Protein AF-A0A9Q5HV25-F1 (afdb_monomer)

Mean predicted aligned error: 21.96 Å

Sequence (737 aa):
MYLSGISSAMRRLLRAQQDLLRTALASATLFTVGSIAWYTHVYGSLPFIGEVHASSPAEEGLHPANWPFYHKGLLNSFDHASIRRGYQVYREVCASCHSLDRIAWRNLVGVSHTVDEVKAMAEEVEYTDGPNDAGDMFQRPGKLADYMPAPYPNEEAARASNAGALPPDLSLIVKARHGGVDYIFSLLTGYVDPPAGVKLLDGLNYNPYFPGGAIAMARVLFDGLVEYEDGTPATTSQMAKDVVTFLNWASEPEHDERKKSGLKAVILFSALTALSLYVKRFKWAPIKTRKILSFSGSVITEWVAKCLGQMTDSNRDEVQAELKQIIGEAYNNKTLWTTDWNGIQLQSLLPKPLPHFALKRKMDDKPLTSKKKKSASKNNSTHNALDPNDRLALHRRAERFSREHEIERQKSLRGGNGSSSQVTPPNSHLITRLKNHSRSGSPSPWGNDGLDGTDRSIDWSKHTIVGTSQQLFKDYLRLTTEPDPGDIRPYRVLERTLAELKKRWRENNDYPWICNQFKSMRQDLTVQRIQNEFTVNVYEIHARMALEAHLEQADMVEFNQCQAMLKNLYEMGIRGCNDEFTAYRFLMLLNGMNRSDINLLVGQLTDQQKSQKAIRHALGVQRAMSGNNYHAFFELYNNAPNMGAYIMDHFVDRERTKALMVISKAYQQMPLAFIRDELAFDNAAHVTTFLTQHGAAFYQNPNVPDDQKVLACKAMQVALAQAFDEKYRKARITGAV

Foldseek 3Di:
DPVVVVVVVVVVVVVVVVVVVVVVVVVVVVVVVVVVVVCCVVPNDDPVDDDDDPDPLLQQFDDFDPDPQQLPDLQGDFDLCLLLLLVQLCVQFPQLQAAQQQAFLLLNDVRNDHQVVSQVVQQVDWDWDDDDPVRDIDIGGGGRPDGRDHNDPDQVRSCVVQVNDHHYHLLAVLVVDPVRLRLQLCQLVFFDQDPPPDDDDPQWGAGRRDRNRTHNDDNRAAFPSDQDPVRPGRHSNSNSSSNSSNSVCSNCVCSNVVSVVVVVVVVVVVVVVVVVVVVVCVVCVCVVPD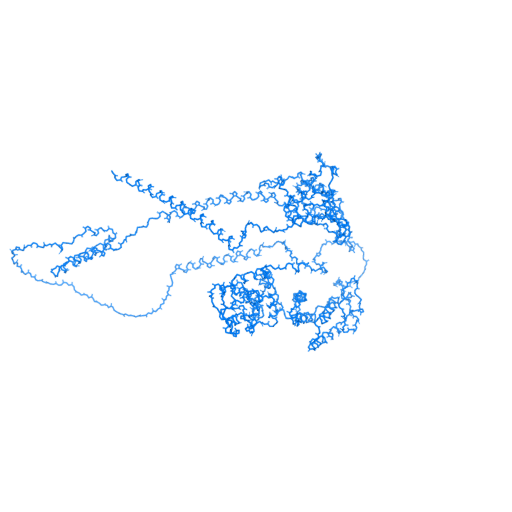DDDDQDPVQLVVLVVVLVVLDDPVLVVVSVVQNCVVCVVCVVVVCNRPDNSVPDDDPSSDDDDDDDDDDDDDDDDDDDDDDDDDDDDDDDDDDDDDDPVVVVVVVVVVVVVVVVVVVVVVCVVPPPDDDDDDDDDDDDPDDDDDDDDDDDDDDDDDDDDDDDDDDPDPPCLVVQQFADDQDLFDFQDDDPDDDDSNLADGPVSLVVSVVVLVVVVVVVDALVRSLRRLNNSLVSCVSNVPQALVNLVSLVVSLLSQLVRPDPARNVVSNVVSLVVNVVSVVVVHDDDVLQSLLLVLLLCVLVVVPPVNVVSVVVDDVVSCPDPSNVLSVQCVVCVVVLPLQSNLVSLVVHPDSSVSSCVSCLLLSLLVNLLVVLVVDQKDFLQVSCVRSVNPDLVSSCVSCVVQVQNAWPCPPDPRRGTMGRSVVRNVSSVVSSCVPPVPPDPDPRD

pLDDT: mean 78.84, std 21.92, range [26.08, 98.56]

Secondary structure (DSSP, 8-state):
-HHHHHHHHHHHHHHHHHHHHHHHHHHHHHHHHHHHHHHHHHH-S-TTS-------HHHH-PPPP----GGGSTT----HHHHHHHHHHIIIIITTT---TT-BGGGTBTTTB-HHHHHHHHHTSEEEE---TTS--EEEE--TTSBPPPSSSSHHHHHHHTTT--PPPSTTTTTSSTTTHHHHHHHHT---PPPTT--PPTT-EE-TTSTTSEESS-----TTSS--TT-----HHHHHHHHHHHHHHHH-TTHHHHHHHHHHHHHHHHHHHHHHHHHHHHHHHHHHHPPPP---THHHHHHHHHHHTT--TTTHHHHHHHHHHHHHHHHHTT-TTTS-GGG---GGGSPPPPPPP------------------------------HHHHHHHHHHHHHHHHHHHHHHHHHTT--S------PPS---S-----------------------------GGGG--------S--PPP--SSPPPTTTSPPHHHHHHHHHHHHHHHHTT--HHHHHHHHHHHHHHHHHTT--SHHHHHHHHHHHHHHHH-SSSS--HHHHHHHHHHHHHHHHTT--S-HHHHHHHHHHHHHHTT-HHHHHHHHHH--HHHHHSHHHHHHHHHHHHHHHT-HHHHHHHHHT--TTHHHHHHHHHHHHHHHHHHHHHHH-SEEEHHHHHHHTT-SSHHHHHHHHHHTT---BSSTTS-GGG-EEEHHHHHHHHHHHHIIIIIS----S--

InterPro domains:
  IPR000717 Proteasome component (PCI) domain [PS50250] (555-729)
  IPR002326 Cytochrome c1 [PF02167] (69-286)
  IPR002326 Cytochrome c1 [PR00603] (67-86)
  IPR002326 Cytochrome c1 [PR00603] (87-106)
  IPR002326 Cytochrome c1 [PR00603] (132-152)
  IPR002326 Cytochrome c1 [PR00603] (165-189)
  IPR002326 Cytochrome c1 [PR00603] (203-214)
  IPR002326 Cytochrome c1 [PR00603] (214-233)
  IPR002326 Cytochrome c1 [PR00603] (234-253)
  IPR002326 Cytochrome c1 [PR00603] (253-268)
  IPR002326 Cytochrome c1 [PTHR10266] (23-292)
  IPR005062 SAC3/GANP/THP3, conserved domain [PF03399] (472-698)
  IPR009056 Cytochrome c-like domain [PS51007] (81-233)
  IPR021157 Cytochrome c1, transmembrane anchor, C-terminal [SSF81496] (253-293)
  IPR036909 Cytochrome c-like domain superfamily [G3DSA:1.10.760.10] (58-253)
  IPR036909 Cytochrome c-like domain superfamily [SSF46626] (62-252)

Structure (mmCIF, N/CA/C/O backbone):
data_AF-A0A9Q5HV25-F1
#
_entry.id   AF-A0A9Q5HV25-F1
#
loop_
_atom_site.group_PDB
_atom_site.id
_atom_site.type_symbol
_atom_site.label_atom_id
_atom_site.label_alt_id
_atom_site.label_comp_id
_atom_site.label_asym_id
_atom_site.label_entity_id
_atom_site.label_seq_id
_atom_site.pdbx_PDB_ins_code
_atom_site.Cartn_x
_atom_site.Cartn_y
_atom_site.Cartn_z
_atom_site.occupancy
_atom_site.B_iso_or_equiv
_atom_site.auth_seq_id
_atom_site.auth_comp_id
_atom_site.auth_asym_id
_atom_site.auth_atom_id
_atom_site.pdbx_PDB_model_num
ATOM 1 N N . MET A 1 1 ? -44.922 44.192 44.071 1.00 45.66 1 MET A N 1
ATOM 2 C CA . MET A 1 1 ? -43.838 43.448 44.757 1.00 45.66 1 MET A CA 1
ATOM 3 C C . MET A 1 1 ? -43.482 42.112 44.084 1.00 45.66 1 MET A C 1
ATOM 5 O O . MET A 1 1 ? -42.304 41.869 43.890 1.00 45.66 1 MET A O 1
ATOM 9 N N . TYR A 1 2 ? -44.436 41.267 43.665 1.00 41.69 2 TYR A N 1
ATOM 10 C CA . TYR A 1 2 ? -44.136 39.914 43.140 1.00 41.69 2 TYR A CA 1
ATOM 11 C C . TYR A 1 2 ? -43.241 39.830 41.878 1.00 41.69 2 TYR A C 1
ATOM 13 O O . TYR A 1 2 ? -42.399 38.937 41.787 1.00 41.69 2 TYR A O 1
ATOM 21 N N . LEU A 1 3 ? -43.368 40.753 40.915 1.00 37.31 3 LEU A N 1
ATOM 22 C CA . LEU A 1 3 ? -42.647 40.669 39.628 1.00 37.31 3 LEU A CA 1
ATOM 23 C C . LEU A 1 3 ? -41.112 40.800 39.743 1.00 37.31 3 LEU A C 1
ATOM 25 O O . LEU A 1 3 ? -40.382 40.198 38.953 1.00 37.31 3 LEU A O 1
ATOM 29 N N . SER A 1 4 ? -40.593 41.530 40.738 1.00 40.94 4 SER A N 1
ATOM 30 C CA . SER A 1 4 ? -39.141 41.673 40.939 1.00 40.94 4 SER A CA 1
ATOM 31 C C . SER A 1 4 ? -38.496 40.404 41.511 1.00 40.94 4 SER A C 1
ATOM 33 O O . SER A 1 4 ? -37.371 40.067 41.133 1.00 40.94 4 SER A O 1
ATOM 35 N N . GLY A 1 5 ? -39.216 39.652 42.352 1.00 46.75 5 GLY A N 1
ATOM 36 C CA . GLY A 1 5 ? -38.745 38.388 42.929 1.00 46.75 5 GLY A CA 1
ATOM 37 C C . GLY A 1 5 ? -38.455 37.328 41.863 1.00 46.75 5 GLY A C 1
ATOM 38 O O . GLY A 1 5 ? -37.368 36.748 41.846 1.00 46.75 5 GLY A O 1
ATOM 39 N N . ILE A 1 6 ? -39.371 37.156 40.904 1.00 51.41 6 ILE A N 1
ATOM 40 C CA . ILE A 1 6 ? -39.226 36.214 39.779 1.00 51.41 6 ILE A CA 1
ATOM 41 C C . ILE A 1 6 ? -37.989 36.567 38.933 1.00 51.41 6 ILE A C 1
ATOM 43 O O . ILE A 1 6 ? -37.192 35.694 38.587 1.00 51.41 6 ILE A O 1
ATOM 47 N N . SER A 1 7 ? -37.764 37.860 38.676 1.00 51.69 7 SER A N 1
ATOM 48 C CA . SER A 1 7 ? -36.588 38.350 37.944 1.00 51.69 7 SER A CA 1
ATOM 49 C C . SER A 1 7 ? -35.262 38.168 38.708 1.00 51.69 7 SER A C 1
ATOM 51 O O . SER A 1 7 ? -34.204 38.039 38.084 1.00 51.69 7 SER A O 1
ATOM 53 N N . SER A 1 8 ? -35.290 38.123 40.047 1.00 51.31 8 SER A N 1
ATOM 54 C CA . SER A 1 8 ? -34.130 37.738 40.867 1.00 51.31 8 SER A CA 1
ATOM 55 C C . SER A 1 8 ? -33.878 36.230 40.786 1.00 51.31 8 SER A C 1
ATOM 57 O O . SER A 1 8 ? -32.759 35.816 40.489 1.00 51.31 8 SER A O 1
ATOM 59 N N . ALA A 1 9 ? -34.912 35.406 40.979 1.00 56.69 9 ALA A N 1
ATOM 60 C CA . ALA A 1 9 ? -34.811 33.946 40.942 1.00 56.69 9 ALA A CA 1
ATOM 61 C C . ALA A 1 9 ? -34.313 33.430 39.580 1.00 56.69 9 ALA A C 1
ATOM 63 O O . ALA A 1 9 ? -33.383 32.628 39.527 1.00 56.69 9 ALA A O 1
ATOM 64 N N . MET A 1 10 ? -34.847 33.955 38.473 1.00 54.00 10 MET A N 1
ATOM 65 C CA . MET A 1 10 ? -34.424 33.576 37.121 1.00 54.00 10 MET A CA 1
ATOM 66 C C . MET A 1 10 ? -32.965 33.969 36.829 1.00 54.00 10 MET A C 1
ATOM 68 O O . MET A 1 10 ? -32.241 33.209 36.190 1.00 54.00 10 MET A O 1
ATOM 72 N N . ARG A 1 11 ? -32.485 35.107 37.358 1.00 54.44 11 ARG A N 1
ATOM 73 C CA . ARG A 1 11 ? -31.067 35.500 37.261 1.00 54.44 11 ARG A CA 1
ATOM 74 C C . ARG A 1 11 ? -30.146 34.660 38.151 1.00 54.44 11 ARG A C 1
ATOM 76 O O . ARG A 1 11 ? -29.017 34.400 37.745 1.00 54.44 11 ARG A O 1
ATOM 83 N N . ARG A 1 12 ? -30.613 34.184 39.313 1.00 60.28 12 ARG A N 1
ATOM 84 C CA . ARG A 1 12 ? -29.878 33.203 40.138 1.00 60.28 12 ARG A CA 1
ATOM 85 C C . ARG A 1 12 ? -29.781 31.847 39.437 1.00 60.28 12 ARG A C 1
ATOM 87 O O . ARG A 1 12 ? -28.696 31.285 39.403 1.00 60.28 12 ARG A O 1
ATOM 94 N N . LEU A 1 13 ? -30.865 31.371 38.819 1.00 56.12 13 LEU A N 1
ATOM 95 C CA . LEU A 1 13 ? -30.878 30.125 38.042 1.00 56.12 13 LEU A CA 1
ATOM 96 C C . LEU A 1 13 ? -29.971 30.189 36.806 1.00 56.12 13 LEU A C 1
ATOM 98 O O . LEU A 1 13 ? -29.233 29.243 36.559 1.00 56.12 13 LEU A O 1
ATOM 102 N N . LEU A 1 14 ? -29.965 31.302 36.065 1.00 57.12 14 LEU A N 1
ATOM 103 C CA . LEU A 1 14 ? -29.061 31.480 34.921 1.00 57.12 14 LEU A CA 1
ATOM 104 C C . LEU A 1 14 ? -27.585 31.517 35.343 1.00 57.12 14 LEU A C 1
ATOM 106 O O . LEU A 1 14 ? -26.765 30.882 34.684 1.00 57.12 14 LEU A O 1
ATOM 110 N N . ARG A 1 15 ? -27.250 32.184 36.459 1.00 59.06 15 ARG A N 1
ATOM 111 C CA . ARG A 1 15 ? -25.895 32.132 37.037 1.00 59.06 15 ARG A CA 1
ATOM 112 C C . ARG A 1 15 ? -25.536 30.716 37.472 1.00 59.06 15 ARG A C 1
ATOM 114 O O . ARG A 1 15 ? -24.579 30.171 36.948 1.00 59.06 15 ARG A O 1
ATOM 121 N N . ALA A 1 16 ? -26.368 30.071 38.291 1.00 61.12 16 ALA A N 1
ATOM 122 C CA . ALA A 1 16 ? -26.160 28.688 38.716 1.00 61.12 16 ALA A CA 1
ATOM 123 C C . ALA A 1 16 ? -25.994 27.721 37.529 1.00 61.12 16 ALA A C 1
ATOM 125 O O . ALA A 1 16 ? -25.160 26.827 37.590 1.00 61.12 16 ALA A O 1
ATOM 126 N N . GLN A 1 17 ? -26.719 27.919 36.422 1.00 58.69 17 GLN A N 1
ATOM 127 C CA . GLN A 1 17 ? -26.537 27.131 35.204 1.00 58.69 17 GLN A CA 1
ATOM 128 C C . GLN A 1 17 ? -25.206 27.434 34.496 1.00 58.69 17 GLN A C 1
ATOM 130 O O . GLN A 1 17 ? -24.573 26.500 34.012 1.00 58.69 17 GLN A O 1
ATOM 135 N N . GLN A 1 18 ? -24.757 28.693 34.437 1.00 58.62 18 GLN A N 1
ATOM 136 C CA . GLN A 1 18 ? -23.437 29.057 33.898 1.00 58.62 18 GLN A CA 1
ATOM 137 C C . GLN A 1 18 ? -22.288 28.567 34.787 1.00 58.62 18 GLN A C 1
ATOM 139 O O . GLN A 1 18 ? -21.272 28.115 34.265 1.00 58.62 18 GLN A O 1
ATOM 144 N N . ASP A 1 19 ? -22.453 28.601 36.105 1.00 62.44 19 ASP A N 1
ATOM 145 C CA . ASP A 1 19 ? -21.467 28.134 37.076 1.00 62.44 19 ASP A CA 1
ATOM 146 C C . ASP A 1 19 ? -21.416 26.596 37.113 1.00 62.44 19 ASP A C 1
ATOM 148 O O . ASP A 1 19 ? -20.330 26.021 37.190 1.00 62.44 19 ASP A O 1
ATOM 152 N N . LEU A 1 20 ? -22.548 25.909 36.904 1.00 63.16 20 LEU A N 1
ATOM 153 C CA . LEU A 1 20 ? -22.591 24.466 36.632 1.00 63.16 20 LEU A CA 1
ATOM 154 C C . LEU A 1 20 ? -21.900 24.121 35.301 1.00 63.16 20 LEU A C 1
ATOM 156 O O . LEU A 1 20 ? -21.184 23.131 35.216 1.00 63.16 20 LEU A O 1
ATOM 160 N N . LEU A 1 21 ? -22.057 24.950 34.262 1.00 59.19 21 LEU A N 1
ATOM 161 C CA . LEU A 1 21 ? -21.370 24.765 32.976 1.00 59.19 21 LEU A CA 1
ATOM 162 C C . LEU A 1 21 ? -19.856 24.997 33.095 1.00 59.19 21 LEU A C 1
ATOM 164 O O . LEU A 1 21 ? -19.077 24.255 32.507 1.00 59.19 21 LEU A O 1
ATOM 168 N N . ARG A 1 22 ? -19.430 25.984 33.892 1.00 64.12 22 ARG A N 1
ATOM 169 C CA . ARG A 1 22 ? -18.017 26.268 34.194 1.00 64.12 22 ARG A CA 1
ATOM 170 C C . ARG A 1 22 ? -17.376 25.182 35.049 1.00 64.12 22 ARG A C 1
ATOM 172 O O . ARG A 1 22 ? -16.262 24.778 34.749 1.00 64.12 22 ARG A O 1
ATOM 179 N N . THR A 1 23 ? -18.069 24.679 36.068 1.00 69.50 23 THR A N 1
ATOM 180 C CA . THR A 1 23 ? -17.580 23.561 36.895 1.00 69.50 23 THR A CA 1
ATOM 181 C C . THR A 1 23 ? -17.596 22.235 36.137 1.00 69.50 23 THR A C 1
ATOM 183 O O . THR A 1 23 ? -16.658 21.456 36.285 1.00 69.50 23 THR A O 1
ATOM 186 N N . ALA A 1 24 ? -18.564 21.996 35.246 1.00 66.56 24 ALA A N 1
ATOM 187 C CA . ALA A 1 24 ? -18.537 20.868 34.313 1.00 66.56 24 ALA A CA 1
ATOM 188 C C . ALA A 1 24 ? -17.377 20.972 33.306 1.00 66.56 24 ALA A C 1
ATOM 190 O O . ALA A 1 24 ? -16.709 19.978 33.046 1.00 66.56 24 ALA A O 1
ATOM 191 N N . LEU A 1 25 ? -17.087 22.168 32.778 1.00 66.12 25 LEU A N 1
ATOM 192 C CA . LEU A 1 25 ? -15.937 22.378 31.893 1.00 66.12 25 LEU A CA 1
ATOM 193 C C . LEU A 1 25 ? -14.613 22.192 32.650 1.00 66.12 25 LEU A C 1
ATOM 195 O O . LEU A 1 25 ? -13.736 21.482 32.177 1.00 66.12 25 LEU A O 1
ATOM 199 N N . ALA A 1 26 ? -14.483 22.772 33.847 1.00 68.75 26 ALA A N 1
ATOM 200 C CA . ALA A 1 26 ? -13.285 22.655 34.674 1.00 68.75 26 ALA A CA 1
ATOM 201 C C . ALA A 1 26 ? -13.037 21.214 35.147 1.00 68.75 26 ALA A C 1
ATOM 203 O O . ALA A 1 26 ? -11.901 20.756 35.106 1.00 68.75 26 ALA A O 1
ATOM 204 N N . SER A 1 27 ? -14.082 20.479 35.545 1.00 68.25 27 SER A N 1
ATOM 205 C CA . SER A 1 27 ? -13.963 19.061 35.912 1.00 68.25 27 SER A CA 1
ATOM 206 C C . SER A 1 27 ? -13.685 18.166 34.706 1.00 68.25 27 SER A C 1
ATOM 208 O O . SER A 1 27 ? -12.882 17.250 34.838 1.00 68.25 27 SER A O 1
ATOM 210 N N . ALA A 1 28 ? -14.238 18.456 33.522 1.00 69.00 28 ALA A N 1
ATOM 211 C CA . ALA A 1 28 ? -13.845 17.778 32.288 1.00 69.00 28 ALA A CA 1
ATOM 212 C C . ALA A 1 28 ? -12.364 18.031 31.956 1.00 69.00 28 ALA A C 1
ATOM 214 O O . ALA A 1 28 ? -11.628 17.075 31.727 1.00 69.00 28 ALA A O 1
ATOM 215 N N . THR A 1 29 ? -11.895 19.284 32.014 1.00 70.75 29 THR A N 1
ATOM 216 C CA . THR A 1 29 ? -10.478 19.621 31.802 1.00 70.75 29 THR A CA 1
ATOM 217 C C . THR A 1 29 ? -9.582 18.924 32.826 1.00 70.75 29 THR A C 1
ATOM 219 O O . THR A 1 29 ? -8.647 18.234 32.429 1.00 70.75 29 THR A O 1
ATOM 222 N N . LEU A 1 30 ? -9.887 19.014 34.125 1.00 73.38 30 LEU A N 1
ATOM 223 C CA . LEU A 1 30 ? -9.138 18.328 35.187 1.00 73.38 30 LEU A CA 1
ATOM 224 C C . LEU A 1 30 ? -9.145 16.804 35.012 1.00 73.38 30 LEU A C 1
ATOM 226 O O . LEU A 1 30 ? -8.110 16.175 35.204 1.00 73.38 30 LEU A O 1
ATOM 230 N N . PHE A 1 31 ? -10.265 16.210 34.594 1.00 77.31 31 PHE A N 1
ATOM 231 C CA . PHE A 1 31 ? -10.340 14.781 34.301 1.00 77.31 31 PHE A CA 1
ATOM 232 C C . PHE A 1 31 ? -9.498 14.409 33.076 1.00 77.31 31 PHE A C 1
ATOM 234 O O . PHE A 1 31 ? -8.811 13.394 33.113 1.00 77.31 31 PHE A O 1
ATOM 241 N N . THR A 1 32 ? -9.474 15.226 32.016 1.00 70.69 32 THR A N 1
ATOM 242 C CA . THR A 1 32 ? -8.599 14.981 30.854 1.00 70.69 32 THR A CA 1
ATOM 243 C C . THR A 1 32 ? -7.119 15.154 31.187 1.00 70.69 32 THR A C 1
ATOM 245 O O . THR A 1 32 ? -6.338 14.273 30.852 1.00 70.69 32 THR A O 1
ATOM 248 N N . VAL A 1 33 ? -6.724 16.209 31.907 1.00 73.06 33 VAL A N 1
ATOM 249 C CA . VAL A 1 33 ? -5.331 16.431 32.336 1.00 73.06 33 VAL A CA 1
ATOM 250 C C . VAL A 1 33 ? -4.884 15.343 33.315 1.00 73.06 33 VAL A C 1
ATOM 252 O O . VAL A 1 33 ? -3.802 14.790 33.155 1.00 73.06 33 VAL A O 1
ATOM 255 N N . GLY A 1 34 ? -5.737 14.971 34.274 1.00 75.81 34 GLY A N 1
ATOM 256 C CA . GLY A 1 34 ? -5.492 13.862 35.195 1.00 75.81 34 GLY A CA 1
ATOM 257 C C . GLY A 1 34 ? -5.409 12.510 34.485 1.00 75.81 34 GLY A C 1
ATOM 258 O O . GLY A 1 34 ? -4.524 11.723 34.797 1.00 75.81 34 GLY A O 1
ATOM 259 N N . SER A 1 35 ? -6.258 12.258 33.483 1.00 72.38 35 SER A N 1
ATOM 260 C CA . SER A 1 35 ? -6.190 11.041 32.658 1.00 72.38 35 SER A CA 1
ATOM 261 C C . SER A 1 35 ? -4.934 11.003 31.791 1.00 72.38 35 SER A C 1
ATOM 263 O O . SER A 1 35 ? -4.340 9.943 31.656 1.00 72.38 35 SER A O 1
ATOM 265 N N . ILE A 1 36 ? -4.503 12.141 31.238 1.00 68.25 36 ILE A N 1
ATOM 266 C CA . ILE A 1 36 ? -3.253 12.272 30.477 1.00 68.25 36 ILE A CA 1
ATOM 267 C C . ILE A 1 36 ? -2.053 12.000 31.390 1.00 68.25 36 ILE A C 1
ATOM 269 O O . ILE A 1 36 ? -1.237 11.149 31.058 1.00 68.25 36 ILE A O 1
ATOM 273 N N . ALA A 1 37 ? -1.978 12.647 32.557 1.00 67.06 37 ALA A N 1
ATOM 274 C CA . ALA A 1 37 ? -0.891 12.456 33.520 1.00 67.06 37 ALA A CA 1
ATOM 275 C C . ALA A 1 37 ? -0.860 11.036 34.118 1.00 67.06 37 ALA A C 1
ATOM 277 O O . ALA A 1 37 ? 0.209 10.468 34.324 1.00 67.06 37 ALA A O 1
ATOM 278 N N . TRP A 1 38 ? -2.026 10.432 34.364 1.00 73.56 38 TRP A N 1
ATOM 279 C CA . TRP A 1 38 ? -2.132 9.032 34.775 1.00 73.56 38 TRP A CA 1
ATOM 280 C C . TRP A 1 38 ? -1.699 8.085 33.651 1.00 73.56 38 TRP A C 1
ATOM 282 O O . TRP A 1 38 ? -0.962 7.135 33.897 1.00 73.56 38 TRP A O 1
ATOM 292 N N . TYR A 1 39 ? -2.106 8.351 32.407 1.00 65.44 39 TYR A N 1
ATOM 293 C CA . TYR A 1 39 ? -1.705 7.547 31.255 1.00 65.44 39 TYR A CA 1
ATOM 294 C C . TYR A 1 39 ? -0.192 7.618 31.025 1.00 65.44 39 TYR A C 1
ATOM 296 O O . TYR A 1 39 ? 0.425 6.573 30.847 1.00 65.44 39 TYR A O 1
ATOM 304 N N . THR A 1 40 ? 0.434 8.799 31.097 1.00 65.62 40 THR A N 1
ATOM 305 C CA . THR A 1 40 ? 1.896 8.913 30.955 1.00 65.62 40 THR A CA 1
ATOM 306 C C . THR A 1 40 ? 2.651 8.286 32.127 1.00 65.62 40 THR A C 1
ATOM 308 O O . THR A 1 40 ? 3.679 7.653 31.913 1.00 65.62 40 THR A O 1
ATOM 311 N N . HIS A 1 41 ? 2.124 8.360 33.353 1.00 66.44 41 HIS A N 1
ATOM 312 C CA . HIS A 1 41 ? 2.703 7.663 34.508 1.00 66.44 41 HIS A CA 1
ATOM 313 C C . HIS A 1 41 ? 2.603 6.126 34.390 1.00 66.44 41 HIS A C 1
ATOM 315 O O . HIS A 1 41 ? 3.472 5.416 34.895 1.00 66.44 41 HIS A O 1
ATOM 321 N N . VAL A 1 42 ? 1.548 5.587 33.770 1.00 69.62 42 VAL A N 1
ATOM 322 C CA . VAL A 1 42 ? 1.317 4.129 33.686 1.00 69.62 42 VAL A CA 1
ATOM 323 C C . VAL A 1 42 ? 1.880 3.502 32.402 1.00 69.62 42 VAL A C 1
ATOM 325 O O . VAL A 1 42 ? 2.277 2.340 32.432 1.00 69.62 42 VAL A O 1
ATOM 328 N N . TYR A 1 43 ? 1.939 4.249 31.295 1.00 54.12 43 TYR A N 1
ATOM 329 C CA . TYR A 1 43 ? 2.294 3.737 29.961 1.00 54.12 43 TYR A CA 1
ATOM 330 C C . TYR A 1 43 ? 3.405 4.524 29.240 1.00 54.12 43 TYR A C 1
ATOM 332 O O . TYR A 1 43 ? 3.789 4.141 28.139 1.00 54.12 43 TYR A O 1
ATOM 340 N N . GLY A 1 44 ? 3.943 5.599 29.827 1.00 67.88 44 GLY A N 1
ATOM 341 C CA . GLY A 1 44 ? 5.044 6.370 29.243 1.00 67.88 44 GLY A CA 1
ATOM 342 C C . GLY A 1 44 ? 4.600 7.383 28.183 1.00 67.88 44 GLY A C 1
ATOM 343 O O . GLY A 1 44 ? 4.057 8.439 28.514 1.00 67.88 44 GLY A O 1
ATOM 344 N N . SER A 1 45 ? 4.897 7.104 26.914 1.00 55.25 45 SER A N 1
ATOM 345 C CA . SER A 1 45 ? 4.667 8.016 25.787 1.00 55.25 45 SER A CA 1
ATOM 346 C C . SER A 1 45 ? 3.168 8.237 25.501 1.00 55.25 45 SER A C 1
ATOM 348 O O . SER A 1 45 ? 2.315 7.383 25.758 1.00 55.25 45 SER A O 1
ATOM 350 N N . LEU A 1 46 ? 2.811 9.416 24.973 1.00 57.66 46 LEU A N 1
ATOM 351 C CA . LEU A 1 46 ? 1.446 9.674 24.496 1.00 57.66 46 LEU A CA 1
ATOM 352 C C . LEU A 1 46 ? 1.308 9.170 23.053 1.00 57.66 46 LEU A C 1
ATOM 354 O O . LEU A 1 46 ? 2.118 9.569 22.224 1.00 57.66 46 LEU A O 1
ATOM 358 N N . PRO A 1 47 ? 0.254 8.415 22.684 1.00 46.78 47 PRO A N 1
ATOM 359 C CA . PRO A 1 47 ? 0.124 7.771 21.364 1.00 46.78 47 PRO A CA 1
ATOM 360 C C . PRO A 1 47 ? -0.155 8.733 20.183 1.00 46.78 47 PRO A C 1
ATOM 362 O O . PRO A 1 47 ? -0.655 8.321 19.139 1.00 46.78 47 PRO A O 1
ATOM 365 N N . PHE A 1 48 ? 0.154 10.020 20.349 1.00 50.75 48 PHE A N 1
ATOM 366 C CA . PHE A 1 48 ? 0.099 11.088 19.341 1.00 50.75 48 PHE A CA 1
ATOM 367 C C . PHE A 1 48 ? 1.399 11.922 19.301 1.00 50.75 48 PHE A C 1
ATOM 369 O O . PHE A 1 48 ? 1.499 12.863 18.519 1.00 50.75 48 PHE A O 1
ATOM 376 N N . ILE A 1 49 ? 2.387 11.587 20.138 1.00 42.91 49 ILE A N 1
ATOM 377 C CA . ILE A 1 49 ? 3.741 12.146 20.144 1.00 42.91 49 ILE A CA 1
ATOM 378 C C . ILE A 1 49 ? 4.673 10.942 20.000 1.00 42.91 49 ILE A C 1
ATOM 380 O O . ILE A 1 49 ? 4.675 10.069 20.864 1.00 42.91 49 ILE A O 1
ATOM 384 N N . GLY A 1 50 ? 5.402 10.860 18.884 1.00 39.62 50 GLY A N 1
ATOM 385 C CA . GLY A 1 50 ? 6.255 9.707 18.587 1.00 39.62 50 GLY A CA 1
ATOM 386 C C . GLY A 1 50 ? 7.298 9.452 19.677 1.00 39.62 50 GLY A C 1
ATOM 387 O O . GLY A 1 50 ? 7.772 10.388 20.325 1.00 39.62 50 GLY A O 1
ATOM 388 N N . GLU A 1 51 ? 7.655 8.184 19.880 1.00 44.84 51 GLU A N 1
ATOM 389 C CA . GLU A 1 51 ? 8.744 7.836 20.789 1.00 44.84 51 GLU A CA 1
ATOM 390 C C . GLU A 1 51 ? 10.060 8.364 20.220 1.00 44.84 51 GLU A C 1
ATOM 392 O O . GLU A 1 51 ? 10.447 8.022 19.104 1.00 44.84 51 GLU A O 1
ATOM 397 N N . VAL A 1 52 ? 10.746 9.212 20.988 1.00 37.38 52 VAL A N 1
ATOM 398 C CA . VAL A 1 52 ? 12.069 9.713 20.612 1.00 37.38 52 VAL A CA 1
ATOM 399 C C . VAL A 1 52 ? 13.074 8.597 20.872 1.00 37.38 52 VAL A C 1
ATOM 401 O O . VAL A 1 52 ? 13.608 8.460 21.974 1.00 37.38 52 VAL A O 1
ATOM 404 N N . HIS A 1 53 ? 13.298 7.757 19.864 1.00 38.19 53 HIS A N 1
ATOM 405 C CA . HIS A 1 53 ? 14.432 6.846 19.868 1.00 38.19 53 HIS A CA 1
ATOM 406 C C . HIS A 1 53 ? 15.736 7.651 19.894 1.00 38.19 53 HIS A C 1
ATOM 408 O O . HIS A 1 53 ? 15.848 8.701 19.269 1.00 38.19 53 HIS A O 1
ATOM 414 N N . ALA A 1 54 ? 16.742 7.130 20.594 1.00 34.75 54 ALA A N 1
ATOM 415 C CA . ALA A 1 54 ? 18.113 7.613 20.479 1.00 34.75 54 ALA A CA 1
ATOM 416 C C . ALA A 1 54 ? 18.784 6.991 19.240 1.00 34.75 54 ALA A C 1
ATOM 418 O O . ALA A 1 54 ? 19.804 6.312 19.354 1.00 34.75 54 ALA A O 1
ATOM 419 N N . SER A 1 55 ? 18.176 7.184 18.066 1.00 40.69 55 SER A N 1
ATOM 420 C CA . SER A 1 55 ? 18.863 7.049 1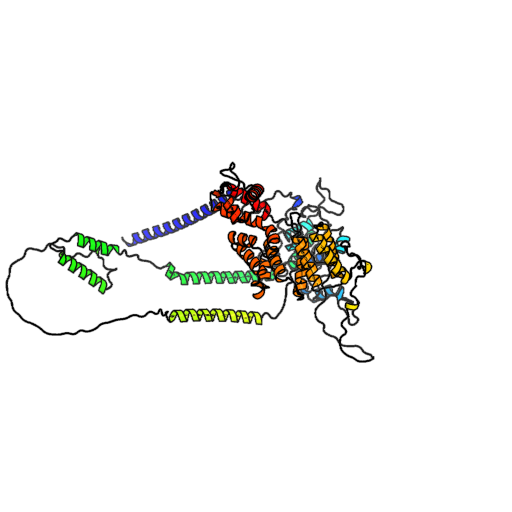6.782 1.00 40.69 55 SER A CA 1
ATOM 421 C C . SER A 1 55 ? 20.022 8.044 16.749 1.00 40.69 55 SER A C 1
ATOM 423 O O . SER A 1 55 ? 19.910 9.165 17.260 1.00 40.69 55 SER A O 1
ATOM 425 N N . SER A 1 56 ? 21.158 7.672 16.157 1.00 53.50 56 SER A N 1
ATOM 426 C CA . SER A 1 56 ? 22.137 8.703 15.823 1.00 53.50 56 SER A CA 1
ATOM 427 C C . SER A 1 56 ? 21.581 9.549 14.663 1.00 53.50 56 SER A C 1
ATOM 429 O O . SER A 1 56 ? 21.009 8.989 13.723 1.00 53.50 56 SER A O 1
ATOM 431 N N . PRO A 1 57 ? 21.777 10.884 14.649 1.00 60.88 57 PRO A N 1
ATOM 432 C CA . PRO A 1 57 ? 21.363 11.717 13.513 1.00 60.88 57 PRO A CA 1
ATOM 433 C C . PRO A 1 57 ? 22.012 11.321 12.176 1.00 60.88 57 PRO A C 1
ATOM 435 O O . PRO A 1 57 ? 21.553 11.744 11.120 1.00 60.88 57 PRO A O 1
ATOM 438 N N . ALA A 1 58 ? 23.077 10.510 12.215 1.00 62.59 58 ALA A N 1
ATOM 439 C CA . ALA A 1 58 ? 23.698 9.921 11.037 1.00 62.59 58 ALA A CA 1
ATOM 440 C C . ALA A 1 58 ? 22.890 8.741 10.468 1.00 62.59 58 ALA A C 1
ATOM 442 O O . ALA A 1 58 ? 22.773 8.635 9.254 1.00 62.59 58 ALA A O 1
ATOM 443 N N . GLU A 1 59 ? 22.316 7.870 11.306 1.00 67.50 59 GLU A N 1
ATOM 444 C CA . GLU A 1 59 ? 21.535 6.704 10.858 1.00 67.50 59 GLU A CA 1
ATOM 445 C C . GLU A 1 59 ? 20.175 7.105 10.279 1.00 67.50 59 GLU A C 1
ATOM 447 O O . GLU A 1 59 ? 19.782 6.594 9.234 1.00 67.50 59 GLU A O 1
ATOM 452 N N . GLU A 1 60 ? 19.471 8.037 10.926 1.00 73.12 60 GLU A N 1
ATOM 453 C CA . GLU A 1 60 ? 18.150 8.504 10.475 1.00 73.12 60 GLU A CA 1
ATOM 454 C C . GLU A 1 60 ? 18.241 9.563 9.358 1.00 73.12 60 GLU A C 1
ATOM 456 O O . GLU A 1 60 ? 17.312 9.720 8.563 1.00 73.12 60 GLU A O 1
ATOM 461 N N . GLY A 1 61 ? 19.390 10.238 9.256 1.00 83.38 61 GLY A N 1
ATOM 462 C CA . GLY A 1 61 ? 19.613 11.381 8.376 1.00 83.38 61 GLY A CA 1
ATOM 463 C C . GLY A 1 61 ? 19.117 12.695 8.990 1.00 83.38 61 GLY A C 1
ATOM 464 O O . GLY A 1 61 ? 18.198 12.738 9.811 1.00 83.38 61 GLY A O 1
ATOM 465 N N . LEU A 1 62 ? 19.725 13.805 8.576 1.00 90.69 62 LEU A N 1
ATOM 466 C CA . LEU A 1 62 ? 19.301 15.146 8.964 1.00 90.69 62 LEU A CA 1
ATOM 467 C C . LEU A 1 62 ? 17.876 15.406 8.455 1.00 90.69 62 LEU A C 1
ATOM 469 O O . LEU A 1 62 ? 17.603 15.283 7.261 1.00 90.69 62 LEU A O 1
ATOM 473 N N . HIS A 1 63 ? 16.961 15.806 9.341 1.00 91.38 63 HIS A N 1
ATOM 474 C CA . HIS A 1 63 ? 15.612 16.184 8.920 1.00 91.38 63 HIS A CA 1
ATOM 475 C C . HIS A 1 63 ? 15.648 17.406 7.976 1.00 91.38 63 HIS A C 1
ATOM 477 O O . HIS A 1 63 ? 16.334 18.390 8.271 1.00 91.38 63 HIS A O 1
ATOM 483 N N . PRO A 1 64 ? 14.900 17.387 6.857 1.00 93.62 64 PRO A N 1
ATOM 484 C CA . PRO A 1 64 ? 14.873 18.498 5.915 1.00 93.62 64 PRO A CA 1
ATOM 485 C C . PRO A 1 64 ? 14.132 19.712 6.491 1.00 93.62 64 PRO A C 1
ATOM 487 O O . PRO A 1 64 ? 13.197 19.584 7.285 1.00 93.62 64 PRO A O 1
ATOM 490 N N . ALA A 1 65 ? 14.528 20.909 6.058 1.00 93.31 65 ALA A N 1
ATOM 491 C CA . ALA A 1 65 ? 13.829 22.139 6.415 1.00 93.31 65 ALA A CA 1
ATOM 492 C C . ALA A 1 65 ? 12.451 22.212 5.730 1.00 93.31 65 ALA A C 1
ATOM 494 O O . ALA A 1 65 ? 12.281 21.757 4.604 1.00 93.31 65 ALA A O 1
ATOM 495 N N . ASN A 1 66 ? 11.463 22.827 6.386 1.00 95.19 66 ASN A N 1
ATOM 496 C CA . ASN A 1 66 ? 10.128 23.026 5.810 1.00 95.19 66 ASN A CA 1
ATOM 497 C C . ASN A 1 66 ? 10.155 24.154 4.760 1.00 95.19 66 ASN A C 1
ATOM 499 O O . ASN A 1 66 ? 9.904 25.318 5.083 1.00 95.19 66 ASN A O 1
ATOM 503 N N . TRP A 1 67 ? 10.459 23.824 3.504 1.00 94.88 67 TRP A N 1
ATOM 504 C CA . TRP A 1 67 ? 10.581 24.801 2.423 1.00 94.88 67 TRP A CA 1
ATOM 505 C C . TRP A 1 67 ? 9.199 25.308 1.970 1.00 94.88 67 TRP A C 1
ATOM 507 O O . TRP A 1 67 ? 8.267 24.509 1.830 1.00 94.88 67 TRP A O 1
ATOM 517 N N . PRO A 1 68 ? 9.016 26.616 1.707 1.00 94.88 68 PRO A N 1
ATOM 518 C CA . PRO A 1 68 ? 7.711 27.204 1.390 1.00 94.88 68 PRO A CA 1
ATOM 519 C C . PRO A 1 68 ? 7.285 26.967 -0.075 1.00 94.88 68 PRO A C 1
ATOM 521 O O . PRO A 1 68 ? 6.988 27.904 -0.815 1.00 94.88 68 PRO A O 1
ATOM 524 N N . PHE A 1 69 ? 7.235 25.704 -0.508 1.00 94.88 69 PHE A N 1
ATOM 525 C CA . PHE A 1 69 ? 6.682 25.304 -1.804 1.00 94.88 69 PHE A CA 1
ATOM 526 C C . PHE A 1 69 ? 5.237 25.804 -1.957 1.00 94.88 69 PHE A C 1
ATOM 528 O O . PHE A 1 69 ? 4.378 25.490 -1.132 1.00 94.88 69 PHE A O 1
ATOM 535 N N . TYR A 1 70 ? 4.954 26.538 -3.039 1.00 90.06 70 TYR A N 1
ATOM 536 C CA . TYR A 1 70 ? 3.655 27.188 -3.288 1.00 90.06 70 TYR A CA 1
ATOM 537 C C . TYR A 1 70 ? 2.462 26.231 -3.126 1.00 90.06 70 TYR A C 1
ATOM 539 O O . TYR A 1 70 ? 1.473 26.549 -2.466 1.00 90.06 70 TYR A O 1
ATOM 547 N N . HIS A 1 71 ? 2.600 25.015 -3.655 1.00 92.94 71 HIS A N 1
ATOM 548 C CA . HIS A 1 71 ? 1.577 23.973 -3.643 1.00 92.94 71 HIS A CA 1
ATOM 549 C C . HIS A 1 71 ? 1.328 23.328 -2.262 1.00 92.94 71 HIS A C 1
ATOM 551 O O . HIS A 1 71 ? 0.421 22.508 -2.138 1.00 92.94 71 HIS A O 1
ATOM 557 N N . LYS A 1 72 ? 2.054 23.690 -1.192 1.00 91.56 72 LYS A N 1
ATOM 558 C CA . LYS A 1 72 ? 1.758 23.206 0.175 1.00 91.56 72 LYS A CA 1
ATOM 559 C C . LYS A 1 72 ? 0.480 23.800 0.772 1.00 91.56 72 LYS A C 1
ATOM 561 O O . LYS A 1 72 ? -0.146 23.166 1.620 1.00 91.56 72 LYS A O 1
ATOM 566 N N . GLY A 1 73 ? 0.075 25.002 0.356 1.00 91.19 73 GLY A N 1
ATOM 567 C CA . GLY A 1 73 ? -1.129 25.649 0.885 1.00 91.19 73 GLY A CA 1
ATOM 568 C C . GLY A 1 73 ? -2.405 24.862 0.556 1.00 91.19 73 GLY A C 1
ATOM 569 O O . GLY A 1 73 ? -2.525 24.279 -0.522 1.00 91.19 73 GLY A O 1
ATOM 570 N N . LEU A 1 74 ? -3.380 24.844 1.476 1.00 90.25 74 LEU A N 1
ATOM 571 C CA . LEU A 1 74 ? -4.582 23.990 1.384 1.00 90.25 74 LEU A CA 1
ATOM 572 C C . LEU A 1 74 ? -5.406 24.186 0.098 1.00 90.25 74 LEU A C 1
ATOM 574 O O . LEU A 1 74 ? -6.080 23.254 -0.335 1.00 90.25 74 LEU A O 1
ATOM 578 N N . LEU A 1 75 ? -5.352 25.380 -0.500 1.00 92.88 75 LEU A N 1
ATOM 579 C CA . LEU A 1 75 ? -6.087 25.751 -1.715 1.00 92.88 75 LEU A CA 1
ATOM 580 C C . LEU A 1 75 ? -5.171 26.059 -2.913 1.00 92.88 75 LEU A C 1
ATOM 582 O O . LEU A 1 75 ? -5.671 26.321 -4.003 1.00 92.88 75 LEU A O 1
ATOM 586 N N . ASN A 1 76 ? -3.850 26.037 -2.725 1.00 95.69 76 ASN A N 1
ATOM 587 C CA . ASN A 1 76 ? -2.877 26.347 -3.768 1.00 95.69 76 ASN A CA 1
ATOM 588 C C . ASN A 1 76 ? -2.732 25.163 -4.728 1.00 95.69 76 ASN A C 1
ATOM 590 O O . ASN A 1 76 ? -2.522 24.032 -4.279 1.00 95.69 76 ASN A O 1
ATOM 594 N N . SER A 1 77 ? -2.810 25.425 -6.030 1.00 96.19 77 SER A N 1
ATOM 595 C CA . SER A 1 77 ? -2.476 24.442 -7.059 1.00 96.19 77 SER A CA 1
ATOM 596 C C . SER A 1 77 ? -0.964 24.217 -7.159 1.00 96.19 77 SER A C 1
ATOM 598 O O . SER A 1 77 ? -0.175 24.875 -6.469 1.00 96.19 77 SER A O 1
ATOM 600 N N . PHE A 1 78 ? -0.542 23.330 -8.056 1.00 97.69 78 PHE A N 1
ATOM 601 C CA . PHE A 1 78 ? 0.805 23.387 -8.610 1.00 97.69 78 PHE A CA 1
ATOM 602 C C . PHE A 1 78 ? 1.071 24.679 -9.404 1.00 97.69 78 PHE A C 1
ATOM 604 O O . PHE A 1 78 ? 0.158 25.387 -9.836 1.00 97.69 78 PHE A O 1
ATOM 611 N N . ASP A 1 79 ? 2.362 24.966 -9.574 1.00 97.44 79 ASP A N 1
ATOM 612 C CA . ASP A 1 79 ? 2.899 25.922 -10.541 1.00 97.44 79 ASP A CA 1
ATOM 613 C C . ASP A 1 79 ? 3.249 25.134 -11.811 1.00 97.44 79 ASP A C 1
ATOM 615 O O . ASP A 1 79 ? 4.218 24.374 -11.838 1.00 97.44 79 ASP A O 1
ATOM 619 N N . HIS A 1 80 ? 2.429 25.281 -12.849 1.00 97.56 80 HIS A N 1
ATOM 620 C CA . HIS A 1 80 ? 2.547 24.498 -14.079 1.00 97.56 80 HIS A CA 1
ATOM 621 C C . HIS A 1 80 ? 3.770 24.882 -14.931 1.00 97.56 80 HIS A C 1
ATOM 623 O O . HIS A 1 80 ? 4.290 24.033 -15.656 1.00 97.56 80 HIS A O 1
ATOM 629 N N . ALA A 1 81 ? 4.290 26.109 -14.798 1.00 97.69 81 ALA A N 1
ATOM 630 C CA . ALA A 1 81 ? 5.547 26.505 -15.435 1.00 97.69 81 ALA A CA 1
ATOM 631 C C . ALA A 1 81 ? 6.744 25.842 -14.732 1.00 97.69 81 ALA A C 1
ATOM 633 O O . ALA A 1 81 ? 7.659 25.344 -15.386 1.00 97.69 81 ALA A O 1
ATOM 634 N N . SER A 1 82 ? 6.699 25.739 -13.399 1.00 97.88 82 SER A N 1
ATOM 635 C CA . SER A 1 82 ? 7.667 24.951 -12.624 1.00 97.88 82 SER A CA 1
ATOM 636 C C . SER A 1 82 ? 7.564 23.442 -12.911 1.00 97.88 82 SER A C 1
ATOM 638 O O . SER A 1 82 ? 8.597 22.784 -12.984 1.00 97.88 82 SER A O 1
ATOM 640 N N . ILE A 1 83 ? 6.370 22.890 -13.193 1.00 98.38 83 ILE A N 1
ATOM 641 C CA . ILE A 1 83 ? 6.232 21.509 -13.712 1.00 98.38 83 ILE A CA 1
ATOM 642 C C . ILE A 1 83 ? 6.896 21.366 -15.092 1.00 98.38 83 ILE A C 1
ATOM 644 O O . ILE A 1 83 ? 7.614 20.391 -15.305 1.00 98.38 83 ILE A O 1
ATOM 648 N N . ARG A 1 84 ? 6.685 22.304 -16.030 1.00 98.31 84 ARG A N 1
ATOM 649 C CA . ARG A 1 84 ? 7.297 22.247 -17.374 1.00 98.31 84 ARG A CA 1
ATOM 650 C C . ARG A 1 84 ? 8.824 22.260 -17.296 1.00 98.31 84 ARG A C 1
ATOM 652 O O . ARG A 1 84 ? 9.471 21.345 -17.797 1.00 98.31 84 ARG A O 1
ATOM 659 N N . ARG A 1 85 ? 9.395 23.234 -16.585 1.00 98.38 85 ARG A N 1
ATOM 660 C CA . ARG A 1 85 ? 10.849 23.331 -16.379 1.00 98.38 85 ARG A CA 1
ATOM 661 C C . ARG A 1 85 ? 11.407 22.158 -15.565 1.00 98.38 85 ARG A C 1
ATOM 663 O O . ARG A 1 85 ? 12.495 21.673 -15.851 1.00 98.38 85 ARG A O 1
ATOM 670 N N . GLY A 1 86 ? 10.633 21.617 -14.624 1.00 98.06 86 GLY A N 1
ATOM 671 C CA . GLY A 1 86 ? 10.994 20.409 -13.883 1.00 98.06 86 GLY A CA 1
ATOM 672 C C . GLY A 1 86 ? 11.019 19.142 -14.739 1.00 98.06 86 GLY A C 1
ATOM 673 O O . GLY A 1 86 ? 11.874 18.286 -14.521 1.00 98.06 86 GLY A O 1
ATOM 674 N N . TYR A 1 87 ? 10.139 19.037 -15.741 1.00 98.19 87 TYR A N 1
ATOM 675 C CA . TYR A 1 87 ? 10.213 17.982 -16.753 1.00 98.19 87 TYR A CA 1
ATOM 676 C C . TYR A 1 87 ? 11.468 18.127 -17.623 1.00 98.19 87 TYR A C 1
ATOM 678 O O . TYR A 1 87 ? 12.126 17.123 -17.886 1.00 98.19 87 TYR A O 1
ATOM 686 N N . GLN A 1 88 ? 11.842 19.353 -18.009 1.00 97.56 88 GLN A N 1
ATOM 687 C CA . GLN A 1 88 ? 13.078 19.600 -18.757 1.00 97.56 88 GLN A CA 1
ATOM 688 C C . GLN A 1 88 ? 14.311 19.107 -17.974 1.00 97.56 88 GLN A C 1
ATOM 690 O O . GLN A 1 88 ? 15.077 18.299 -18.493 1.00 97.56 88 GLN A O 1
ATOM 695 N N . VAL A 1 89 ? 14.440 19.480 -16.691 1.00 98.12 89 VAL A N 1
ATOM 696 C CA . VAL A 1 89 ? 15.515 18.973 -15.808 1.00 98.12 89 VAL A CA 1
ATOM 697 C C . VAL A 1 89 ? 15.460 17.448 -15.667 1.00 98.12 89 VAL A C 1
ATOM 699 O O . VAL A 1 89 ? 16.502 16.798 -15.708 1.00 98.12 89 VAL A O 1
ATOM 702 N N . TYR A 1 90 ? 14.269 16.848 -15.541 1.00 98.00 90 TYR A N 1
ATOM 703 C CA . TYR A 1 90 ? 14.149 15.387 -15.525 1.00 98.00 90 TYR A CA 1
ATOM 704 C C . TYR A 1 90 ? 14.678 14.760 -16.826 1.00 98.00 90 TYR A C 1
ATOM 706 O O . TYR A 1 90 ? 15.484 13.835 -16.752 1.00 98.00 90 TYR A O 1
ATOM 714 N N . ARG A 1 91 ? 14.275 15.267 -18.000 1.00 96.12 91 ARG A N 1
ATOM 715 C CA . ARG A 1 91 ? 14.681 14.739 -19.315 1.00 96.12 91 ARG A CA 1
ATOM 716 C C . ARG A 1 91 ? 16.187 14.869 -19.553 1.00 96.12 91 ARG A C 1
ATOM 718 O O . ARG A 1 91 ? 16.798 13.926 -20.040 1.00 96.12 91 ARG A O 1
ATOM 725 N N . GLU A 1 92 ? 16.773 16.011 -19.206 1.00 96.25 92 GLU A N 1
ATOM 726 C CA . GLU A 1 92 ? 18.168 16.338 -19.533 1.00 96.25 92 GLU A CA 1
ATOM 727 C C . GLU A 1 92 ? 19.179 15.847 -18.481 1.00 96.25 92 GLU A C 1
ATOM 729 O O . GLU A 1 92 ? 20.327 15.580 -18.827 1.00 96.25 92 GLU A O 1
ATOM 734 N N . VAL A 1 93 ? 18.769 15.674 -17.214 1.00 96.44 93 VAL A N 1
ATOM 735 C CA . VAL A 1 93 ? 19.674 15.291 -16.109 1.00 96.44 93 VAL A CA 1
ATOM 736 C C . VAL A 1 93 ? 19.351 13.921 -15.502 1.00 96.44 93 VAL A C 1
ATOM 738 O O . VAL A 1 93 ? 20.267 13.184 -15.142 1.00 96.44 93 VAL A O 1
ATOM 741 N N . CYS A 1 94 ? 18.072 13.562 -15.343 1.00 96.62 94 CYS A N 1
ATOM 742 C CA . CYS A 1 94 ? 17.671 12.396 -14.541 1.00 96.62 94 CYS A CA 1
ATOM 743 C C . CYS A 1 94 ? 17.330 11.147 -15.367 1.00 96.62 94 CYS A C 1
ATOM 745 O O . CYS A 1 94 ? 17.610 10.034 -14.920 1.00 96.62 94 CYS A O 1
ATOM 747 N N . ALA A 1 95 ? 16.730 11.315 -16.547 1.00 96.56 95 ALA A N 1
ATOM 748 C CA . ALA A 1 95 ? 16.168 10.234 -17.364 1.00 96.56 95 ALA A CA 1
ATOM 749 C C . ALA A 1 95 ? 17.212 9.241 -17.911 1.00 96.56 95 ALA A C 1
ATOM 751 O O . ALA A 1 95 ? 16.848 8.174 -18.393 1.00 96.56 95 ALA A O 1
ATOM 752 N N . SER A 1 96 ? 18.503 9.569 -17.811 1.00 95.06 96 SER A N 1
ATOM 753 C CA . SER A 1 96 ? 19.640 8.698 -18.134 1.00 95.06 96 SER A CA 1
ATOM 754 C C . SER A 1 96 ? 19.877 7.577 -17.113 1.00 95.06 96 SER A C 1
ATOM 756 O O . SER A 1 96 ? 20.435 6.543 -17.475 1.00 95.06 96 SER A O 1
ATOM 758 N N . CYS A 1 97 ? 19.446 7.758 -15.857 1.00 97.00 97 CYS A N 1
ATOM 759 C CA . CYS A 1 97 ? 19.604 6.768 -14.784 1.00 97.00 97 CYS A CA 1
ATOM 760 C C . CYS A 1 97 ? 18.295 6.423 -14.059 1.00 97.00 97 CYS A C 1
ATOM 762 O O . CYS A 1 97 ? 18.195 5.343 -13.483 1.00 97.00 97 CYS A O 1
ATOM 764 N N . HIS A 1 98 ? 17.290 7.301 -14.069 1.00 98.06 98 HIS A N 1
ATOM 765 C CA . HIS A 1 98 ? 16.024 7.108 -13.361 1.00 98.06 98 HIS A CA 1
ATOM 766 C C . HIS A 1 98 ? 14.850 6.868 -14.307 1.00 98.06 98 HIS A C 1
ATOM 768 O O . HIS A 1 98 ? 14.611 7.668 -15.208 1.00 98.06 98 HIS A O 1
ATOM 774 N N . SER A 1 99 ? 14.073 5.814 -14.052 1.00 97.75 99 SER A N 1
ATOM 775 C CA . SER A 1 99 ? 12.792 5.596 -14.723 1.00 97.75 99 SER A CA 1
ATOM 776 C C . SER A 1 99 ? 11.673 6.477 -14.148 1.00 97.75 99 SER A C 1
ATOM 778 O O . SER A 1 99 ? 11.768 7.028 -13.043 1.00 97.75 99 SER A O 1
ATOM 780 N N . LEU A 1 100 ? 10.590 6.588 -14.922 1.00 97.44 100 LEU A N 1
ATOM 781 C CA . LEU A 1 100 ? 9.341 7.255 -14.546 1.00 97.44 100 LEU A CA 1
ATOM 782 C C . LEU A 1 100 ? 8.139 6.399 -14.995 1.00 97.44 100 LEU A C 1
ATOM 784 O O . LEU A 1 100 ? 7.202 6.879 -15.636 1.00 97.44 100 LEU A O 1
ATOM 788 N N . ASP A 1 101 ? 8.203 5.101 -14.678 1.00 96.94 101 ASP A N 1
ATOM 789 C CA . ASP A 1 101 ? 7.435 4.003 -15.299 1.00 96.94 101 ASP A CA 1
ATOM 790 C C . ASP A 1 101 ? 5.906 4.135 -15.216 1.00 96.94 101 ASP A C 1
ATOM 792 O O . ASP A 1 101 ? 5.172 3.432 -15.911 1.00 96.94 101 ASP A O 1
ATOM 796 N N . ARG A 1 102 ? 5.391 4.998 -14.333 1.00 97.50 102 ARG A N 1
ATOM 797 C CA . ARG A 1 102 ? 3.947 5.181 -14.106 1.00 97.50 102 ARG A CA 1
ATOM 798 C C . ARG A 1 102 ? 3.383 6.412 -14.818 1.00 97.50 102 ARG A C 1
ATOM 800 O O . ARG A 1 102 ? 2.162 6.576 -14.843 1.00 97.50 102 ARG A O 1
ATOM 807 N N . ILE A 1 103 ? 4.237 7.241 -15.420 1.00 97.81 103 ILE A N 1
ATOM 808 C CA . ILE A 1 103 ? 3.851 8.414 -16.209 1.00 97.81 103 ILE A CA 1
ATOM 809 C C . ILE A 1 103 ? 3.891 8.072 -17.697 1.00 97.81 103 ILE A C 1
ATOM 811 O O . ILE A 1 103 ? 4.858 7.508 -18.205 1.00 97.81 103 ILE A O 1
ATOM 815 N N . ALA A 1 104 ? 2.825 8.438 -18.403 1.00 97.94 104 ALA A N 1
ATOM 816 C CA . ALA A 1 104 ? 2.725 8.320 -19.847 1.00 97.94 104 ALA A CA 1
ATOM 817 C C . ALA A 1 104 ? 2.687 9.692 -20.513 1.00 97.94 104 ALA A C 1
ATOM 819 O O . ALA A 1 104 ? 2.283 10.678 -19.898 1.00 97.94 104 ALA A O 1
ATOM 820 N N . TRP A 1 105 ? 3.052 9.753 -21.792 1.00 97.94 105 TRP A N 1
ATOM 821 C CA . TRP A 1 105 ? 3.124 11.002 -22.557 1.00 97.94 105 TRP A CA 1
ATOM 822 C C . TRP A 1 105 ? 1.831 11.828 -22.451 1.00 97.94 105 TRP A C 1
ATOM 824 O O . TRP A 1 105 ? 1.866 12.991 -22.047 1.00 97.94 105 TRP A O 1
ATOM 834 N N . ARG A 1 106 ? 0.663 11.195 -22.645 1.00 97.94 106 ARG A N 1
ATOM 835 C CA . ARG A 1 106 ? -0.675 11.798 -22.437 1.00 97.94 106 ARG A CA 1
ATOM 836 C C . ARG A 1 106 ? -0.888 12.522 -21.101 1.00 97.94 106 ARG A C 1
ATOM 838 O O . ARG A 1 106 ? -1.814 13.318 -21.020 1.00 97.94 106 ARG A O 1
ATOM 845 N N . ASN A 1 107 ? -0.115 12.236 -20.050 1.00 97.88 107 ASN A N 1
ATOM 846 C CA . ASN A 1 107 ? -0.275 12.892 -18.753 1.00 97.88 107 ASN A CA 1
ATOM 847 C C . ASN A 1 107 ? 0.243 14.338 -18.757 1.00 97.88 107 ASN A C 1
ATOM 849 O O . ASN A 1 107 ? -0.278 15.145 -17.997 1.00 97.88 107 ASN A O 1
ATOM 853 N N . LEU A 1 108 ? 1.221 14.685 -19.604 1.00 97.62 108 LEU A N 1
ATOM 854 C CA . LEU A 1 108 ? 1.753 16.052 -19.693 1.00 97.62 108 LEU A CA 1
ATOM 855 C C . LEU A 1 108 ? 0.838 16.988 -20.505 1.00 97.62 108 LEU A C 1
ATOM 857 O O . LEU A 1 108 ? 0.883 18.209 -20.322 1.00 97.62 108 LEU A O 1
ATOM 861 N N . VAL A 1 109 ? -0.004 16.410 -21.371 1.00 98.12 109 VAL A N 1
ATOM 862 C CA . VAL A 1 109 ? -0.937 17.114 -22.262 1.00 98.12 109 VAL A CA 1
ATOM 863 C C . VAL A 1 109 ? -1.960 17.906 -21.449 1.00 98.12 109 VAL A C 1
ATOM 865 O O . VAL A 1 109 ? -2.759 17.340 -20.706 1.00 98.12 109 VAL A O 1
ATOM 868 N N . GLY A 1 110 ? -1.954 19.229 -21.605 1.00 96.06 110 GLY A N 1
ATOM 869 C CA . GLY A 1 110 ? -2.831 20.134 -20.857 1.00 96.06 110 GLY A CA 1
ATOM 870 C C . GLY A 1 110 ? -2.424 20.344 -19.393 1.00 96.06 110 GLY A C 1
ATOM 871 O O . GLY A 1 110 ? -3.130 21.049 -18.675 1.00 96.06 110 GLY A O 1
ATOM 872 N N . VAL A 1 111 ? -1.294 19.774 -18.956 1.00 97.19 111 VAL A N 1
ATOM 873 C CA . VAL A 1 111 ? -0.671 20.061 -17.655 1.00 97.19 111 VAL A CA 1
ATOM 874 C C . VAL A 1 111 ? 0.498 21.022 -17.836 1.00 97.19 111 VAL A C 1
ATOM 876 O O . VAL A 1 111 ? 0.470 22.114 -17.279 1.00 97.19 111 VAL A O 1
ATOM 879 N N . SER A 1 112 ? 1.524 20.624 -18.586 1.00 96.81 112 SER A N 1
ATOM 880 C CA . SER A 1 112 ? 2.770 21.390 -18.768 1.00 96.81 112 SER A CA 1
ATOM 881 C C . SER A 1 112 ? 3.121 21.635 -20.237 1.00 96.81 112 SER A C 1
ATOM 883 O O . SER A 1 112 ? 3.920 22.519 -20.545 1.00 96.81 112 SER A O 1
ATOM 885 N N . HIS A 1 113 ? 2.497 20.878 -21.139 1.00 98.00 113 HIS A N 1
ATOM 886 C CA . HIS A 1 113 ? 2.746 20.906 -22.574 1.00 98.00 113 HIS A CA 1
ATOM 887 C C . HIS A 1 113 ? 1.426 20.744 -23.348 1.00 98.00 113 HIS A C 1
ATOM 889 O O . HIS A 1 113 ? 0.423 20.238 -22.833 1.00 98.00 113 HIS A O 1
ATOM 895 N N . THR A 1 114 ? 1.420 21.186 -24.597 1.00 98.19 114 THR A N 1
ATOM 896 C CA . THR A 1 114 ? 0.330 21.024 -25.567 1.00 98.19 114 THR A CA 1
ATOM 897 C C . THR A 1 114 ? 0.290 19.604 -26.145 1.00 98.19 114 THR A C 1
ATOM 899 O O . THR A 1 114 ? 1.178 18.790 -25.902 1.00 98.19 114 THR A O 1
ATOM 902 N N . VAL A 1 115 ? -0.756 19.280 -26.917 1.00 97.88 115 VAL A N 1
ATOM 903 C CA . VAL A 1 115 ? -0.866 17.973 -27.597 1.00 97.88 115 VAL A CA 1
ATOM 904 C C . VAL A 1 115 ? 0.317 17.750 -28.543 1.00 97.88 115 VAL A C 1
ATOM 906 O O . VAL A 1 115 ? 0.904 16.670 -28.541 1.00 97.88 115 VAL A O 1
ATOM 909 N N . ASP A 1 116 ? 0.670 18.773 -29.322 1.00 97.94 116 ASP A N 1
ATOM 910 C CA . ASP A 1 116 ? 1.642 18.665 -30.410 1.00 97.94 116 ASP A CA 1
ATOM 911 C C . ASP A 1 116 ? 3.088 18.623 -29.897 1.00 97.94 116 ASP A C 1
ATOM 913 O O . ASP A 1 116 ? 3.875 17.814 -30.382 1.00 97.94 116 ASP A O 1
ATOM 917 N N . GLU A 1 117 ? 3.420 19.392 -28.851 1.00 97.38 117 GLU A N 1
ATOM 918 C CA . GLU A 1 117 ? 4.719 19.299 -28.159 1.00 97.38 117 GLU A CA 1
ATOM 919 C C . GLU A 1 117 ? 4.954 17.898 -27.581 1.00 97.38 117 GLU A C 1
ATOM 921 O O . GLU A 1 117 ? 5.993 17.287 -27.815 1.00 97.38 117 GLU A O 1
ATOM 926 N N . VAL A 1 118 ? 3.974 17.354 -26.849 1.00 97.88 118 VAL A N 1
ATOM 927 C CA . VAL A 1 118 ? 4.087 16.008 -26.264 1.00 97.88 118 VAL A CA 1
ATOM 928 C C . VAL A 1 118 ? 4.141 14.937 -27.350 1.00 97.88 118 VAL A C 1
ATOM 930 O O . VAL A 1 118 ? 4.831 13.936 -27.180 1.00 97.88 118 VAL A O 1
ATOM 933 N N . LYS A 1 119 ? 3.431 15.128 -28.470 1.00 97.38 119 LYS A N 1
ATOM 934 C CA . LYS A 1 119 ? 3.500 14.213 -29.612 1.00 97.38 119 LYS A CA 1
ATOM 935 C C . LYS A 1 119 ? 4.906 14.207 -30.216 1.00 97.38 119 LYS A C 1
ATOM 937 O O . LYS A 1 119 ? 5.450 13.125 -30.391 1.00 97.38 119 LYS A O 1
ATOM 942 N N . ALA A 1 120 ? 5.501 15.376 -30.456 1.00 97.69 120 ALA A N 1
ATOM 943 C CA . ALA A 1 120 ? 6.864 15.484 -30.975 1.00 97.69 120 ALA A CA 1
ATOM 944 C C . ALA A 1 120 ? 7.883 14.807 -30.039 1.00 97.69 120 ALA A C 1
ATOM 946 O O . ALA A 1 120 ? 8.635 13.948 -30.487 1.00 97.69 120 ALA A O 1
ATOM 947 N N . MET A 1 121 ? 7.827 15.085 -28.731 1.00 95.75 121 MET A N 1
ATOM 948 C CA . MET A 1 121 ? 8.717 14.453 -27.740 1.00 95.75 121 MET A CA 1
ATOM 949 C C . MET A 1 121 ? 8.500 12.938 -27.582 1.00 95.75 121 MET A C 1
ATOM 951 O O . MET A 1 121 ? 9.419 12.221 -27.198 1.00 95.75 121 MET A O 1
ATOM 955 N N . ALA A 1 122 ? 7.301 12.423 -27.875 1.00 96.81 122 ALA A N 1
ATOM 956 C CA . ALA A 1 122 ? 7.068 10.981 -27.933 1.00 96.81 122 ALA A CA 1
ATOM 957 C C . ALA A 1 122 ? 7.654 10.366 -29.218 1.00 96.81 122 ALA A C 1
ATOM 959 O O . ALA A 1 122 ? 8.209 9.271 -29.170 1.00 96.81 122 ALA A O 1
ATOM 960 N N . GLU A 1 123 ? 7.565 11.073 -30.348 1.00 97.31 123 GLU A N 1
ATOM 961 C CA . GLU A 1 123 ? 8.106 10.651 -31.647 1.00 97.31 123 GLU A CA 1
ATOM 962 C C . GLU A 1 123 ? 9.649 10.708 -31.710 1.00 97.31 123 GLU A C 1
ATOM 964 O O . GLU A 1 123 ? 10.237 10.032 -32.548 1.00 97.31 123 GLU A O 1
ATOM 969 N N . GLU A 1 124 ? 10.309 11.418 -30.784 1.00 95.50 124 GLU A N 1
ATOM 970 C CA . GLU A 1 124 ? 11.765 11.363 -30.533 1.00 95.50 124 GLU A CA 1
ATOM 971 C C . GLU A 1 124 ? 12.254 10.001 -29.984 1.00 95.50 124 GLU A C 1
ATOM 973 O O . GLU A 1 124 ? 13.456 9.731 -30.000 1.00 95.50 124 GLU A O 1
ATOM 978 N N . VAL A 1 125 ? 11.357 9.147 -29.469 1.00 94.81 125 VAL A N 1
ATOM 979 C CA . VAL A 1 125 ? 11.710 7.918 -28.735 1.00 94.81 125 VAL A CA 1
ATOM 980 C C . VAL A 1 125 ? 11.148 6.674 -29.427 1.00 94.81 125 VAL A C 1
ATOM 982 O O . VAL A 1 125 ? 9.952 6.581 -29.687 1.00 94.81 125 VAL A O 1
ATOM 985 N N . GLU A 1 126 ? 12.004 5.679 -29.664 1.00 95.06 126 GLU A N 1
ATOM 986 C CA . GLU A 1 126 ? 11.627 4.385 -30.246 1.00 95.06 126 GLU A CA 1
ATOM 987 C C . GLU A 1 126 ? 11.088 3.399 -29.189 1.00 95.06 126 GLU A C 1
ATOM 989 O O . GLU A 1 126 ? 11.671 3.229 -28.117 1.00 95.06 126 GLU A O 1
ATOM 994 N N . TYR A 1 127 ? 9.990 2.709 -29.514 1.00 95.00 127 TYR A N 1
ATOM 995 C CA . TYR A 1 127 ? 9.337 1.694 -28.680 1.00 95.00 127 TYR A CA 1
ATOM 996 C C . TYR A 1 127 ? 9.141 0.391 -29.448 1.00 95.00 127 TYR A C 1
ATOM 998 O O . TYR A 1 127 ? 8.673 0.387 -30.587 1.00 95.00 127 TYR A O 1
ATOM 1006 N N . THR A 1 128 ? 9.392 -0.729 -28.773 1.00 93.75 128 THR A N 1
ATOM 1007 C CA . THR A 1 128 ? 9.175 -2.062 -29.340 1.00 93.75 128 THR A CA 1
ATOM 1008 C C . THR A 1 128 ? 7.686 -2.418 -29.331 1.00 93.75 128 THR A C 1
ATOM 1010 O O . THR A 1 128 ? 7.060 -2.476 -28.272 1.00 93.75 128 THR A O 1
ATOM 1013 N N . ASP A 1 129 ? 7.123 -2.679 -30.509 1.00 91.94 129 ASP A N 1
ATOM 1014 C CA . ASP A 1 129 ? 5.717 -3.029 -30.740 1.00 91.94 129 ASP A CA 1
ATOM 1015 C C . ASP A 1 129 ? 5.618 -4.272 -31.656 1.00 91.94 129 ASP A C 1
ATOM 1017 O O . ASP A 1 129 ? 6.625 -4.787 -32.155 1.00 91.94 129 ASP A O 1
ATOM 1021 N N . GLY A 1 130 ? 4.405 -4.789 -31.846 1.00 89.69 130 GLY A N 1
ATOM 1022 C CA . GLY A 1 130 ? 4.132 -6.001 -32.624 1.00 89.69 130 GLY A CA 1
ATOM 1023 C C . GLY A 1 130 ? 3.720 -7.221 -31.781 1.00 89.69 130 GLY A C 1
ATOM 1024 O O . GLY A 1 130 ? 3.239 -7.063 -30.654 1.00 89.69 130 GLY A O 1
ATOM 1025 N N . PRO A 1 131 ? 3.861 -8.450 -32.316 1.00 89.94 131 PRO A N 1
ATOM 1026 C CA . PRO A 1 131 ? 4.546 -8.786 -33.567 1.00 89.94 131 PRO A CA 1
ATOM 1027 C C . PRO A 1 131 ? 3.840 -8.272 -34.833 1.00 89.94 131 PRO A C 1
ATOM 1029 O O . PRO A 1 131 ? 2.648 -7.965 -34.817 1.00 89.94 131 PRO A O 1
ATOM 1032 N N . ASN A 1 132 ? 4.593 -8.183 -35.928 1.00 90.88 132 ASN A N 1
ATOM 1033 C CA . ASN A 1 132 ? 4.090 -7.931 -37.281 1.00 90.88 132 ASN A CA 1
ATOM 1034 C C . ASN A 1 132 ? 3.518 -9.218 -37.930 1.00 90.88 132 ASN A C 1
ATOM 1036 O O . ASN A 1 132 ? 3.516 -10.287 -37.317 1.00 90.88 132 ASN A O 1
ATOM 1040 N N . ASP A 1 133 ? 3.068 -9.137 -39.188 1.00 91.25 133 ASP A N 1
ATOM 1041 C CA . ASP A 1 133 ? 2.488 -10.281 -39.919 1.00 91.25 133 ASP A CA 1
ATOM 1042 C C . ASP A 1 133 ? 3.470 -11.449 -40.177 1.00 91.25 133 ASP A C 1
ATOM 1044 O O . ASP A 1 133 ? 3.028 -12.558 -40.478 1.00 91.25 133 ASP A O 1
ATOM 1048 N N . ALA A 1 134 ? 4.786 -11.235 -40.040 1.00 88.88 134 ALA A N 1
ATOM 1049 C CA . ALA A 1 134 ? 5.805 -12.290 -40.106 1.00 88.88 134 ALA A CA 1
ATOM 1050 C C . ALA A 1 134 ? 6.073 -12.963 -38.743 1.00 88.88 134 ALA A C 1
ATOM 1052 O O . ALA A 1 134 ? 6.667 -14.039 -38.696 1.00 88.88 134 ALA A O 1
ATOM 1053 N N . GLY A 1 135 ? 5.607 -12.363 -37.640 1.00 91.44 135 GLY A N 1
ATOM 1054 C CA . GLY A 1 135 ? 5.861 -12.812 -36.268 1.00 91.44 135 GLY A CA 1
ATOM 1055 C C . GLY A 1 135 ? 6.958 -12.032 -35.532 1.00 91.44 135 GLY A C 1
ATOM 1056 O O . GLY A 1 135 ? 7.181 -12.294 -34.350 1.00 91.44 135 GLY A O 1
ATOM 1057 N N . ASP A 1 136 ? 7.603 -11.061 -36.183 1.00 91.19 136 ASP A N 1
ATOM 1058 C CA . ASP A 1 136 ? 8.726 -10.306 -35.621 1.00 91.19 136 ASP A CA 1
ATOM 1059 C C . ASP A 1 136 ? 8.271 -9.064 -34.841 1.00 91.19 136 ASP A C 1
ATOM 1061 O O . ASP A 1 136 ? 7.343 -8.353 -35.239 1.00 91.19 136 ASP A O 1
ATOM 1065 N N . MET A 1 137 ? 8.970 -8.760 -33.746 1.00 94.38 137 MET A N 1
ATOM 1066 C CA . MET A 1 137 ? 8.841 -7.481 -33.038 1.00 94.38 137 MET A CA 1
ATOM 1067 C C . MET A 1 137 ? 9.603 -6.386 -33.797 1.00 94.38 137 MET A C 1
ATOM 1069 O O . MET A 1 137 ? 10.697 -6.632 -34.303 1.00 94.38 137 MET A O 1
ATOM 1073 N N . PHE A 1 138 ? 9.064 -5.169 -33.838 1.00 93.44 138 PHE A N 1
ATOM 1074 C CA . PHE A 1 138 ? 9.668 -4.032 -34.539 1.00 93.44 138 PHE A CA 1
ATOM 1075 C C . PHE A 1 138 ? 9.737 -2.793 -33.641 1.00 93.44 138 PHE A C 1
ATOM 1077 O O . PHE A 1 138 ? 8.991 -2.684 -32.669 1.00 93.44 138 PHE A O 1
ATOM 1084 N N . GLN A 1 139 ? 10.641 -1.862 -33.954 1.00 95.94 139 GLN A N 1
ATOM 1085 C CA . GLN A 1 139 ? 10.672 -0.545 -33.310 1.00 95.94 139 GLN A CA 1
ATOM 1086 C C . GLN A 1 139 ? 9.772 0.431 -34.077 1.00 95.94 139 GLN A C 1
ATOM 1088 O O . GLN A 1 139 ? 9.636 0.325 -35.300 1.00 95.94 139 GLN A O 1
ATOM 1093 N N . ARG A 1 140 ? 9.142 1.355 -33.356 1.00 96.50 140 ARG A N 1
ATOM 1094 C CA . ARG A 1 140 ? 8.401 2.488 -33.919 1.00 96.50 140 ARG A CA 1
ATOM 1095 C C . ARG A 1 140 ? 8.547 3.739 -33.041 1.00 96.50 140 ARG A C 1
ATOM 1097 O O . ARG A 1 140 ? 8.656 3.595 -31.819 1.00 96.50 140 ARG A O 1
ATOM 1104 N N . PRO A 1 141 ? 8.376 4.949 -33.601 1.00 97.44 141 PRO A N 1
ATOM 1105 C CA . PRO A 1 141 ? 8.260 6.166 -32.804 1.00 97.44 141 PRO A CA 1
ATOM 1106 C C . PRO A 1 141 ? 7.122 6.069 -31.778 1.00 97.44 141 PRO A C 1
ATOM 1108 O O . PRO A 1 141 ? 6.097 5.396 -31.986 1.00 97.44 141 PRO A O 1
ATOM 1111 N N . GLY A 1 142 ? 7.309 6.742 -30.647 1.00 97.06 142 GLY A N 1
ATOM 1112 C CA . GLY A 1 142 ? 6.365 6.792 -29.542 1.00 97.06 142 GLY A CA 1
ATOM 1113 C C . GLY A 1 142 ? 5.066 7.510 -29.882 1.00 97.06 142 GLY A C 1
ATOM 1114 O O . GLY A 1 142 ? 4.979 8.349 -30.776 1.00 97.06 142 GLY A O 1
ATOM 1115 N N . LYS A 1 143 ? 4.017 7.177 -29.131 1.00 96.50 143 LYS A N 1
ATOM 1116 C CA . LYS A 1 143 ? 2.705 7.827 -29.202 1.00 96.50 143 LYS A CA 1
ATOM 1117 C C . LYS A 1 143 ? 2.248 8.246 -27.810 1.00 96.50 143 LYS A C 1
ATOM 1119 O O . LYS A 1 143 ? 2.681 7.692 -26.805 1.00 96.50 143 LYS A O 1
ATOM 1124 N N . LEU A 1 144 ? 1.269 9.151 -27.737 1.00 97.56 144 LEU A N 1
ATOM 1125 C CA . LEU A 1 144 ? 0.704 9.657 -26.471 1.00 97.56 144 LEU A CA 1
ATOM 1126 C C . LEU A 1 144 ? 0.213 8.545 -25.503 1.00 97.56 144 LEU A C 1
ATOM 1128 O O . LEU A 1 144 ? 0.056 8.772 -24.300 1.00 97.56 144 LEU A O 1
ATOM 1132 N N . ALA A 1 145 ? -0.055 7.340 -26.017 1.00 97.25 145 ALA A N 1
ATOM 1133 C CA . ALA A 1 145 ? -0.459 6.175 -25.234 1.00 97.25 145 ALA A CA 1
ATOM 1134 C C . ALA A 1 145 ? 0.699 5.453 -24.507 1.00 97.25 145 ALA A C 1
ATOM 1136 O O . ALA A 1 145 ? 0.428 4.710 -23.560 1.00 97.25 145 ALA A O 1
ATOM 1137 N N . ASP A 1 146 ? 1.951 5.664 -24.908 1.00 97.94 146 ASP A N 1
ATOM 1138 C CA . ASP A 1 146 ? 3.110 4.975 -24.335 1.00 97.94 146 ASP A CA 1
ATOM 1139 C C . ASP A 1 146 ? 3.559 5.608 -23.006 1.00 97.94 146 ASP A C 1
ATOM 1141 O O . ASP A 1 146 ? 3.245 6.764 -22.701 1.00 97.94 146 ASP A O 1
ATOM 1145 N N . TYR A 1 147 ? 4.275 4.821 -22.203 1.00 97.56 147 TYR A N 1
ATOM 1146 C CA . TYR A 1 147 ? 4.898 5.255 -20.951 1.00 97.56 147 TYR A CA 1
ATOM 1147 C C . TYR A 1 147 ? 6.275 5.873 -21.215 1.00 97.56 147 TYR A C 1
ATOM 1149 O O . TYR A 1 147 ? 6.837 5.662 -22.286 1.00 97.56 147 TYR A O 1
ATOM 1157 N N . MET A 1 148 ? 6.809 6.646 -20.265 1.00 95.25 148 MET A N 1
ATOM 1158 C CA . MET A 1 148 ? 8.179 7.167 -20.364 1.00 95.25 148 MET A CA 1
ATOM 1159 C C . MET A 1 148 ? 9.190 6.018 -20.544 1.00 95.25 148 MET A C 1
ATOM 1161 O O . MET A 1 148 ? 8.999 4.954 -19.948 1.00 95.25 148 MET A O 1
ATOM 1165 N N . PRO A 1 149 ? 10.256 6.202 -21.345 1.00 94.31 149 PRO A N 1
ATOM 1166 C CA . PRO A 1 149 ? 11.239 5.151 -21.577 1.00 94.31 149 PRO A CA 1
ATOM 1167 C C . PRO A 1 149 ? 12.026 4.852 -20.296 1.00 94.31 149 PRO A C 1
ATOM 1169 O O . PRO A 1 149 ? 12.383 5.761 -19.544 1.00 94.31 149 PRO A O 1
ATOM 1172 N N . ALA A 1 150 ? 12.321 3.574 -20.061 1.00 94.56 150 ALA A N 1
ATOM 1173 C CA . ALA A 1 150 ? 13.213 3.162 -18.985 1.00 94.56 150 ALA A CA 1
ATOM 1174 C C . ALA A 1 150 ? 14.684 3.289 -19.443 1.00 94.56 150 ALA A C 1
ATOM 1176 O O . ALA A 1 150 ? 15.005 2.816 -20.536 1.00 94.56 150 ALA A O 1
ATOM 1177 N N . PRO A 1 151 ? 15.594 3.860 -18.628 1.00 96.12 151 PRO A N 1
ATOM 1178 C CA . PRO A 1 151 ? 17.018 3.973 -18.972 1.00 96.12 151 PRO A CA 1
ATOM 1179 C C . PRO A 1 151 ? 17.744 2.625 -19.051 1.00 96.12 151 PRO A C 1
ATOM 1181 O O . PRO A 1 151 ? 18.781 2.512 -19.701 1.00 96.12 151 PRO A O 1
ATOM 1184 N N . TYR A 1 152 ? 17.206 1.597 -18.390 1.00 96.25 152 TYR A N 1
ATOM 1185 C CA . TYR A 1 152 ? 17.789 0.261 -18.318 1.00 96.25 152 TYR A CA 1
ATOM 1186 C C . TYR A 1 152 ? 16.730 -0.806 -18.633 1.00 96.25 152 TYR A C 1
ATOM 1188 O O . TYR A 1 152 ? 15.578 -0.653 -18.226 1.00 96.25 152 TYR A O 1
ATOM 1196 N N . PRO A 1 153 ? 17.097 -1.911 -19.310 1.00 93.50 153 PRO A N 1
ATOM 1197 C CA . PRO A 1 153 ? 16.155 -2.976 -19.662 1.00 93.50 153 PRO A CA 1
ATOM 1198 C C . PRO A 1 153 ? 15.721 -3.835 -18.461 1.00 93.50 153 PRO A C 1
ATOM 1200 O O . PRO A 1 153 ? 14.697 -4.512 -18.535 1.00 93.50 153 PRO A O 1
ATOM 1203 N N . ASN A 1 154 ? 16.509 -3.853 -17.381 1.00 93.12 154 ASN A N 1
ATOM 1204 C CA . ASN A 1 154 ? 16.263 -4.615 -16.157 1.00 93.12 154 ASN A CA 1
ATOM 1205 C C . ASN A 1 154 ? 17.058 -4.048 -14.962 1.00 93.12 154 ASN A C 1
ATOM 1207 O O . ASN A 1 154 ? 17.874 -3.132 -15.107 1.00 93.12 154 ASN A O 1
ATOM 1211 N N . GLU A 1 155 ? 16.811 -4.602 -13.771 1.00 94.81 155 GLU A N 1
ATOM 1212 C CA . GLU A 1 155 ? 17.458 -4.179 -12.523 1.00 94.81 155 GLU A CA 1
ATOM 1213 C C . GLU A 1 155 ? 18.967 -4.472 -12.530 1.00 94.81 155 GLU A C 1
ATOM 1215 O O . GLU A 1 155 ? 19.769 -3.683 -12.030 1.00 94.81 155 GLU A O 1
ATOM 1220 N N . GLU A 1 156 ? 19.370 -5.589 -13.132 1.00 95.19 156 GLU A N 1
ATOM 1221 C CA . GLU A 1 156 ? 20.756 -6.042 -13.191 1.00 95.19 156 GLU A CA 1
ATOM 1222 C C . GLU A 1 156 ? 21.630 -5.092 -14.019 1.00 95.19 156 GLU A C 1
ATOM 1224 O O . GLU A 1 156 ? 22.730 -4.748 -13.586 1.00 95.19 156 GLU A O 1
ATOM 1229 N N . ALA A 1 157 ? 21.134 -4.607 -15.165 1.00 94.12 157 ALA A N 1
ATOM 1230 C CA . ALA A 1 157 ? 21.816 -3.590 -15.963 1.00 94.12 157 ALA A CA 1
ATOM 1231 C C . ALA A 1 157 ? 21.913 -2.255 -15.210 1.00 94.12 157 ALA A C 1
ATOM 1233 O O . ALA A 1 157 ? 22.992 -1.665 -15.157 1.00 94.12 157 ALA A O 1
ATOM 1234 N N . ALA A 1 158 ? 20.827 -1.822 -14.559 1.00 94.00 158 ALA A N 1
ATOM 1235 C CA . ALA A 1 158 ? 20.823 -0.604 -13.751 1.00 94.00 158 ALA A CA 1
ATOM 1236 C C . ALA A 1 158 ? 21.885 -0.656 -12.639 1.00 94.00 158 ALA A C 1
ATOM 1238 O O . ALA A 1 158 ? 22.657 0.290 -12.470 1.00 94.00 158 ALA A O 1
ATOM 1239 N N . ARG A 1 159 ? 21.985 -1.789 -11.932 1.00 92.25 159 ARG A N 1
ATOM 1240 C CA . ARG A 1 159 ? 23.010 -2.024 -10.905 1.00 92.25 159 ARG A CA 1
ATOM 1241 C C . ARG A 1 159 ? 24.418 -2.103 -11.484 1.00 92.25 159 ARG A C 1
ATOM 1243 O O . ARG A 1 159 ? 25.329 -1.517 -10.905 1.00 92.25 159 ARG A O 1
ATOM 1250 N N . ALA A 1 160 ? 24.613 -2.781 -12.614 1.00 93.44 160 ALA A N 1
ATOM 1251 C CA . ALA A 1 160 ? 25.917 -2.872 -13.269 1.00 93.44 160 ALA A CA 1
ATOM 1252 C C . ALA A 1 160 ? 26.451 -1.489 -13.687 1.00 93.44 160 ALA A C 1
ATOM 1254 O O . ALA A 1 160 ? 27.628 -1.201 -13.480 1.00 93.44 160 ALA A O 1
ATOM 1255 N N . SER A 1 161 ? 25.585 -0.609 -14.200 1.00 93.31 161 SER A N 1
ATOM 1256 C CA . SER A 1 161 ? 25.943 0.768 -14.567 1.00 93.31 161 SER A CA 1
ATOM 1257 C C . SER A 1 161 ? 26.152 1.712 -13.374 1.00 93.31 161 SER A C 1
ATOM 1259 O O . SER A 1 161 ? 26.815 2.731 -13.538 1.00 93.31 161 SER A O 1
ATOM 1261 N N . ASN A 1 162 ? 25.626 1.393 -12.184 1.00 92.81 162 ASN A N 1
ATOM 1262 C CA . ASN A 1 162 ? 25.643 2.270 -11.002 1.00 92.81 162 ASN A CA 1
ATOM 1263 C C . ASN A 1 162 ? 26.334 1.614 -9.785 1.00 92.81 162 ASN A C 1
ATOM 1265 O O . ASN A 1 162 ? 25.862 1.716 -8.652 1.00 92.81 162 ASN A O 1
ATOM 1269 N N . ALA A 1 163 ? 27.454 0.915 -10.011 1.00 86.69 163 ALA A N 1
ATOM 1270 C CA . ALA A 1 163 ? 28.312 0.332 -8.964 1.00 86.69 163 ALA A CA 1
ATOM 1271 C C . ALA A 1 163 ? 27.578 -0.575 -7.941 1.00 86.69 163 ALA A C 1
ATOM 1273 O O . ALA A 1 163 ? 27.910 -0.614 -6.757 1.00 86.69 163 ALA A O 1
ATOM 1274 N N . GLY A 1 164 ? 26.561 -1.314 -8.393 1.00 88.19 164 GLY A N 1
ATOM 1275 C CA . GLY A 1 164 ? 25.725 -2.206 -7.582 1.00 88.19 164 GLY A CA 1
ATOM 1276 C C . GLY A 1 164 ? 24.489 -1.542 -6.958 1.00 88.19 164 GLY A C 1
ATOM 1277 O O . GLY A 1 164 ? 23.551 -2.244 -6.559 1.00 88.19 164 GLY A O 1
ATOM 1278 N N . ALA A 1 165 ? 24.440 -0.208 -6.907 1.00 90.94 165 ALA A N 1
ATOM 1279 C CA . ALA A 1 165 ? 23.269 0.539 -6.463 1.00 90.94 165 ALA A CA 1
ATOM 1280 C C . ALA A 1 165 ? 22.179 0.554 -7.545 1.00 90.94 165 ALA A C 1
ATOM 1282 O O . ALA A 1 165 ? 22.467 0.562 -8.736 1.00 90.94 165 ALA A O 1
ATOM 1283 N N . LEU A 1 166 ? 20.914 0.572 -7.127 1.00 94.81 166 LEU A N 1
ATOM 1284 C CA . LEU A 1 166 ? 19.768 0.698 -8.027 1.00 94.81 166 LEU A CA 1
ATOM 1285 C C . LEU A 1 166 ? 19.190 2.116 -7.920 1.00 94.81 166 LEU A C 1
ATOM 1287 O O . LEU A 1 166 ? 18.686 2.464 -6.845 1.00 94.81 166 LEU A O 1
ATOM 1291 N N . PRO A 1 167 ? 19.209 2.927 -8.992 1.00 96.69 167 PRO A N 1
ATOM 1292 C CA . PRO A 1 167 ? 18.420 4.151 -9.053 1.00 96.69 167 PRO A CA 1
ATOM 1293 C C . PRO A 1 167 ? 16.917 3.818 -8.945 1.00 96.69 167 PRO A C 1
ATOM 1295 O O . PRO A 1 167 ? 16.420 3.007 -9.726 1.00 96.69 167 PRO A O 1
ATOM 1298 N N . PRO A 1 168 ? 16.166 4.388 -7.985 1.00 97.25 168 PRO A N 1
ATOM 1299 C CA . PRO A 1 168 ? 14.730 4.133 -7.869 1.00 97.25 168 PRO A CA 1
ATOM 1300 C C . PRO A 1 168 ? 13.920 4.843 -8.965 1.00 97.25 168 PRO A C 1
ATOM 1302 O O . PRO A 1 168 ? 14.245 5.976 -9.332 1.00 97.25 168 PRO A O 1
ATOM 1305 N N . ASP A 1 169 ? 12.811 4.221 -9.389 1.00 98.19 169 ASP A N 1
ATOM 1306 C CA . ASP A 1 169 ? 11.722 4.883 -10.130 1.00 98.19 169 ASP A CA 1
ATOM 1307 C C . ASP A 1 169 ? 11.286 6.155 -9.394 1.00 98.19 169 ASP A C 1
ATOM 1309 O O . ASP A 1 169 ? 10.966 6.129 -8.197 1.00 98.19 169 ASP A O 1
ATOM 1313 N N . LEU A 1 170 ? 11.252 7.275 -10.113 1.00 98.31 170 LEU A N 1
ATOM 1314 C CA . LEU A 1 170 ? 10.905 8.564 -9.528 1.00 98.31 170 LEU A CA 1
ATOM 1315 C C . LEU A 1 170 ? 9.394 8.835 -9.507 1.00 98.31 170 LEU A C 1
ATOM 1317 O O . LEU A 1 170 ? 8.970 9.779 -8.839 1.00 98.31 170 LEU A O 1
ATOM 1321 N N . SER A 1 171 ? 8.564 7.995 -10.142 1.00 97.88 171 SER A N 1
ATOM 1322 C CA . SER A 1 171 ? 7.122 8.247 -10.323 1.00 97.88 171 SER A CA 1
ATOM 1323 C C . SER A 1 171 ? 6.352 8.499 -9.025 1.00 97.88 171 SER A C 1
ATOM 1325 O O . SER A 1 171 ? 5.336 9.183 -9.039 1.00 97.88 171 SER A O 1
ATOM 1327 N N . LEU A 1 172 ? 6.798 7.915 -7.909 1.00 98.06 172 LEU A N 1
ATOM 1328 C CA . LEU A 1 172 ? 6.162 8.044 -6.591 1.00 98.06 172 LEU A CA 1
ATOM 1329 C C . LEU A 1 172 ? 7.139 8.517 -5.499 1.00 98.06 172 LEU A C 1
ATOM 1331 O O . LEU A 1 172 ? 6.808 8.455 -4.312 1.00 98.06 172 LEU A O 1
ATOM 1335 N N . ILE A 1 173 ? 8.349 8.968 -5.856 1.00 97.56 173 ILE A N 1
ATOM 1336 C CA . ILE A 1 173 ? 9.448 9.160 -4.891 1.00 97.56 173 ILE A CA 1
ATOM 1337 C C . ILE A 1 173 ? 9.129 10.198 -3.806 1.00 97.56 173 ILE A C 1
ATOM 1339 O O . ILE A 1 173 ? 9.518 10.022 -2.652 1.00 97.56 173 ILE A O 1
ATOM 1343 N N . VAL A 1 174 ? 8.343 11.225 -4.148 1.00 97.69 174 VAL A N 1
ATOM 1344 C CA . VAL A 1 174 ? 7.905 12.289 -3.228 1.00 97.69 174 VAL A CA 1
ATOM 1345 C C . VAL A 1 174 ? 6.908 11.770 -2.180 1.00 97.69 174 VAL A C 1
ATOM 1347 O O . VAL A 1 174 ? 6.801 12.344 -1.099 1.00 97.69 174 VAL A O 1
ATOM 1350 N N . LYS A 1 175 ? 6.218 10.654 -2.448 1.00 96.62 175 LYS A N 1
ATOM 1351 C CA . LYS A 1 175 ? 5.325 9.967 -1.491 1.00 96.62 175 LYS A CA 1
ATOM 1352 C C . LYS A 1 175 ? 5.991 8.771 -0.813 1.00 96.62 175 LYS A C 1
ATOM 1354 O O . LYS A 1 175 ? 5.580 8.381 0.274 1.00 96.62 175 LYS A O 1
ATOM 1359 N N . ALA A 1 176 ? 7.028 8.207 -1.429 1.00 96.38 176 ALA A N 1
ATOM 1360 C CA . ALA A 1 176 ? 7.801 7.081 -0.913 1.00 96.38 176 ALA A CA 1
ATOM 1361 C C . ALA A 1 176 ? 8.934 7.493 0.054 1.00 96.38 176 ALA A C 1
ATOM 1363 O O . ALA A 1 176 ? 9.789 6.664 0.377 1.00 96.38 176 ALA A O 1
ATOM 1364 N N . ARG A 1 177 ? 8.989 8.758 0.495 1.00 94.06 177 ARG A N 1
ATOM 1365 C CA . ARG A 1 177 ? 10.001 9.291 1.423 1.00 94.06 177 ARG A CA 1
ATOM 1366 C C . ARG A 1 177 ? 9.373 10.236 2.448 1.00 94.06 177 ARG A C 1
ATOM 1368 O O . ARG A 1 177 ? 8.531 11.066 2.108 1.00 94.06 177 ARG A O 1
ATOM 1375 N N . HIS A 1 178 ? 9.812 10.139 3.702 1.00 92.56 178 HIS A N 1
ATOM 1376 C CA . HIS A 1 178 ? 9.442 11.098 4.746 1.00 92.56 178 HIS A CA 1
ATOM 1377 C C . HIS A 1 178 ? 9.966 12.501 4.390 1.00 92.56 178 HIS A C 1
ATOM 1379 O O . HIS A 1 178 ? 11.001 12.630 3.746 1.00 92.56 178 HIS A O 1
ATOM 1385 N N . GLY A 1 179 ? 9.222 13.555 4.738 1.00 92.75 179 GLY A N 1
ATOM 1386 C CA . GLY A 1 179 ? 9.507 14.935 4.306 1.00 92.75 179 GLY A CA 1
ATOM 1387 C C . GLY A 1 179 ? 9.128 15.257 2.848 1.00 92.75 179 GLY A C 1
ATOM 1388 O O . GLY A 1 179 ? 8.922 16.423 2.521 1.00 92.75 179 GLY A O 1
ATOM 1389 N N . GLY A 1 180 ? 8.971 14.253 1.977 1.00 96.06 180 GLY A N 1
ATOM 1390 C CA . GLY A 1 180 ? 8.494 14.416 0.600 1.00 96.06 180 GLY A CA 1
ATOM 1391 C C . GLY A 1 180 ? 9.278 15.460 -0.199 1.00 96.06 180 GLY A C 1
ATOM 1392 O O . GLY A 1 180 ? 10.481 15.308 -0.402 1.00 96.06 180 GLY A O 1
ATOM 1393 N N . VAL A 1 181 ? 8.610 16.533 -0.643 1.00 96.94 181 VAL A N 1
ATOM 1394 C CA . VAL A 1 181 ? 9.248 17.612 -1.425 1.00 96.94 181 VAL A CA 1
ATOM 1395 C C . VAL A 1 181 ? 10.415 18.273 -0.695 1.00 96.94 181 VAL A C 1
ATOM 1397 O O . VAL A 1 181 ? 11.415 18.602 -1.327 1.00 96.94 181 VAL A O 1
ATOM 1400 N N . ASP A 1 182 ? 10.331 18.410 0.630 1.00 97.81 182 ASP A N 1
ATOM 1401 C CA . ASP A 1 182 ? 11.409 19.004 1.421 1.00 97.81 182 ASP A CA 1
ATOM 1402 C C . ASP A 1 182 ? 12.641 18.102 1.434 1.00 97.81 182 ASP A C 1
ATOM 1404 O O . ASP A 1 182 ? 13.762 18.580 1.288 1.00 97.81 182 ASP A O 1
ATOM 1408 N N . TYR A 1 183 ? 12.420 16.790 1.559 1.00 97.44 183 TYR A N 1
ATOM 1409 C CA . TYR A 1 183 ? 13.479 15.788 1.548 1.00 97.44 183 TYR A CA 1
ATOM 1410 C C . TYR A 1 183 ? 14.193 15.738 0.198 1.00 97.44 183 TYR A C 1
ATOM 1412 O O . TYR A 1 183 ? 15.414 15.844 0.168 1.00 97.44 183 TYR A O 1
ATOM 1420 N N . ILE A 1 184 ? 13.463 15.636 -0.920 1.00 97.75 184 ILE A N 1
ATOM 1421 C CA . ILE A 1 184 ? 14.098 15.550 -2.247 1.00 97.75 184 ILE A CA 1
ATOM 1422 C C . ILE A 1 184 ? 14.834 16.857 -2.588 1.00 97.75 184 ILE A C 1
ATOM 1424 O O . ILE A 1 184 ? 15.939 16.805 -3.125 1.00 97.75 184 ILE A O 1
ATOM 1428 N N . PHE A 1 185 ? 14.288 18.022 -2.218 1.00 98.19 185 PHE A N 1
ATOM 1429 C CA . PHE A 1 185 ? 14.971 19.305 -2.407 1.00 98.19 185 PHE A CA 1
ATOM 1430 C C . PHE A 1 185 ? 16.262 19.392 -1.584 1.00 98.19 185 PHE A C 1
ATOM 1432 O O . PHE A 1 185 ? 17.335 19.593 -2.152 1.00 98.19 185 PHE A O 1
ATOM 1439 N N . SER A 1 186 ? 16.175 19.173 -0.266 1.00 97.62 186 SER A N 1
ATOM 1440 C CA . SER A 1 186 ? 17.340 19.196 0.623 1.00 97.62 186 SER A CA 1
ATOM 1441 C C . SER A 1 186 ? 18.378 18.130 0.263 1.00 97.62 186 SER A C 1
ATOM 1443 O O . SER A 1 186 ? 19.566 18.398 0.400 1.00 97.62 186 SER A O 1
ATOM 1445 N N . LEU A 1 187 ? 17.971 16.964 -0.249 1.00 97.25 187 LEU A N 1
ATOM 1446 C CA . LEU A 1 187 ? 18.883 15.941 -0.763 1.00 97.25 187 LEU A CA 1
ATOM 1447 C C . LEU A 1 187 ? 19.656 16.456 -1.988 1.00 97.25 187 LEU A C 1
ATOM 1449 O O . LEU A 1 187 ? 20.885 16.414 -1.993 1.00 97.25 187 LEU A O 1
ATOM 1453 N N . LEU A 1 188 ? 18.961 16.983 -3.002 1.00 97.44 188 LEU A N 1
ATOM 1454 C CA . LEU A 1 188 ? 19.583 17.473 -4.239 1.00 97.44 188 LEU A CA 1
ATOM 1455 C C . LEU A 1 188 ? 20.532 18.658 -4.001 1.00 97.44 188 LEU A C 1
ATOM 1457 O O . LEU A 1 188 ? 21.599 18.714 -4.613 1.00 97.44 188 LEU A O 1
ATOM 1461 N N . THR A 1 189 ? 20.189 19.578 -3.094 1.00 97.00 189 THR A N 1
ATOM 1462 C CA . THR A 1 189 ? 21.037 20.736 -2.748 1.00 97.00 189 THR A CA 1
ATOM 1463 C C . THR A 1 189 ? 21.979 20.483 -1.563 1.00 97.00 189 THR A C 1
ATOM 1465 O O . THR A 1 189 ? 22.666 21.406 -1.133 1.00 97.00 189 THR A O 1
ATOM 1468 N N . GLY A 1 190 ? 21.984 19.276 -0.986 1.00 96.06 190 GLY A N 1
ATOM 1469 C CA . GLY A 1 190 ? 22.619 18.974 0.306 1.00 96.06 190 GLY A CA 1
ATOM 1470 C C . GLY A 1 190 ? 24.030 18.392 0.249 1.00 96.06 190 GLY A C 1
ATOM 1471 O O . GLY A 1 190 ? 24.624 18.164 1.300 1.00 96.06 190 GLY A O 1
ATOM 1472 N N . TYR A 1 191 ? 24.566 18.131 -0.944 1.00 95.81 191 TYR A N 1
ATOM 1473 C CA . TYR A 1 191 ? 25.901 17.555 -1.117 1.00 95.81 191 TYR A CA 1
ATOM 1474 C C . TYR A 1 191 ? 27.006 18.488 -0.604 1.00 95.81 191 TYR A C 1
ATOM 1476 O O . TYR A 1 191 ? 27.164 19.607 -1.097 1.00 95.81 191 TYR A O 1
ATOM 1484 N N . VAL A 1 192 ? 27.793 17.985 0.348 1.00 93.31 192 VAL A N 1
ATOM 1485 C CA . VAL A 1 192 ? 28.949 18.647 0.972 1.00 93.31 192 VAL A CA 1
ATOM 1486 C C . VAL A 1 192 ? 30.055 17.617 1.214 1.00 93.31 192 VAL A C 1
ATOM 1488 O O . VAL A 1 192 ? 29.781 16.417 1.234 1.00 93.31 192 VAL A O 1
ATOM 1491 N N . ASP A 1 193 ? 31.290 18.071 1.420 1.00 91.56 193 ASP A N 1
ATOM 1492 C CA . ASP A 1 193 ? 32.409 17.184 1.755 1.00 91.56 193 ASP A CA 1
ATOM 1493 C C . ASP A 1 193 ? 32.161 16.418 3.075 1.00 91.56 193 ASP A C 1
ATOM 1495 O O . ASP A 1 193 ? 31.532 16.958 3.994 1.00 91.56 193 ASP A O 1
ATOM 1499 N N . PRO A 1 194 ? 32.649 15.166 3.211 1.00 91.12 194 PRO A N 1
ATOM 1500 C CA . PRO A 1 194 ? 32.469 14.381 4.428 1.00 91.12 194 PRO A CA 1
ATOM 1501 C C . PRO A 1 194 ? 33.129 15.067 5.640 1.00 91.12 194 PRO A C 1
ATOM 1503 O O . PRO A 1 194 ? 34.314 15.414 5.583 1.00 91.12 194 PRO A O 1
ATOM 1506 N N . PRO A 1 195 ? 32.410 15.248 6.765 1.00 89.88 195 PRO A N 1
ATOM 1507 C CA . PRO A 1 195 ? 32.958 15.902 7.945 1.00 89.88 195 PRO A CA 1
ATOM 1508 C C . PRO A 1 195 ? 34.052 15.050 8.602 1.00 89.88 195 PRO A C 1
ATOM 1510 O O . PRO A 1 195 ? 34.045 13.818 8.533 1.00 89.88 195 PRO A O 1
ATOM 1513 N N . ALA A 1 196 ? 34.993 15.720 9.272 1.00 89.75 196 ALA A N 1
ATOM 1514 C CA . ALA A 1 196 ? 36.182 15.095 9.846 1.00 89.75 196 ALA A CA 1
ATOM 1515 C C . ALA A 1 196 ? 35.843 13.882 10.738 1.00 89.75 196 ALA A C 1
ATOM 1517 O O . ALA A 1 196 ? 35.158 14.007 11.751 1.00 89.75 196 ALA A O 1
ATOM 1518 N N . GLY A 1 197 ? 36.357 12.710 10.353 1.00 85.31 197 GLY A N 1
ATOM 1519 C CA . GLY A 1 197 ? 36.108 11.425 11.017 1.00 85.31 197 GLY A CA 1
ATOM 1520 C C . GLY A 1 197 ? 35.206 10.471 10.226 1.00 85.31 197 GLY A C 1
ATOM 1521 O O . GLY A 1 197 ? 35.326 9.260 10.403 1.00 85.31 197 GLY A O 1
ATOM 1522 N N . VAL A 1 198 ? 34.373 10.972 9.306 1.00 85.44 198 VAL A N 1
ATOM 1523 C CA . VAL A 1 198 ? 33.584 10.126 8.397 1.00 85.44 198 VAL A CA 1
ATOM 1524 C C . VAL A 1 198 ? 34.492 9.560 7.305 1.00 85.44 198 VAL A C 1
ATOM 1526 O O . VAL A 1 198 ? 35.149 10.303 6.580 1.00 85.44 198 VAL A O 1
ATOM 1529 N N . LYS A 1 199 ? 34.510 8.230 7.172 1.00 87.31 199 LYS A N 1
ATOM 1530 C CA . LYS A 1 199 ? 35.118 7.522 6.039 1.00 87.31 199 LYS A CA 1
ATOM 1531 C C . LYS A 1 199 ? 34.013 6.892 5.204 1.00 87.31 199 LYS A C 1
ATOM 1533 O O . LYS A 1 199 ? 33.207 6.133 5.736 1.00 87.31 199 LYS A O 1
ATOM 1538 N N . LEU A 1 200 ? 33.990 7.212 3.916 1.00 86.06 200 LEU A N 1
ATOM 1539 C CA . LEU A 1 200 ? 33.110 6.577 2.939 1.00 86.06 200 LEU A CA 1
ATOM 1540 C C . LEU A 1 200 ? 33.781 5.323 2.361 1.00 86.06 200 LEU A C 1
ATOM 1542 O O . LEU A 1 200 ? 34.995 5.151 2.480 1.00 86.06 200 LEU A O 1
ATOM 1546 N N . LEU A 1 201 ? 32.980 4.461 1.736 1.00 84.81 201 LEU A N 1
ATOM 1547 C CA . LEU A 1 201 ? 33.477 3.424 0.831 1.00 84.81 201 LEU A CA 1
ATOM 1548 C C . LEU A 1 201 ? 33.648 4.020 -0.572 1.00 84.81 201 LEU A C 1
ATOM 1550 O O . LEU A 1 201 ? 32.928 4.954 -0.936 1.00 84.81 201 LEU A O 1
ATOM 1554 N N . ASP A 1 202 ? 34.568 3.465 -1.358 1.00 82.94 202 ASP A N 1
ATOM 1555 C CA . ASP A 1 202 ? 34.822 3.918 -2.726 1.00 82.94 202 ASP A CA 1
ATOM 1556 C C . ASP A 1 202 ? 33.537 3.862 -3.574 1.00 82.94 202 ASP A C 1
ATOM 1558 O O . ASP A 1 202 ? 32.802 2.874 -3.559 1.00 82.94 202 ASP A O 1
ATOM 1562 N N . GLY A 1 203 ? 33.248 4.950 -4.296 1.00 82.75 203 GLY A N 1
ATOM 1563 C CA . GLY A 1 203 ? 32.014 5.117 -5.075 1.00 82.75 203 GLY A CA 1
ATOM 1564 C C . GLY A 1 203 ? 30.820 5.710 -4.310 1.00 82.75 203 GLY A C 1
ATOM 1565 O O . GLY A 1 203 ? 29.812 6.026 -4.938 1.00 82.75 203 GLY A O 1
ATOM 1566 N N . LEU A 1 204 ? 30.913 5.919 -2.990 1.00 90.25 204 LEU A N 1
ATOM 1567 C CA . LEU A 1 204 ? 29.892 6.635 -2.215 1.00 90.25 204 LEU A CA 1
ATOM 1568 C C . LEU A 1 204 ? 30.252 8.118 -2.027 1.00 90.25 204 LEU A C 1
ATOM 1570 O O . LEU A 1 204 ? 31.413 8.483 -1.865 1.00 90.25 204 LEU A O 1
ATOM 1574 N N . ASN A 1 205 ? 29.225 8.965 -1.993 1.00 93.19 205 ASN A N 1
ATOM 1575 C CA . ASN A 1 205 ? 29.291 10.406 -1.755 1.00 93.19 205 ASN A CA 1
ATOM 1576 C C . ASN A 1 205 ? 28.692 10.737 -0.379 1.00 93.19 205 ASN A C 1
ATOM 1578 O O . ASN A 1 205 ? 27.849 9.990 0.121 1.00 93.19 205 ASN A O 1
ATOM 1582 N N . TYR A 1 206 ? 29.080 11.861 0.231 1.00 94.44 206 TYR A N 1
ATOM 1583 C CA . TYR A 1 206 ? 28.460 12.313 1.480 1.00 94.44 206 TYR A CA 1
ATOM 1584 C C . TYR A 1 206 ? 27.238 13.200 1.214 1.00 94.44 206 TYR A C 1
ATOM 1586 O O . TYR A 1 206 ? 27.279 14.125 0.399 1.00 94.44 206 TYR A O 1
ATOM 1594 N N . ASN A 1 207 ? 26.144 12.934 1.927 1.00 95.06 207 ASN A N 1
ATOM 1595 C CA . ASN A 1 207 ? 24.972 13.799 1.958 1.00 95.06 207 ASN A CA 1
ATOM 1596 C C . ASN A 1 207 ? 24.269 13.668 3.323 1.00 95.06 207 ASN A C 1
ATOM 1598 O O . ASN A 1 207 ? 23.737 12.597 3.622 1.00 95.06 207 ASN A O 1
ATOM 1602 N N . PRO A 1 208 ? 24.224 14.725 4.156 1.00 93.56 208 PRO A N 1
ATOM 1603 C CA . PRO A 1 208 ? 23.725 14.632 5.526 1.00 93.56 208 PRO A CA 1
ATOM 1604 C C . PRO A 1 208 ? 22.222 14.339 5.609 1.00 93.56 208 PRO A C 1
ATOM 1606 O O . PRO A 1 208 ? 21.769 13.858 6.641 1.00 93.56 208 PRO A O 1
ATOM 1609 N N . TYR A 1 209 ? 21.445 14.605 4.552 1.00 94.81 209 TYR A N 1
ATOM 1610 C CA . TYR A 1 209 ? 20.011 14.296 4.508 1.00 94.81 209 TYR A CA 1
ATOM 1611 C C . TYR A 1 209 ? 19.726 12.836 4.131 1.00 94.81 209 TYR A C 1
ATOM 1613 O O . TYR A 1 209 ? 18.601 12.372 4.301 1.00 94.81 209 TYR A O 1
ATOM 1621 N N . PHE A 1 210 ? 20.706 12.094 3.605 1.00 94.62 210 PHE A N 1
ATOM 1622 C CA . PHE A 1 210 ? 20.526 10.677 3.297 1.00 94.62 210 PHE A CA 1
ATOM 1623 C C . PHE A 1 210 ? 20.712 9.824 4.568 1.00 94.62 210 PHE A C 1
ATOM 1625 O O . PHE A 1 210 ? 21.702 10.022 5.273 1.00 94.62 210 PHE A O 1
ATOM 1632 N N . PRO A 1 211 ? 19.815 8.866 4.878 1.00 90.25 211 PRO A N 1
ATOM 1633 C CA . PRO A 1 211 ? 19.992 7.954 6.012 1.00 90.25 211 PRO A CA 1
ATOM 1634 C C . PRO A 1 211 ? 21.306 7.164 5.905 1.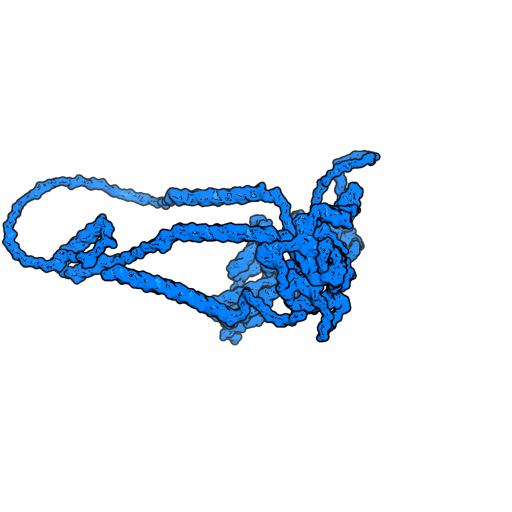00 90.25 211 PRO A C 1
ATOM 1636 O O . PRO A 1 211 ? 21.602 6.574 4.867 1.00 90.25 211 PRO A O 1
ATOM 1639 N N . GLY A 1 212 ? 22.119 7.179 6.960 1.00 87.12 212 GLY A N 1
ATOM 1640 C CA . GLY A 1 212 ? 23.491 6.655 6.969 1.00 87.12 212 GLY A CA 1
ATOM 1641 C C . GLY A 1 212 ? 24.558 7.621 6.428 1.00 87.12 212 GLY A C 1
ATOM 1642 O O . GLY A 1 212 ? 25.743 7.296 6.465 1.00 87.12 212 GLY A O 1
ATOM 1643 N N . GLY A 1 213 ? 24.180 8.796 5.911 1.00 89.31 213 GLY A N 1
ATOM 1644 C CA . GLY A 1 213 ? 25.071 9.852 5.407 1.00 89.31 213 GLY A CA 1
ATOM 1645 C C . GLY A 1 213 ? 25.828 9.549 4.104 1.00 89.31 213 GLY A C 1
ATOM 1646 O O . GLY A 1 213 ? 26.337 10.476 3.475 1.00 89.31 213 GLY A O 1
ATOM 1647 N N . ALA A 1 214 ? 25.907 8.284 3.686 1.00 90.75 214 ALA A N 1
ATOM 1648 C CA . ALA A 1 214 ? 26.641 7.826 2.508 1.00 90.75 214 ALA A CA 1
ATOM 1649 C C . ALA A 1 214 ? 25.681 7.392 1.387 1.00 90.75 214 ALA A C 1
ATOM 1651 O O . ALA A 1 214 ? 24.921 6.438 1.553 1.00 90.75 214 ALA A O 1
ATOM 1652 N N . ILE A 1 215 ? 25.725 8.071 0.239 1.00 93.44 215 ILE A N 1
ATOM 1653 C CA . ILE A 1 215 ? 24.818 7.858 -0.898 1.00 93.44 215 ILE A CA 1
ATOM 1654 C C . ILE A 1 215 ? 25.594 7.502 -2.176 1.00 93.44 215 ILE A C 1
ATOM 1656 O O . ILE A 1 215 ? 26.590 8.135 -2.512 1.00 93.44 215 ILE A O 1
ATOM 1660 N N . ALA A 1 216 ? 25.129 6.495 -2.922 1.00 93.69 216 ALA A N 1
ATOM 1661 C CA . ALA A 1 216 ? 25.749 6.073 -4.188 1.00 93.69 216 ALA A CA 1
ATOM 1662 C C . ALA A 1 216 ? 25.456 7.018 -5.375 1.00 93.69 216 ALA A C 1
ATOM 1664 O O . ALA A 1 216 ? 26.069 6.911 -6.431 1.00 93.69 216 ALA A O 1
ATOM 1665 N N . MET A 1 217 ? 24.516 7.952 -5.211 1.00 94.75 217 MET A N 1
ATOM 1666 C CA . MET A 1 217 ? 24.216 8.992 -6.194 1.00 94.75 217 MET A CA 1
ATOM 1667 C C . MET A 1 217 ? 25.275 10.100 -6.110 1.00 94.75 217 MET A C 1
ATOM 1669 O O . MET A 1 217 ? 25.603 10.569 -5.021 1.00 94.75 217 MET A O 1
ATOM 1673 N N . ALA A 1 218 ? 25.803 10.525 -7.256 1.00 92.69 218 ALA A N 1
ATOM 1674 C CA . ALA A 1 218 ? 26.677 11.690 -7.341 1.00 92.69 218 ALA A CA 1
ATOM 1675 C C . ALA A 1 218 ? 25.880 13.002 -7.211 1.00 92.69 218 ALA A C 1
ATOM 1677 O O . ALA A 1 218 ? 24.657 13.039 -7.383 1.00 92.69 218 ALA A O 1
ATOM 1678 N N . ARG A 1 219 ? 26.573 14.121 -6.981 1.00 95.44 219 ARG A N 1
ATOM 1679 C CA . ARG A 1 219 ? 25.975 15.445 -7.189 1.00 95.44 219 ARG A CA 1
ATOM 1680 C C . ARG A 1 219 ? 25.746 15.650 -8.691 1.00 95.44 219 ARG A C 1
ATOM 1682 O O . ARG A 1 219 ? 26.707 15.811 -9.432 1.00 95.44 219 ARG A O 1
ATOM 1689 N N . VAL A 1 220 ? 24.482 15.666 -9.117 1.00 95.00 220 VAL A N 1
ATOM 1690 C CA . VAL A 1 220 ? 24.093 15.830 -10.535 1.00 95.00 220 VAL A CA 1
ATOM 1691 C C . VAL A 1 220 ? 23.658 17.249 -10.916 1.00 95.00 220 VAL A C 1
ATOM 1693 O O . VAL A 1 220 ? 23.514 17.528 -12.097 1.00 95.00 220 VAL A O 1
ATOM 1696 N N . LEU A 1 221 ? 23.462 18.160 -9.952 1.00 95.75 221 LEU A N 1
ATOM 1697 C CA . LEU A 1 221 ? 23.085 19.554 -10.227 1.00 95.75 221 LEU A CA 1
ATOM 1698 C C . LEU A 1 221 ? 24.250 20.529 -9.986 1.00 95.75 221 LEU A C 1
ATOM 1700 O O . LEU A 1 221 ? 24.830 20.597 -8.892 1.00 95.75 221 LEU A O 1
ATOM 1704 N N . PHE A 1 222 ? 24.515 21.345 -11.007 1.00 95.00 222 PHE A N 1
ATOM 1705 C CA . PHE A 1 222 ? 25.500 22.431 -11.051 1.00 95.00 222 PHE A CA 1
ATOM 1706 C C . PHE A 1 222 ? 24.865 23.665 -11.709 1.00 95.00 222 PHE A C 1
ATOM 1708 O O . PHE A 1 222 ? 23.913 23.525 -12.470 1.00 95.00 222 PHE A O 1
ATOM 1715 N N . ASP A 1 223 ? 25.321 24.876 -11.386 1.00 94.69 223 ASP A N 1
ATOM 1716 C CA . ASP A 1 223 ? 24.683 26.095 -11.900 1.00 94.69 223 ASP A CA 1
ATOM 1717 C C . ASP A 1 223 ? 24.945 26.243 -13.411 1.00 94.69 223 ASP A C 1
ATOM 1719 O O . ASP A 1 223 ? 26.086 26.120 -13.851 1.00 94.69 223 ASP A O 1
ATOM 1723 N N . GLY A 1 224 ? 23.895 26.495 -14.201 1.00 90.44 224 GLY A N 1
ATOM 1724 C CA . GLY A 1 224 ? 23.984 26.608 -15.664 1.00 90.44 224 GLY A CA 1
ATOM 1725 C C . GLY A 1 224 ? 24.010 25.278 -16.433 1.00 90.44 224 GLY A C 1
ATOM 1726 O O . GLY A 1 224 ? 24.411 25.270 -17.590 1.00 90.44 224 GLY A O 1
ATOM 1727 N N . LEU A 1 225 ? 23.606 24.159 -15.816 1.00 92.06 225 LEU A N 1
ATOM 1728 C CA . LEU A 1 225 ? 23.599 22.831 -16.458 1.00 92.06 225 LEU A CA 1
ATOM 1729 C C . LEU A 1 225 ? 22.530 22.659 -17.560 1.00 92.06 225 LEU A C 1
ATOM 1731 O O . LEU A 1 225 ? 22.694 21.813 -18.432 1.00 92.06 225 LEU A O 1
ATOM 1735 N N . VAL A 1 226 ? 21.442 23.430 -17.496 1.00 92.88 226 VAL A N 1
ATOM 1736 C CA . VAL A 1 226 ? 20.272 23.378 -18.392 1.00 92.88 226 VAL A CA 1
ATOM 1737 C C . VAL A 1 226 ? 19.948 24.804 -18.838 1.00 92.88 226 VAL A C 1
ATOM 1739 O O . VAL A 1 226 ? 20.005 25.720 -18.018 1.00 92.88 226 VAL A O 1
ATOM 1742 N N . GLU A 1 227 ? 19.564 25.012 -20.097 1.00 95.19 227 GLU A N 1
ATOM 1743 C CA . GLU A 1 227 ? 19.029 26.298 -20.566 1.00 95.19 227 GLU A CA 1
ATOM 1744 C C . GLU A 1 227 ? 17.497 26.231 -20.639 1.00 95.19 227 GLU A C 1
ATOM 1746 O O . GLU A 1 227 ? 16.924 25.482 -21.429 1.00 95.19 227 GLU A O 1
ATOM 1751 N N . TYR A 1 228 ? 16.816 26.994 -19.779 1.00 96.00 228 TYR A N 1
ATOM 1752 C CA . TYR A 1 228 ? 15.354 26.993 -19.706 1.00 96.00 228 TYR A CA 1
ATOM 1753 C C . TYR A 1 228 ? 14.708 27.784 -20.851 1.00 96.00 228 TYR A C 1
ATOM 1755 O O . TYR A 1 228 ? 15.052 28.943 -21.080 1.00 96.00 228 TYR A O 1
ATOM 1763 N N . GLU A 1 229 ? 13.687 27.197 -21.486 1.00 91.75 229 GLU A N 1
ATOM 1764 C CA . GLU A 1 229 ? 12.929 27.795 -22.604 1.00 91.75 229 GLU A CA 1
ATOM 1765 C C . GLU A 1 229 ? 12.352 29.196 -22.308 1.00 91.75 229 GLU A C 1
ATOM 1767 O O . GLU A 1 229 ? 12.199 30.008 -23.218 1.00 91.75 229 GLU A O 1
ATOM 1772 N N . ASP A 1 230 ? 12.018 29.489 -21.043 1.00 93.88 230 ASP A N 1
ATOM 1773 C CA . ASP A 1 230 ? 11.455 30.778 -20.608 1.00 93.88 230 ASP A CA 1
ATOM 1774 C C . ASP A 1 230 ? 12.513 31.813 -20.167 1.00 93.88 230 ASP A C 1
ATOM 1776 O O . ASP A 1 230 ? 12.163 32.912 -19.733 1.00 93.88 230 ASP A O 1
ATOM 1780 N N . GLY A 1 231 ? 13.804 31.480 -20.271 1.00 94.81 231 GLY A N 1
ATOM 1781 C CA . GLY A 1 231 ? 14.916 32.339 -19.860 1.00 94.81 231 GLY A CA 1
ATOM 1782 C C . GLY A 1 231 ? 15.131 32.443 -18.343 1.00 94.81 231 GLY A C 1
ATOM 1783 O O . GLY A 1 231 ? 15.922 33.279 -17.900 1.00 94.81 231 GLY A O 1
ATOM 1784 N N . THR A 1 232 ? 14.458 31.626 -17.523 1.00 96.69 232 THR A N 1
ATOM 1785 C CA . THR A 1 232 ? 14.709 31.571 -16.073 1.00 96.69 232 THR A CA 1
ATOM 1786 C C . THR A 1 232 ? 16.174 31.188 -15.787 1.00 96.69 232 THR A C 1
ATOM 1788 O O . THR A 1 232 ? 16.675 30.230 -16.375 1.00 96.69 232 THR A O 1
ATOM 1791 N N . PRO A 1 233 ? 16.875 31.845 -14.840 1.00 96.62 233 PRO A N 1
ATOM 1792 C CA . PRO A 1 233 ? 18.225 31.440 -14.445 1.00 96.62 233 PRO A CA 1
ATOM 1793 C C . PRO A 1 233 ? 18.264 30.022 -13.849 1.00 96.62 233 PRO A C 1
ATOM 1795 O O . PRO A 1 233 ? 17.735 29.773 -12.762 1.00 96.62 233 PRO A O 1
ATOM 1798 N N . ALA A 1 234 ? 18.922 29.093 -14.543 1.00 96.25 234 ALA A N 1
ATOM 1799 C CA . ALA A 1 234 ? 19.046 27.690 -14.150 1.00 96.25 234 ALA A CA 1
ATOM 1800 C C . ALA A 1 234 ? 20.133 27.465 -13.080 1.00 96.25 234 ALA A C 1
ATOM 1802 O O . ALA A 1 234 ? 21.151 26.806 -13.303 1.00 96.25 234 ALA A O 1
ATOM 1803 N N . THR A 1 235 ? 19.929 28.026 -11.889 1.00 97.81 235 THR A N 1
ATOM 1804 C CA . THR A 1 235 ? 20.751 27.683 -10.721 1.00 97.81 235 THR A CA 1
ATOM 1805 C C . THR A 1 235 ? 20.393 26.294 -10.192 1.00 97.81 235 THR A C 1
ATOM 1807 O O . THR A 1 235 ? 19.272 25.809 -10.350 1.00 97.81 235 THR A O 1
ATOM 1810 N N . THR A 1 236 ? 21.333 25.672 -9.490 1.00 96.81 236 THR A N 1
ATOM 1811 C CA . THR A 1 236 ? 21.182 24.428 -8.722 1.00 96.81 236 THR A CA 1
ATOM 1812 C C . THR A 1 236 ? 19.899 24.377 -7.898 1.00 96.81 236 THR A C 1
ATOM 1814 O O . THR A 1 236 ? 19.138 23.416 -7.992 1.00 96.81 236 THR A O 1
ATOM 1817 N N . SER A 1 237 ? 19.632 25.420 -7.110 1.00 96.81 237 SER A N 1
ATOM 1818 C CA . SER A 1 237 ? 18.443 25.512 -6.259 1.00 96.81 237 SER A CA 1
ATOM 1819 C C . SER A 1 237 ? 17.158 25.764 -7.051 1.00 96.81 237 SER A C 1
ATOM 1821 O O . SER A 1 237 ? 16.102 25.268 -6.656 1.00 96.81 237 SER A O 1
ATOM 1823 N N . GLN A 1 238 ? 17.218 26.470 -8.183 1.00 98.00 238 GLN A N 1
ATOM 1824 C CA . GLN A 1 238 ? 16.055 26.661 -9.047 1.00 98.00 238 GLN A CA 1
ATOM 1825 C C . GLN A 1 238 ? 15.701 25.348 -9.767 1.00 98.00 238 GLN A C 1
ATOM 1827 O O . GLN A 1 238 ? 14.568 24.888 -9.644 1.00 98.00 238 GLN A O 1
ATOM 1832 N N . MET A 1 239 ? 16.671 24.660 -10.377 1.00 98.31 239 MET A N 1
ATOM 1833 C CA . MET A 1 239 ? 16.473 23.323 -10.958 1.00 98.31 239 MET A CA 1
ATOM 1834 C C . MET A 1 239 ? 15.969 22.302 -9.933 1.00 98.31 239 MET A C 1
ATOM 1836 O O . MET A 1 239 ? 15.017 21.576 -10.217 1.00 98.31 239 MET A O 1
ATOM 1840 N N . ALA A 1 240 ? 16.526 22.290 -8.715 1.00 98.06 240 ALA A N 1
ATOM 1841 C CA . ALA A 1 240 ? 16.041 21.435 -7.632 1.00 98.06 240 ALA A CA 1
ATOM 1842 C C . ALA A 1 240 ? 14.575 21.738 -7.263 1.00 98.06 240 ALA A C 1
ATOM 1844 O O . ALA A 1 240 ? 13.785 20.812 -7.096 1.00 98.06 240 ALA A O 1
ATOM 1845 N N . LYS A 1 241 ? 14.171 23.016 -7.181 1.00 98.25 241 LYS A N 1
ATOM 1846 C CA . LYS A 1 241 ? 12.771 23.413 -6.933 1.00 98.25 241 LYS A CA 1
ATOM 1847 C C . LYS A 1 241 ? 11.839 22.906 -8.039 1.00 98.25 241 LYS A C 1
ATOM 1849 O O . LYS A 1 241 ? 10.745 22.423 -7.735 1.00 98.25 241 LYS A O 1
ATOM 1854 N N . ASP A 1 242 ? 12.241 23.048 -9.300 1.00 98.44 242 ASP A N 1
ATOM 1855 C CA . ASP A 1 242 ? 11.395 22.698 -10.441 1.00 98.44 242 ASP A CA 1
ATOM 1856 C C . ASP A 1 242 ? 11.257 21.183 -10.599 1.00 98.44 242 ASP A C 1
ATOM 1858 O O . ASP A 1 242 ? 10.133 20.684 -10.638 1.00 98.44 242 ASP A O 1
ATOM 1862 N N . VAL A 1 243 ? 12.363 20.425 -10.588 1.00 98.38 243 VAL A N 1
ATOM 1863 C CA . VAL A 1 243 ? 12.304 18.957 -10.699 1.00 98.38 243 VAL A CA 1
ATOM 1864 C C . VAL A 1 243 ? 11.536 18.340 -9.526 1.00 98.38 243 VAL A C 1
ATOM 1866 O O . VAL A 1 243 ? 10.727 17.444 -9.732 1.00 98.38 243 VAL A O 1
ATOM 1869 N N . VAL A 1 244 ? 11.662 18.879 -8.307 1.00 98.38 244 VAL A N 1
ATOM 1870 C CA . VAL A 1 244 ? 10.844 18.454 -7.155 1.00 98.38 244 VAL A CA 1
ATOM 1871 C C . VAL A 1 244 ? 9.359 18.776 -7.350 1.00 98.38 244 VAL A C 1
ATOM 1873 O O . VAL A 1 244 ? 8.505 17.982 -6.954 1.00 98.38 244 VAL A O 1
ATOM 1876 N N . THR A 1 245 ? 9.026 19.901 -7.985 1.00 98.44 245 THR A N 1
ATOM 1877 C CA . THR A 1 245 ? 7.632 20.261 -8.293 1.00 98.44 245 THR A CA 1
ATOM 1878 C C . THR A 1 245 ? 7.046 19.347 -9.376 1.00 98.44 245 THR A C 1
ATOM 1880 O O . THR A 1 245 ? 5.920 18.873 -9.219 1.00 98.44 245 THR A O 1
ATOM 1883 N N . PHE A 1 246 ? 7.824 19.006 -10.408 1.00 98.56 246 PHE A N 1
ATOM 1884 C CA . PHE A 1 246 ? 7.471 17.993 -11.409 1.00 98.56 246 PHE A CA 1
ATOM 1885 C C . PHE A 1 246 ? 7.298 16.594 -10.795 1.00 98.56 246 PHE A C 1
ATOM 1887 O O . PHE A 1 246 ? 6.293 15.938 -11.054 1.00 98.56 246 PHE A O 1
ATOM 1894 N N . LEU A 1 247 ? 8.212 16.147 -9.928 1.00 98.50 247 LEU A N 1
ATOM 1895 C CA . LEU A 1 247 ? 8.123 14.835 -9.272 1.00 98.50 247 LEU A CA 1
ATOM 1896 C C . LEU A 1 247 ? 6.978 14.748 -8.252 1.00 98.50 247 LEU A C 1
ATOM 1898 O O . LEU A 1 247 ? 6.414 13.669 -8.053 1.00 98.50 247 LEU A O 1
ATOM 1902 N N . ASN A 1 248 ? 6.586 15.866 -7.631 1.00 98.38 248 ASN A N 1
ATOM 1903 C CA . ASN A 1 248 ? 5.381 15.910 -6.805 1.00 98.38 248 ASN A CA 1
ATOM 1904 C C . ASN A 1 248 ? 4.116 15.800 -7.669 1.00 98.38 248 ASN A C 1
ATOM 1906 O O . ASN A 1 248 ? 3.214 15.041 -7.328 1.00 98.38 248 ASN A O 1
ATOM 1910 N N . TRP A 1 249 ? 4.076 16.471 -8.826 1.00 98.38 249 TRP A N 1
ATOM 1911 C CA . TRP A 1 249 ? 3.002 16.274 -9.803 1.00 98.38 249 TRP A CA 1
ATOM 1912 C C . TRP A 1 249 ? 2.948 14.832 -10.333 1.00 98.38 249 TRP A C 1
ATOM 1914 O O . TRP A 1 249 ? 1.865 14.260 -10.395 1.00 98.38 249 TRP A O 1
ATOM 1924 N N . ALA A 1 250 ? 4.087 14.205 -10.640 1.00 98.00 250 ALA A N 1
ATOM 1925 C CA . ALA A 1 250 ? 4.127 12.798 -11.047 1.00 98.00 250 ALA A CA 1
ATOM 1926 C C . ALA A 1 250 ? 3.583 11.863 -9.944 1.00 98.00 250 ALA A C 1
ATOM 1928 O O . ALA A 1 250 ? 2.880 10.895 -10.232 1.00 98.00 250 ALA A O 1
ATOM 1929 N N . SER A 1 251 ? 3.846 12.203 -8.677 1.00 98.06 251 SER A N 1
ATOM 1930 C CA . SER A 1 251 ? 3.365 11.456 -7.508 1.00 98.06 251 SER A CA 1
ATOM 1931 C C . SER A 1 251 ? 1.881 11.705 -7.170 1.00 98.06 251 SER A C 1
ATOM 1933 O O . SER A 1 251 ? 1.245 10.843 -6.552 1.00 98.06 251 SER A O 1
ATOM 1935 N N . GLU A 1 252 ? 1.332 12.872 -7.535 1.00 97.19 252 GLU A N 1
ATOM 1936 C CA . GLU A 1 252 ? -0.059 13.307 -7.297 1.00 97.19 252 GLU A CA 1
ATOM 1937 C C . GLU A 1 252 ? -0.657 14.080 -8.491 1.00 97.19 252 GLU A C 1
ATOM 1939 O O . GLU A 1 252 ? -0.992 15.265 -8.362 1.00 97.19 252 GLU A O 1
ATOM 1944 N N . PRO A 1 253 ? -0.859 13.446 -9.660 1.00 97.12 253 PRO A N 1
ATOM 1945 C CA . PRO A 1 253 ? -1.428 14.127 -10.824 1.00 97.12 253 PRO A CA 1
ATOM 1946 C C . PRO A 1 253 ? -2.885 14.562 -10.592 1.00 97.12 253 PRO A C 1
ATOM 1948 O O . PRO A 1 253 ? -3.418 15.377 -11.342 1.00 97.12 253 PRO A O 1
ATOM 1951 N N . GLU A 1 254 ? -3.546 14.051 -9.547 1.00 96.62 254 GLU A N 1
ATOM 1952 C CA . GLU A 1 254 ? -4.888 14.455 -9.133 1.00 96.62 254 GLU A CA 1
ATOM 1953 C C . GLU A 1 254 ? -4.921 15.660 -8.172 1.00 96.62 254 GLU A C 1
ATOM 1955 O O . GLU A 1 254 ? -6.010 16.154 -7.879 1.00 96.62 254 GLU A O 1
ATOM 1960 N N . HIS A 1 255 ? -3.770 16.143 -7.683 1.00 97.44 255 HIS A N 1
ATOM 1961 C CA . HIS A 1 255 ? -3.624 17.160 -6.626 1.00 97.44 255 HIS A CA 1
ATOM 1962 C C . HIS A 1 255 ? -4.568 18.369 -6.759 1.00 97.44 255 HIS A C 1
ATOM 1964 O O . HIS A 1 255 ? -5.264 18.730 -5.803 1.00 97.44 255 HIS A O 1
ATOM 1970 N N . ASP A 1 256 ? -4.628 18.981 -7.942 1.00 96.38 256 ASP A N 1
ATOM 1971 C CA . ASP A 1 256 ? -5.347 20.242 -8.145 1.00 96.38 256 ASP A CA 1
ATOM 1972 C C . ASP A 1 256 ? -6.867 20.037 -8.193 1.00 96.38 256 ASP A C 1
ATOM 1974 O O . ASP A 1 256 ? -7.612 20.737 -7.499 1.00 96.38 256 ASP A O 1
ATOM 1978 N N . GLU A 1 257 ? -7.347 19.013 -8.910 1.00 95.81 257 GLU A N 1
ATOM 1979 C CA . GLU A 1 257 ? -8.764 18.624 -8.874 1.00 95.81 257 GLU A CA 1
ATOM 1980 C C . GLU A 1 257 ? -9.173 18.049 -7.511 1.00 95.81 257 GLU A C 1
ATOM 1982 O O . GLU A 1 257 ? -10.311 18.251 -7.079 1.00 95.81 257 GLU A O 1
ATOM 1987 N N . ARG A 1 258 ? -8.254 17.408 -6.780 1.00 97.06 258 ARG A N 1
ATOM 1988 C CA . ARG A 1 258 ? -8.457 16.924 -5.407 1.00 97.06 258 ARG A CA 1
ATOM 1989 C C . ARG A 1 258 ? -8.671 18.086 -4.437 1.00 97.06 258 ARG A C 1
ATOM 1991 O O . ARG A 1 258 ? -9.624 18.041 -3.659 1.00 97.06 258 ARG A O 1
ATOM 1998 N N . LYS A 1 259 ? -7.880 19.163 -4.517 1.00 96.00 259 LYS A N 1
ATOM 1999 C CA . LYS A 1 259 ? -8.095 20.392 -3.722 1.00 96.00 259 LYS A CA 1
ATOM 2000 C C . LYS A 1 259 ? -9.358 21.146 -4.137 1.00 96.00 259 LYS A C 1
ATOM 2002 O O . LYS A 1 259 ? -10.181 21.484 -3.287 1.00 96.00 259 LYS A O 1
ATOM 2007 N N . LYS A 1 260 ? -9.566 21.346 -5.440 1.00 95.81 260 LYS A N 1
ATOM 2008 C CA . LYS A 1 260 ? -10.749 22.000 -6.035 1.00 95.81 260 LYS A CA 1
ATOM 2009 C C . LYS A 1 260 ? -12.054 21.275 -5.690 1.00 95.81 260 LYS A C 1
ATOM 2011 O O . LYS A 1 260 ? -13.056 21.918 -5.377 1.00 95.81 260 LYS A O 1
ATOM 2016 N N . SER A 1 261 ? -12.047 19.944 -5.684 1.00 95.50 261 SER A N 1
ATOM 2017 C CA . SER A 1 261 ? -13.181 19.114 -5.256 1.00 95.50 261 SER A CA 1
ATOM 2018 C C . SER A 1 261 ? -13.325 19.065 -3.736 1.00 95.50 261 SER A C 1
ATOM 2020 O O . SER A 1 261 ? -14.448 19.131 -3.236 1.00 95.50 261 SER A O 1
ATOM 2022 N N . GLY A 1 262 ? -12.215 19.050 -2.992 1.00 95.94 262 GLY A N 1
ATOM 2023 C CA . GLY A 1 262 ? -12.200 19.186 -1.535 1.00 95.94 262 GLY A CA 1
ATOM 2024 C C . GLY A 1 262 ? -12.864 20.481 -1.061 1.00 95.94 262 GLY A C 1
ATOM 2025 O O . GLY A 1 262 ? -13.734 20.435 -0.196 1.00 95.94 262 GLY A O 1
ATOM 2026 N N . LEU A 1 263 ? -12.554 21.623 -1.686 1.00 96.50 263 LEU A N 1
ATOM 2027 C CA . LEU A 1 263 ? -13.193 22.910 -1.390 1.00 96.50 263 LEU A CA 1
ATOM 2028 C C . LEU A 1 263 ? -14.713 22.864 -1.630 1.00 96.50 263 LEU A C 1
ATOM 2030 O O . LEU A 1 263 ? -15.486 23.248 -0.750 1.00 96.50 263 LEU A O 1
ATOM 2034 N N . LYS A 1 264 ? -15.157 22.335 -2.782 1.00 96.31 264 LYS A N 1
ATOM 2035 C CA . LYS A 1 264 ? -16.589 22.131 -3.083 1.00 96.31 264 LYS A CA 1
ATOM 2036 C C . LYS A 1 264 ? -17.268 21.255 -2.021 1.00 96.31 264 LYS A C 1
ATOM 2038 O O . LYS A 1 264 ? -18.354 21.593 -1.551 1.00 96.31 264 LYS A O 1
ATOM 2043 N N . ALA A 1 265 ? -16.622 20.157 -1.622 1.00 96.88 265 ALA A N 1
ATOM 2044 C CA . ALA A 1 265 ? -17.128 19.241 -0.606 1.00 96.88 265 ALA A CA 1
ATOM 2045 C C . ALA A 1 265 ? -17.220 19.903 0.778 1.00 96.88 265 ALA A C 1
ATOM 2047 O O . ALA A 1 265 ? -18.252 19.783 1.432 1.00 96.88 265 ALA A O 1
ATOM 2048 N N . VAL A 1 266 ? -16.202 20.655 1.210 1.00 97.00 266 VAL A N 1
ATOM 2049 C CA . VAL A 1 266 ? -16.208 21.389 2.490 1.00 97.00 266 VAL A CA 1
ATOM 2050 C C . VAL A 1 266 ? -17.349 22.405 2.540 1.00 97.00 266 VAL A C 1
ATOM 2052 O O . VAL A 1 266 ? -18.075 22.445 3.535 1.00 97.00 266 VAL A O 1
ATOM 2055 N N . ILE A 1 267 ? -17.566 23.178 1.470 1.00 97.75 267 ILE A N 1
ATOM 2056 C CA . ILE A 1 267 ? -18.680 24.138 1.377 1.00 97.75 267 ILE A CA 1
ATOM 2057 C C . ILE A 1 267 ? -20.029 23.408 1.490 1.00 97.75 267 ILE A C 1
ATOM 2059 O O . ILE A 1 267 ? -20.865 23.771 2.324 1.00 97.75 267 ILE A O 1
ATOM 2063 N N . LEU A 1 268 ? -20.225 22.339 0.710 1.00 97.94 268 LEU A N 1
ATOM 2064 C CA . LEU A 1 268 ? -21.461 21.552 0.700 1.00 97.94 268 LEU A CA 1
ATOM 2065 C C . LEU A 1 268 ? -21.746 20.889 2.057 1.00 97.94 268 LEU A C 1
ATOM 2067 O O . LEU A 1 268 ? -22.845 21.028 2.597 1.00 97.94 268 LEU A O 1
ATOM 2071 N N . PHE A 1 269 ? -20.767 20.197 2.643 1.00 97.88 269 PHE A N 1
ATOM 2072 C CA . PHE A 1 269 ? -20.937 19.523 3.930 1.00 97.88 269 PHE A CA 1
ATOM 2073 C C . PHE A 1 269 ? -21.082 20.506 5.094 1.00 97.88 269 PHE A C 1
ATOM 2075 O O . PHE A 1 269 ? -21.839 20.214 6.019 1.00 97.88 269 PHE A O 1
ATOM 2082 N N . SER A 1 270 ? -20.468 21.692 5.040 1.00 98.25 270 SER A N 1
ATOM 2083 C CA . SER A 1 270 ? -20.709 22.752 6.032 1.00 98.25 270 SER A CA 1
ATOM 2084 C C . SER A 1 270 ? -22.158 23.246 5.980 1.00 98.25 270 SER A C 1
ATOM 2086 O O . SER A 1 270 ? -22.819 23.324 7.018 1.00 98.25 270 SER A O 1
ATOM 2088 N N . ALA A 1 271 ? -22.698 23.491 4.780 1.00 98.31 271 ALA A N 1
ATOM 2089 C CA . ALA A 1 271 ? -24.093 23.895 4.595 1.00 98.31 271 ALA A CA 1
ATOM 2090 C C . ALA A 1 271 ? -25.084 22.803 5.048 1.00 98.31 271 ALA A C 1
ATOM 2092 O O . ALA A 1 271 ? -26.023 23.086 5.797 1.00 98.31 271 ALA A O 1
ATOM 2093 N N . LEU A 1 272 ? -24.848 21.540 4.674 1.00 98.19 272 LEU A N 1
ATOM 2094 C CA . LEU A 1 272 ? -25.662 20.396 5.112 1.00 98.19 272 LEU A CA 1
ATOM 2095 C C . LEU A 1 272 ? -25.564 20.152 6.629 1.00 98.19 272 LEU A C 1
ATOM 2097 O O . LEU A 1 272 ? -26.558 19.796 7.268 1.00 98.19 272 LEU A O 1
ATOM 2101 N N . THR A 1 273 ? -24.401 20.391 7.239 1.00 98.06 273 THR A N 1
ATOM 2102 C CA . THR A 1 273 ? -24.219 20.312 8.697 1.00 98.06 273 THR A CA 1
ATOM 2103 C C . THR A 1 273 ? -25.008 21.414 9.402 1.00 98.06 273 THR A C 1
ATOM 2105 O O . THR A 1 273 ? -25.762 21.126 10.331 1.00 98.06 273 THR A O 1
ATOM 2108 N N . ALA A 1 274 ? -24.936 22.662 8.931 1.00 98.25 274 ALA A N 1
ATOM 2109 C CA . ALA A 1 274 ? -25.726 23.763 9.482 1.00 98.25 274 ALA A CA 1
ATOM 2110 C C . ALA A 1 274 ? -27.243 23.499 9.370 1.00 98.25 274 ALA A C 1
ATOM 2112 O O . ALA A 1 274 ? -27.974 23.642 10.356 1.00 98.25 274 ALA A O 1
ATOM 2113 N N . LEU A 1 275 ? -27.709 23.031 8.206 1.00 98.38 275 LEU A N 1
ATOM 2114 C CA . LEU A 1 275 ? -29.111 22.681 7.972 1.00 98.38 275 LEU A CA 1
ATOM 2115 C C . LEU A 1 275 ? -29.574 21.507 8.849 1.00 98.38 275 LEU A C 1
ATOM 2117 O O . LEU A 1 275 ? -30.636 21.585 9.468 1.00 98.38 275 LEU A O 1
ATOM 2121 N N . SER A 1 276 ? -28.786 20.434 8.959 1.00 97.94 276 SER A N 1
ATOM 2122 C CA . SER A 1 276 ? -29.138 19.283 9.802 1.00 97.94 276 SER A CA 1
ATOM 2123 C C . SER A 1 276 ? -29.153 19.640 11.291 1.00 97.94 276 SER A C 1
ATOM 2125 O O . SER A 1 276 ? -30.062 19.213 12.005 1.00 97.94 276 SER A O 1
ATOM 2127 N N . LEU A 1 277 ? -28.239 20.495 11.764 1.00 98.00 277 LEU A N 1
ATOM 2128 C CA . LEU A 1 277 ? -28.263 21.036 13.127 1.00 98.00 277 LEU A CA 1
ATOM 2129 C C . LEU A 1 277 ? -29.499 21.912 13.378 1.00 98.00 277 LEU A C 1
ATOM 2131 O O . LEU A 1 277 ? -30.115 21.789 14.442 1.00 98.00 277 LEU A O 1
ATOM 2135 N N . TYR A 1 278 ? -29.909 22.741 12.412 1.00 98.12 278 TYR A N 1
ATOM 2136 C CA . TYR A 1 278 ? -31.155 23.510 12.481 1.00 98.12 278 TYR A CA 1
ATOM 2137 C C . TYR A 1 278 ? -32.382 22.589 12.558 1.00 98.12 278 TYR A C 1
ATOM 2139 O O . TYR A 1 278 ? -33.151 22.674 13.518 1.00 98.12 278 TYR A O 1
ATOM 2147 N N . VAL A 1 279 ? -32.529 21.645 11.620 1.00 98.12 279 VAL A N 1
ATOM 2148 C CA . VAL A 1 279 ? -33.641 20.675 11.592 1.00 98.12 279 VAL A CA 1
ATOM 2149 C C . VAL A 1 279 ? -33.673 19.841 12.874 1.00 98.12 279 VAL A C 1
ATOM 2151 O O . VAL A 1 279 ? -34.745 19.620 13.441 1.00 98.12 279 VAL A O 1
ATOM 2154 N N . LYS A 1 280 ? -32.511 19.438 13.399 1.00 97.94 280 LYS A N 1
ATOM 2155 C CA . LYS A 1 280 ? -32.394 18.730 14.677 1.00 97.94 280 LYS A CA 1
ATOM 2156 C C . LYS A 1 280 ? -32.841 19.599 15.850 1.00 97.94 280 LYS A C 1
ATOM 2158 O O . LYS A 1 280 ? -33.576 19.099 16.696 1.00 97.94 280 LYS A O 1
ATOM 2163 N N . ARG A 1 281 ? -32.465 20.883 15.922 1.00 96.50 281 ARG A N 1
ATOM 2164 C CA . ARG A 1 281 ? -32.970 21.798 16.969 1.00 96.50 281 ARG A CA 1
ATOM 2165 C C . ARG A 1 281 ? -34.480 22.014 16.846 1.00 96.50 281 ARG A C 1
ATOM 2167 O O . ARG A 1 281 ? -35.157 21.933 17.863 1.00 96.50 281 ARG A O 1
ATOM 2174 N N . PHE A 1 282 ? -35.004 22.194 15.634 1.00 96.38 282 PHE A N 1
ATOM 2175 C CA . PHE A 1 282 ? -36.436 22.352 15.364 1.00 96.38 282 PHE A CA 1
ATOM 2176 C C . PHE A 1 282 ? -37.248 21.117 15.789 1.00 96.38 282 PHE A C 1
ATOM 2178 O O . PHE A 1 282 ? -38.147 21.223 16.621 1.00 96.38 282 PHE A O 1
ATOM 2185 N N . LYS A 1 283 ? -36.894 19.919 15.303 1.00 97.06 283 LYS A N 1
ATOM 2186 C CA . LYS A 1 283 ? -37.609 18.669 15.628 1.00 97.06 283 LYS A CA 1
ATOM 2187 C C . LYS A 1 283 ? -37.488 18.268 17.102 1.00 97.06 283 LYS A C 1
ATOM 2189 O O . LYS A 1 283 ? -38.431 17.705 17.648 1.00 97.06 283 LYS A O 1
ATOM 2194 N N . TRP A 1 284 ? -36.369 18.574 17.764 1.00 96.38 284 TRP A N 1
ATOM 2195 C CA . TRP A 1 284 ? -36.198 18.307 19.198 1.00 96.38 284 TRP A CA 1
ATOM 2196 C C . TRP A 1 284 ? -36.742 19.410 20.113 1.00 96.38 284 TRP A C 1
ATOM 2198 O O . TRP A 1 284 ? -36.779 19.189 21.325 1.00 96.38 284 TRP A O 1
ATOM 2208 N N . ALA A 1 285 ? -37.176 20.563 19.586 1.00 97.25 285 ALA A N 1
ATOM 2209 C CA . ALA A 1 285 ? -37.648 21.674 20.411 1.00 97.25 285 ALA A CA 1
ATOM 2210 C C . ALA A 1 285 ? -38.763 21.250 21.389 1.00 97.25 285 ALA A C 1
ATOM 2212 O O . ALA A 1 285 ? -38.545 21.442 22.583 1.00 97.25 285 ALA A O 1
ATOM 2213 N N . PRO A 1 286 ? -39.853 20.557 20.983 1.00 95.56 286 PRO A N 1
ATOM 2214 C CA . PRO A 1 286 ? -40.911 20.156 21.918 1.00 95.56 286 PRO A CA 1
ATOM 2215 C C . PRO A 1 286 ? -40.416 19.237 23.045 1.00 95.56 286 PRO A C 1
ATOM 2217 O O . PRO A 1 286 ? -40.843 19.362 24.189 1.00 95.56 286 PRO A O 1
ATOM 2220 N N . ILE A 1 287 ? -39.465 18.341 22.750 1.00 94.81 287 ILE A N 1
ATOM 2221 C CA . ILE A 1 287 ? -38.870 17.426 23.740 1.00 94.81 287 ILE A CA 1
ATOM 2222 C C . ILE A 1 287 ? -37.946 18.187 24.704 1.00 94.81 287 ILE A C 1
ATOM 2224 O O . ILE A 1 287 ? -37.855 17.832 25.878 1.00 94.81 287 ILE A O 1
ATOM 2228 N N . LYS A 1 288 ? -37.260 19.234 24.228 1.00 93.00 288 LYS A N 1
ATOM 2229 C CA . LYS A 1 288 ? -36.334 20.054 25.025 1.00 93.00 288 LYS A CA 1
ATOM 2230 C C . LYS A 1 288 ? -37.016 21.185 25.800 1.00 93.00 288 LYS A C 1
ATOM 2232 O O . LYS A 1 288 ? -36.467 21.598 26.814 1.00 93.00 288 LYS A O 1
ATOM 2237 N N . THR A 1 289 ? -38.190 21.653 25.376 1.00 93.81 289 THR A N 1
ATOM 2238 C CA . THR A 1 289 ? -38.985 22.674 26.084 1.00 93.81 289 THR A CA 1
ATOM 2239 C C . THR A 1 289 ? -40.093 22.091 26.962 1.00 93.81 289 THR A C 1
ATOM 2241 O O . THR A 1 289 ? -40.774 22.856 27.647 1.00 93.81 289 THR A O 1
ATOM 2244 N N . ARG A 1 290 ? -40.304 20.763 26.961 1.00 91.06 290 ARG A N 1
ATOM 2245 C CA . ARG A 1 290 ? -41.326 20.119 27.801 1.00 91.06 290 ARG A CA 1
ATOM 2246 C C . ARG A 1 290 ? -41.093 20.431 29.281 1.00 91.06 290 ARG A C 1
ATOM 2248 O O . ARG A 1 290 ? -39.994 20.239 29.801 1.00 91.06 290 ARG A O 1
ATOM 2255 N N . LYS A 1 291 ? -42.150 20.855 29.970 1.00 88.44 291 LYS A N 1
ATOM 2256 C CA . LYS A 1 291 ? -42.187 20.949 31.432 1.00 88.44 291 LYS A CA 1
ATOM 2257 C C . LYS A 1 291 ? -42.913 19.715 31.952 1.00 88.44 291 LYS A C 1
ATOM 2259 O O . LYS A 1 291 ? -44.031 19.450 31.522 1.00 88.44 291 LYS A O 1
ATOM 2264 N N . ILE A 1 292 ? -42.272 18.960 32.837 1.00 85.12 292 ILE A N 1
ATOM 2265 C CA . ILE A 1 292 ? -42.898 17.830 33.528 1.00 85.12 292 ILE A CA 1
ATOM 2266 C C . ILE A 1 292 ? -43.310 18.339 34.907 1.00 85.12 292 ILE A C 1
ATOM 2268 O O . ILE A 1 292 ? -42.460 18.802 35.664 1.00 85.12 292 ILE A O 1
ATOM 2272 N N . LEU A 1 293 ? -44.605 18.281 35.209 1.00 77.88 293 LEU A N 1
ATOM 2273 C CA . LEU A 1 293 ? -45.135 18.554 36.542 1.00 77.88 293 LEU A CA 1
ATOM 2274 C C . LEU A 1 293 ? -45.338 17.214 37.248 1.00 77.88 293 LEU A C 1
ATOM 2276 O O . LEU A 1 293 ? -46.065 16.359 36.748 1.00 77.88 293 LEU A O 1
ATOM 2280 N N . SER A 1 294 ? -44.670 17.031 38.385 1.00 61.19 294 SER A N 1
ATOM 2281 C CA . SER A 1 294 ? -44.810 15.840 39.221 1.00 61.19 294 SER A CA 1
ATOM 2282 C C . SER A 1 294 ? -45.727 16.164 40.392 1.00 61.19 294 SER A C 1
ATOM 2284 O O . SER A 1 294 ? -45.282 16.730 41.388 1.00 61.19 294 SER A O 1
ATOM 2286 N N . PHE A 1 295 ? -47.005 15.816 40.271 1.00 58.03 295 PHE A N 1
ATOM 2287 C CA . PHE A 1 295 ? -47.936 15.879 41.393 1.00 58.03 295 PHE A CA 1
ATOM 2288 C C . PHE A 1 295 ? -47.703 14.664 42.292 1.00 58.03 295 PHE A C 1
ATOM 2290 O O . PHE A 1 295 ? -47.871 13.527 41.853 1.00 58.03 295 PHE A O 1
ATOM 2297 N N . SER A 1 296 ? -47.291 14.896 43.540 1.00 58.31 296 SER A N 1
ATOM 2298 C CA . SER A 1 296 ? -47.236 13.822 44.532 1.00 58.31 296 SER A CA 1
ATOM 2299 C C . SER A 1 296 ? -48.655 13.356 44.836 1.00 58.31 296 SER A C 1
ATOM 2301 O O . SER A 1 296 ? -49.487 14.155 45.267 1.00 58.31 296 SER A O 1
ATOM 2303 N N . GLY A 1 297 ? -48.923 12.057 44.682 1.00 55.34 297 GLY A N 1
ATOM 2304 C CA . GLY A 1 297 ? -50.172 11.457 45.160 1.00 55.34 297 GLY A CA 1
ATOM 2305 C C . GLY A 1 297 ? -50.328 11.518 46.686 1.00 55.34 297 GLY A C 1
ATOM 2306 O O . GLY A 1 297 ? -51.420 11.267 47.192 1.00 55.34 297 GLY A O 1
ATOM 2307 N N . SER A 1 298 ? -49.261 11.885 47.410 1.00 58.22 298 SER A N 1
ATOM 2308 C CA . SER A 1 298 ? -49.250 11.921 48.869 1.00 58.22 298 SER A CA 1
ATOM 2309 C C . SER A 1 298 ? -50.267 12.905 49.455 1.00 58.22 298 SER A C 1
ATOM 2311 O O . SER A 1 298 ? -50.873 12.580 50.467 1.00 58.22 298 SER A O 1
ATOM 2313 N N . VAL A 1 299 ? -50.566 14.028 48.784 1.00 68.62 299 VAL A N 1
ATOM 2314 C CA . VAL A 1 299 ? -51.481 15.069 49.301 1.00 68.62 299 VAL A CA 1
ATOM 2315 C C . VAL A 1 299 ? -52.883 14.520 49.604 1.00 68.62 299 VAL A C 1
ATOM 2317 O O . VAL A 1 299 ? -53.456 14.838 50.644 1.00 68.62 299 VAL A O 1
ATOM 2320 N N . ILE A 1 300 ? -53.422 13.644 48.746 1.00 74.62 300 ILE A N 1
ATOM 2321 C CA . ILE A 1 300 ? -54.732 13.010 48.980 1.00 74.62 300 ILE A CA 1
ATOM 2322 C C . ILE A 1 300 ? -54.639 12.020 50.142 1.00 74.62 300 ILE A C 1
ATOM 2324 O O . ILE A 1 300 ? -55.508 12.004 51.008 1.00 74.62 300 ILE A O 1
ATOM 2328 N N . THR A 1 301 ? -53.584 11.201 50.193 1.00 73.69 301 THR A N 1
ATOM 2329 C CA . THR A 1 301 ? -53.416 10.203 51.261 1.00 73.69 301 THR A CA 1
ATOM 2330 C C . THR A 1 301 ? -53.113 10.832 52.622 1.00 73.69 301 THR A C 1
ATOM 2332 O O . THR A 1 301 ? -53.580 10.323 53.634 1.00 73.69 301 THR A O 1
ATOM 2335 N N . GLU A 1 302 ? -52.396 11.957 52.654 1.00 75.75 302 GLU A N 1
ATOM 2336 C CA . GLU A 1 302 ? -52.126 12.766 53.846 1.00 75.75 302 GLU A CA 1
ATOM 2337 C C . GLU A 1 302 ? -53.411 13.438 54.346 1.00 75.75 302 GLU A C 1
ATOM 2339 O O . GLU A 1 302 ? -53.705 13.375 55.538 1.00 75.75 302 GLU A O 1
ATOM 2344 N N . TRP A 1 303 ? -54.223 14.010 53.447 1.00 83.25 303 TRP A N 1
ATOM 2345 C CA . TRP A 1 303 ? -55.533 14.570 53.794 1.00 83.25 303 TRP A CA 1
ATOM 2346 C C . TRP A 1 303 ? -56.497 13.498 54.326 1.00 83.25 303 TRP A C 1
ATOM 2348 O O . TRP A 1 303 ? -57.072 13.668 55.400 1.00 83.25 303 TRP A O 1
ATOM 2358 N N . VAL A 1 304 ? -56.599 12.348 53.649 1.00 81.94 304 VAL A N 1
ATOM 2359 C CA . VAL A 1 304 ? -57.377 11.185 54.115 1.00 81.94 304 VAL A CA 1
ATOM 2360 C C . VAL A 1 304 ? -56.900 10.717 55.493 1.00 81.94 304 VAL A C 1
ATOM 2362 O O . VAL A 1 304 ? -57.724 10.526 56.387 1.00 81.94 304 VAL A O 1
ATOM 2365 N N . ALA A 1 305 ? -55.588 10.571 55.701 1.00 80.19 305 ALA A N 1
ATOM 2366 C CA . ALA A 1 305 ? -55.025 10.170 56.989 1.00 80.19 305 ALA A CA 1
ATOM 2367 C C . ALA A 1 305 ? -55.301 11.206 58.093 1.00 80.19 305 ALA A C 1
ATOM 2369 O O . ALA A 1 305 ? -55.630 10.827 59.214 1.00 80.19 305 ALA A O 1
ATOM 2370 N N . LYS A 1 306 ? -55.238 12.506 57.776 1.00 81.75 306 LYS A N 1
ATOM 2371 C CA . LYS A 1 306 ? -55.566 13.606 58.693 1.00 81.75 306 LYS A CA 1
ATOM 2372 C C . LYS A 1 306 ? -57.041 13.584 59.105 1.00 81.75 306 LYS A C 1
ATOM 2374 O O . LYS A 1 306 ? -57.324 13.677 60.295 1.00 81.75 306 LYS A O 1
ATOM 2379 N N . CYS A 1 307 ? -57.968 13.407 58.162 1.00 80.75 307 CYS A N 1
ATOM 2380 C CA . CYS A 1 307 ? -59.399 13.292 58.462 1.00 80.75 307 CYS A CA 1
ATOM 2381 C C . CYS A 1 307 ? -59.720 12.031 59.281 1.00 80.75 307 CYS A C 1
ATOM 2383 O O . CYS A 1 307 ? -60.471 12.107 60.251 1.00 80.75 307 CYS A O 1
ATOM 2385 N N . LEU A 1 308 ? -59.114 10.886 58.950 1.00 81.31 308 LEU A N 1
ATOM 2386 C CA . LEU A 1 308 ? -59.269 9.649 59.726 1.00 81.31 308 LEU A CA 1
ATOM 2387 C C . LEU A 1 308 ? -58.624 9.742 61.119 1.00 81.31 308 LEU A C 1
ATOM 2389 O O . LEU A 1 308 ? -59.144 9.157 62.061 1.00 81.31 308 LEU A O 1
ATOM 2393 N N . GLY A 1 309 ? -57.544 10.509 61.283 1.00 79.81 309 GLY A N 1
ATOM 2394 C CA . GLY A 1 309 ? -56.929 10.795 62.584 1.00 79.81 309 GLY A CA 1
ATOM 2395 C C . GLY A 1 309 ? -57.736 11.745 63.479 1.00 79.81 309 GLY A C 1
ATOM 2396 O O . GLY A 1 309 ? -57.400 11.898 64.649 1.00 79.81 309 GLY A O 1
ATOM 2397 N N . GLN A 1 310 ? -58.790 12.376 62.949 1.00 78.38 310 GLN A N 1
ATOM 2398 C CA . GLN A 1 310 ? -59.682 13.289 63.677 1.00 78.38 310 GLN A CA 1
ATOM 2399 C C . GLN A 1 310 ? -61.062 12.677 63.992 1.00 78.38 310 GLN A C 1
ATOM 2401 O O . GLN A 1 310 ? -61.884 13.339 64.624 1.00 78.38 310 GLN A O 1
ATOM 2406 N N . MET A 1 311 ? -61.332 11.430 63.584 1.00 80.19 311 MET A N 1
ATOM 2407 C CA . MET A 1 311 ? -62.599 10.752 63.892 1.00 80.19 311 MET A CA 1
ATOM 2408 C C . MET A 1 311 ? -62.669 10.288 65.356 1.00 80.19 311 MET A C 1
ATOM 2410 O O . MET A 1 311 ? -61.678 9.840 65.932 1.00 80.19 311 MET A O 1
ATOM 2414 N N . THR A 1 312 ? -63.874 10.281 65.918 1.00 75.75 312 THR A N 1
ATOM 2415 C CA . THR A 1 312 ? -64.220 9.588 67.166 1.00 75.75 312 THR A CA 1
ATOM 2416 C C . THR A 1 312 ? -65.111 8.383 66.856 1.00 75.75 312 THR A C 1
ATOM 2418 O O . THR A 1 312 ? -65.734 8.301 65.795 1.00 75.75 312 THR A O 1
ATOM 2421 N N . ASP A 1 313 ? -65.236 7.434 67.788 1.00 71.62 313 ASP A N 1
ATOM 2422 C CA . ASP A 1 313 ? -66.134 6.279 67.606 1.00 71.62 313 ASP A CA 1
ATOM 2423 C C . ASP A 1 313 ? -67.619 6.672 67.448 1.00 71.62 313 ASP A C 1
ATOM 2425 O O . ASP A 1 313 ? -68.411 5.877 66.955 1.00 71.62 313 ASP A O 1
ATOM 2429 N N . SER A 1 314 ? -67.991 7.908 67.806 1.00 73.12 314 SER A N 1
ATOM 2430 C CA . SER A 1 314 ? -69.346 8.457 67.666 1.00 73.12 314 SER A CA 1
ATOM 2431 C C . SER A 1 314 ? -69.646 9.155 66.330 1.00 73.12 314 SER A C 1
ATOM 2433 O O . SER A 1 314 ? -70.820 9.387 66.051 1.00 73.12 314 SER A O 1
ATOM 2435 N N . ASN A 1 315 ? -68.643 9.494 65.503 1.00 79.00 315 ASN A N 1
ATOM 2436 C CA . ASN A 1 315 ? -68.856 10.107 64.177 1.00 79.00 315 ASN A CA 1
ATOM 2437 C C . ASN A 1 315 ? -68.240 9.325 63.000 1.00 79.00 315 ASN A C 1
ATOM 2439 O O . ASN A 1 315 ? -68.453 9.705 61.849 1.00 79.00 315 ASN A O 1
ATOM 2443 N N . ARG A 1 316 ? -67.523 8.219 63.261 1.00 80.44 316 ARG A N 1
ATOM 2444 C CA . ARG A 1 316 ? -66.801 7.414 62.255 1.00 80.44 316 ARG A CA 1
ATOM 2445 C C . ARG A 1 316 ? -67.589 7.136 60.971 1.00 80.44 316 ARG A C 1
ATOM 2447 O O . ARG A 1 316 ? -67.034 7.315 59.888 1.00 80.44 316 ARG A O 1
ATOM 2454 N N . ASP A 1 317 ? -68.842 6.699 61.072 1.00 79.56 317 ASP A N 1
ATOM 2455 C CA . ASP A 1 317 ? -69.626 6.297 59.896 1.00 79.56 317 ASP A CA 1
ATOM 2456 C C . ASP A 1 317 ? -70.057 7.497 59.036 1.00 79.56 317 ASP A C 1
ATOM 2458 O O . ASP A 1 317 ? -70.024 7.414 57.807 1.00 79.56 317 ASP A O 1
ATOM 2462 N N . GLU A 1 318 ? -70.371 8.637 59.661 1.00 80.12 318 GLU A N 1
ATOM 2463 C CA . GLU A 1 318 ? -70.666 9.895 58.962 1.00 80.12 318 GLU A CA 1
ATOM 2464 C C . GLU A 1 318 ? -69.411 10.434 58.258 1.00 80.12 318 GLU A C 1
ATOM 2466 O O . GLU A 1 318 ? -69.445 10.717 57.059 1.00 80.12 318 GLU A O 1
ATOM 2471 N N . VAL A 1 319 ? -68.279 10.477 58.974 1.00 81.00 319 VAL A N 1
ATOM 2472 C CA . VAL A 1 319 ? -66.970 10.906 58.448 1.00 81.00 319 VAL A CA 1
ATOM 2473 C C . VAL A 1 319 ? -66.546 10.043 57.261 1.00 81.00 319 VAL A C 1
ATOM 2475 O O . VAL A 1 319 ? -66.109 10.561 56.233 1.00 81.00 319 VAL A O 1
ATOM 2478 N N . GLN A 1 320 ? -66.703 8.720 57.354 1.00 83.81 320 GLN A N 1
ATOM 2479 C CA . GLN A 1 320 ? -66.369 7.823 56.251 1.00 83.81 320 GLN A CA 1
ATOM 2480 C C . GLN A 1 320 ? -67.330 7.922 55.062 1.00 83.81 320 GLN A C 1
ATOM 2482 O O . GLN A 1 320 ? -66.904 7.620 53.945 1.00 83.81 320 GLN A O 1
ATOM 2487 N N . ALA A 1 321 ? -68.594 8.298 55.263 1.00 84.12 321 ALA A N 1
ATOM 2488 C CA . ALA A 1 321 ? -69.534 8.530 54.169 1.00 84.12 321 ALA A CA 1
ATOM 2489 C C . ALA A 1 321 ? -69.188 9.823 53.411 1.00 84.12 321 ALA A C 1
ATOM 2491 O O . ALA A 1 321 ? -69.007 9.781 52.193 1.00 84.12 321 ALA A O 1
ATOM 2492 N N . GLU A 1 322 ? -69.000 10.934 54.131 1.00 84.69 322 GLU A N 1
ATOM 2493 C CA . GLU A 1 322 ? -68.649 12.245 53.565 1.00 84.69 322 GLU A CA 1
ATOM 2494 C C . GLU A 1 322 ? -67.312 12.190 52.801 1.00 84.69 322 GLU A C 1
ATOM 2496 O O . GLU A 1 322 ? -67.221 12.624 51.651 1.00 84.69 322 GLU A O 1
ATOM 2501 N N . LEU A 1 323 ? -66.294 11.542 53.384 1.00 86.25 323 LEU A N 1
ATOM 2502 C CA . LEU A 1 323 ? -64.988 11.331 52.751 1.00 86.25 323 LEU A CA 1
ATOM 2503 C C . LEU A 1 323 ? -65.098 10.548 51.427 1.00 86.25 323 LEU A C 1
ATOM 2505 O O . LEU A 1 323 ? -64.483 10.924 50.428 1.00 86.25 323 LEU A O 1
ATOM 2509 N N . LYS A 1 324 ? -65.893 9.467 51.399 1.00 86.44 324 LYS A N 1
ATOM 2510 C CA . LYS A 1 324 ? -66.113 8.655 50.186 1.00 86.44 324 LYS A CA 1
ATOM 2511 C C . LYS A 1 324 ? -66.890 9.431 49.121 1.00 86.44 324 LYS A C 1
ATOM 2513 O O . LYS A 1 324 ? -66.581 9.278 47.940 1.00 86.44 324 LYS A O 1
ATOM 2518 N N . GLN A 1 325 ? -67.847 10.272 49.519 1.00 87.19 325 GLN A N 1
ATOM 2519 C CA . GLN A 1 325 ? -68.604 11.117 48.597 1.00 87.19 325 GLN A CA 1
ATOM 2520 C C . GLN A 1 325 ? -67.699 12.150 47.911 1.00 87.19 325 GLN A C 1
ATOM 2522 O O . GLN A 1 325 ? -67.630 12.161 46.685 1.00 87.19 325 GLN A O 1
ATOM 2527 N N . ILE A 1 326 ? -66.946 12.953 48.671 1.00 85.50 326 ILE A N 1
ATOM 2528 C CA . ILE A 1 326 ? -66.093 14.021 48.113 1.00 85.50 326 ILE A CA 1
ATOM 2529 C C . ILE A 1 326 ? -65.016 13.444 47.177 1.00 85.50 326 ILE A C 1
ATOM 2531 O O . ILE A 1 326 ? -64.778 13.976 46.090 1.00 85.50 326 ILE A O 1
ATOM 2535 N N . ILE A 1 327 ? -64.397 12.317 47.550 1.00 84.69 327 ILE A N 1
ATOM 2536 C CA . ILE A 1 327 ? -63.423 11.624 46.689 1.00 84.69 327 ILE A CA 1
ATOM 2537 C C . ILE A 1 327 ? -64.099 11.064 45.427 1.00 84.69 327 ILE A C 1
ATOM 2539 O O . ILE A 1 327 ? -63.541 11.182 44.335 1.00 84.69 327 ILE A O 1
ATOM 2543 N N . GLY A 1 328 ? -65.306 10.502 45.547 1.00 84.12 328 GLY A N 1
ATOM 2544 C CA . GLY A 1 328 ? -66.091 10.010 44.412 1.00 84.12 328 GLY A CA 1
ATOM 2545 C C . GLY A 1 328 ? -66.492 11.115 43.430 1.00 84.12 328 GLY A C 1
ATOM 2546 O O . GLY A 1 328 ? -66.348 10.946 42.221 1.00 84.12 328 GLY A O 1
ATOM 2547 N N . GLU A 1 329 ? -66.926 12.272 43.927 1.00 86.31 329 GLU A N 1
ATOM 2548 C CA . GLU A 1 329 ? -67.268 13.438 43.105 1.00 86.31 329 GLU A CA 1
ATOM 2549 C C . GLU A 1 329 ? -66.036 14.010 42.388 1.00 86.31 329 GLU A C 1
ATOM 2551 O O . GLU A 1 329 ? -66.076 14.222 41.175 1.00 86.31 329 GLU A O 1
ATOM 2556 N N . ALA A 1 330 ? -64.905 14.172 43.082 1.00 83.19 330 ALA A N 1
ATOM 2557 C CA . ALA A 1 330 ? -63.650 14.624 42.472 1.00 83.19 330 ALA A CA 1
ATOM 2558 C C . ALA A 1 330 ? -63.073 13.618 41.451 1.00 83.19 330 ALA A C 1
ATOM 2560 O O . ALA A 1 330 ? -62.442 14.019 40.467 1.00 83.19 330 ALA A O 1
ATOM 2561 N N . TYR A 1 331 ? -63.308 12.316 41.647 1.00 82.81 331 TYR A N 1
ATOM 2562 C CA . TYR A 1 331 ? -62.973 11.273 40.676 1.00 82.81 331 TYR A CA 1
ATOM 2563 C C . TYR A 1 331 ? -63.858 11.365 39.424 1.00 82.81 331 TYR A C 1
ATOM 2565 O O . TYR A 1 331 ? -63.339 11.450 38.308 1.00 82.81 331 TYR A O 1
ATOM 2573 N N . ASN A 1 332 ? -65.182 11.427 39.599 1.00 85.44 332 ASN A N 1
ATOM 2574 C CA . ASN A 1 332 ? -66.157 11.519 38.506 1.00 85.44 332 ASN A CA 1
ATOM 2575 C C . ASN A 1 332 ? -65.964 12.792 37.664 1.00 85.44 332 ASN A C 1
ATOM 2577 O O . ASN A 1 332 ? -65.970 12.732 36.433 1.00 85.44 332 ASN A O 1
ATOM 2581 N N . ASN A 1 333 ? -65.700 13.924 38.321 1.00 83.69 333 ASN A N 1
ATOM 2582 C CA . ASN A 1 333 ? -65.417 15.210 37.679 1.00 83.69 333 ASN A CA 1
ATOM 2583 C C . ASN A 1 333 ? -63.993 15.301 37.093 1.00 83.69 333 ASN A C 1
ATOM 2585 O O . ASN A 1 333 ? -63.656 16.296 36.454 1.00 83.69 333 ASN A O 1
ATOM 2589 N N . LYS A 1 334 ? -63.148 14.276 37.294 1.00 80.25 334 LYS A N 1
ATOM 2590 C CA . LYS A 1 334 ? -61.729 14.207 36.886 1.00 80.25 334 LYS A CA 1
ATOM 2591 C C . LYS A 1 334 ? -60.832 15.304 37.485 1.00 80.25 334 LYS A C 1
ATOM 2593 O O . LYS A 1 334 ? -59.680 15.439 37.076 1.00 80.25 334 LYS A O 1
ATOM 2598 N N . THR A 1 335 ? -61.319 16.041 38.483 1.00 79.69 335 THR A N 1
ATOM 2599 C CA . THR A 1 335 ? -60.591 17.107 39.190 1.00 79.69 335 THR A CA 1
ATOM 2600 C C . THR A 1 335 ? -59.699 16.592 40.320 1.00 79.69 335 THR A C 1
ATOM 2602 O O . THR A 1 335 ? -58.995 17.385 40.940 1.00 79.69 335 THR A O 1
ATOM 2605 N N . LEU A 1 336 ? -59.674 15.276 40.571 1.00 75.06 336 LEU A N 1
ATOM 2606 C CA . LEU A 1 336 ? -58.915 14.621 41.645 1.00 75.06 336 LEU A CA 1
ATOM 2607 C C . LEU A 1 336 ? -57.475 15.155 41.827 1.00 75.06 336 LEU A C 1
ATOM 2609 O O . LEU A 1 336 ? -57.024 15.354 42.951 1.00 75.06 336 LEU A O 1
ATOM 2613 N N . TRP A 1 337 ? -56.776 15.426 40.720 1.00 68.56 337 TRP A N 1
ATOM 2614 C CA . TRP A 1 337 ? -55.376 15.882 40.692 1.00 68.56 337 TRP A CA 1
ATOM 2615 C C . TRP A 1 337 ? -55.199 17.411 40.625 1.00 68.56 337 TRP A C 1
ATOM 2617 O O . TRP A 1 337 ? -54.073 17.893 40.529 1.00 68.56 337 TRP A O 1
ATOM 2627 N N . THR A 1 338 ? -56.295 18.173 40.638 1.00 71.69 338 THR A N 1
ATOM 2628 C CA . THR A 1 338 ? -56.320 19.648 40.554 1.00 71.69 338 THR A CA 1
ATOM 2629 C C . THR A 1 338 ? -57.022 20.323 41.734 1.00 71.69 338 THR A C 1
ATOM 2631 O O . THR A 1 338 ? -56.867 21.526 41.916 1.00 71.69 338 THR A O 1
ATOM 2634 N N . THR A 1 339 ? -57.801 19.578 42.520 1.00 74.31 339 THR A N 1
ATOM 2635 C CA . THR A 1 339 ? -58.422 20.048 43.767 1.00 74.31 339 THR A CA 1
ATOM 2636 C C . THR A 1 339 ? -57.360 20.323 44.837 1.00 74.31 339 THR A C 1
ATOM 2638 O O . THR A 1 339 ? -56.475 19.494 45.052 1.00 74.31 339 THR A O 1
ATOM 2641 N N . ASP A 1 340 ? -57.462 21.450 45.552 1.00 77.94 340 ASP A N 1
ATOM 2642 C CA . ASP A 1 340 ? -56.661 21.686 46.760 1.00 77.94 340 ASP A CA 1
ATOM 2643 C C . ASP A 1 340 ? -57.299 20.995 47.971 1.00 77.94 340 ASP A C 1
ATOM 2645 O O . ASP A 1 340 ? -58.135 21.552 48.683 1.00 77.94 340 ASP A O 1
ATOM 2649 N N . TRP A 1 341 ? -56.888 19.750 48.193 1.00 79.56 341 TRP A N 1
ATOM 2650 C CA . TRP A 1 341 ? -57.360 18.920 49.298 1.00 79.56 341 TRP A CA 1
ATOM 2651 C C . TRP A 1 341 ? -57.054 19.520 50.676 1.00 79.56 341 TRP A C 1
ATOM 2653 O O . TRP A 1 341 ? -57.839 19.335 51.600 1.00 79.56 341 TRP A O 1
ATOM 2663 N N . ASN A 1 342 ? -55.977 20.301 50.831 1.00 73.62 342 ASN A N 1
ATOM 2664 C CA . ASN A 1 342 ? -55.638 20.903 52.125 1.00 73.62 342 ASN A CA 1
ATOM 2665 C C . ASN A 1 342 ? -56.632 21.990 52.564 1.00 73.62 342 ASN A C 1
ATOM 2667 O O . ASN A 1 342 ? -56.735 22.256 53.763 1.00 73.62 342 ASN A O 1
ATOM 2671 N N . GLY A 1 343 ? -57.369 22.584 51.620 1.00 72.25 343 GLY A N 1
ATOM 2672 C CA . GLY A 1 343 ? -58.436 23.550 51.883 1.00 72.25 343 GLY A CA 1
ATOM 2673 C C . GLY A 1 343 ? -59.803 22.933 52.211 1.00 72.25 343 GLY A C 1
ATOM 2674 O O . GLY A 1 343 ? -60.723 23.676 52.542 1.00 72.25 343 GLY A O 1
ATOM 2675 N N . ILE A 1 344 ? -59.967 21.606 52.123 1.00 79.19 344 ILE A N 1
ATOM 2676 C CA . ILE A 1 344 ? -61.257 20.931 52.345 1.00 79.19 344 ILE A CA 1
ATOM 2677 C C . ILE A 1 344 ? -61.355 20.419 53.787 1.00 79.19 344 ILE A C 1
ATOM 2679 O O . ILE A 1 344 ? -60.509 19.650 54.251 1.00 79.19 344 ILE A O 1
ATOM 2683 N N . GLN A 1 345 ? -62.431 20.799 54.479 1.00 77.94 345 GLN A N 1
ATOM 2684 C CA . GLN A 1 345 ? -62.770 20.346 55.828 1.00 77.94 345 GLN A CA 1
ATOM 2685 C C . GLN A 1 345 ? -64.138 19.649 55.824 1.00 77.94 345 GLN A C 1
ATOM 2687 O O . GLN A 1 345 ? -65.100 20.183 55.276 1.00 77.94 345 GLN A O 1
ATOM 2692 N N . LEU A 1 346 ? -64.213 18.468 56.444 1.00 79.56 346 LEU A N 1
ATOM 2693 C CA . LEU A 1 346 ? -65.447 17.685 56.578 1.00 79.56 346 LEU A CA 1
ATOM 2694 C C . LEU A 1 346 ? -66.374 18.302 57.638 1.00 79.56 346 LEU A C 1
ATOM 2696 O O . LEU A 1 346 ? -65.918 18.653 58.730 1.00 79.56 346 LEU A O 1
ATOM 2700 N N . GLN A 1 347 ? -67.672 18.387 57.353 1.00 75.44 347 GLN A N 1
ATOM 2701 C CA . GLN A 1 347 ? -68.674 18.909 58.289 1.00 75.44 347 GLN A CA 1
ATOM 2702 C C . GLN A 1 347 ? -68.936 17.939 59.448 1.00 75.44 347 GLN A C 1
ATOM 2704 O O . GLN A 1 347 ? -69.146 18.373 60.579 1.00 75.44 347 GLN A O 1
ATOM 2709 N N . SER A 1 348 ? -68.836 16.631 59.203 1.00 72.19 348 SER A N 1
ATOM 2710 C CA . SER A 1 348 ? -68.937 15.564 60.217 1.00 72.19 348 SER A CA 1
ATOM 2711 C C . SER A 1 348 ? -67.848 15.599 61.306 1.00 72.19 348 SER A C 1
ATOM 2713 O O . SER A 1 348 ? -67.995 14.948 62.344 1.00 72.19 348 SER A O 1
ATOM 2715 N N . LEU A 1 349 ? -66.774 16.377 61.112 1.00 70.69 349 LEU A N 1
ATOM 2716 C CA . LEU A 1 349 ? -65.721 16.622 62.109 1.00 70.69 349 LEU A CA 1
ATOM 2717 C C . LEU A 1 349 ? -65.974 17.870 62.983 1.00 70.69 349 LEU A C 1
ATOM 2719 O O . LEU A 1 349 ? -65.162 18.176 63.856 1.00 70.69 349 LEU A O 1
ATOM 2723 N N . LEU A 1 350 ? -67.077 18.599 62.775 1.00 69.19 350 LEU A N 1
ATOM 2724 C CA . LEU A 1 350 ? -67.465 19.745 63.606 1.00 69.19 350 LEU A CA 1
ATOM 2725 C C . LEU A 1 350 ? -68.369 19.304 64.779 1.00 69.19 350 LEU A C 1
ATOM 2727 O O . LEU A 1 350 ? -69.220 18.426 64.607 1.00 69.19 350 LEU A O 1
ATOM 2731 N N . PRO A 1 351 ? -68.238 19.907 65.978 1.00 58.25 351 PRO A N 1
ATOM 2732 C CA . PRO A 1 351 ? -69.070 19.554 67.126 1.00 58.25 351 PRO A CA 1
ATOM 2733 C C . PRO A 1 351 ? -70.534 19.958 66.897 1.00 58.25 351 PRO A C 1
ATOM 2735 O O . PRO A 1 351 ? -70.850 21.133 66.703 1.00 58.25 351 PRO A O 1
ATOM 2738 N N . LYS A 1 352 ? -71.444 18.978 66.948 1.00 53.50 352 LYS A N 1
ATOM 2739 C CA . LYS A 1 352 ? -72.889 19.198 66.777 1.00 53.50 352 LYS A CA 1
ATOM 2740 C C . LYS A 1 352 ? -73.472 19.969 67.980 1.00 53.50 352 LYS A C 1
ATOM 2742 O O . LYS A 1 352 ? -73.217 19.566 69.117 1.00 53.50 352 LYS A O 1
ATOM 2747 N N . PRO A 1 353 ? -74.271 21.035 67.772 1.00 42.94 353 PRO A N 1
ATOM 2748 C CA . PRO A 1 353 ? -74.954 21.738 68.859 1.00 42.94 353 PRO A CA 1
ATOM 2749 C C . PRO A 1 353 ? -76.067 20.883 69.491 1.00 42.94 353 PRO A C 1
ATOM 2751 O O . PRO A 1 353 ? -76.577 19.944 68.879 1.00 42.94 353 PRO A O 1
ATOM 2754 N N . LEU A 1 354 ? -76.446 21.216 70.730 1.00 37.88 354 LEU A N 1
ATOM 2755 C CA . LEU A 1 354 ? -77.434 20.463 71.514 1.00 37.88 354 LEU A CA 1
ATOM 2756 C C . LEU A 1 354 ? -78.856 20.523 70.905 1.00 37.88 354 LEU A C 1
ATOM 2758 O O . LEU A 1 354 ? -79.243 21.552 70.347 1.00 37.88 354 LEU A O 1
ATOM 2762 N N . PRO A 1 355 ? -79.655 19.442 71.019 1.00 41.25 355 PRO A N 1
ATOM 2763 C CA . PRO A 1 355 ? -80.935 19.320 70.322 1.00 41.25 355 PRO A CA 1
ATOM 2764 C C . PRO A 1 355 ? -82.092 20.046 71.026 1.00 41.25 355 PRO A C 1
ATOM 2766 O O . PRO A 1 355 ? -82.276 19.923 72.237 1.00 41.25 355 PRO A O 1
ATOM 2769 N N . HIS A 1 356 ? -82.950 20.705 70.241 1.00 32.31 356 HIS A N 1
ATOM 2770 C CA . HIS A 1 356 ? -84.273 21.167 70.679 1.00 32.31 356 HIS A CA 1
ATOM 2771 C C . HIS A 1 356 ? -85.381 20.181 70.258 1.00 32.31 356 HIS A C 1
ATOM 2773 O O . HIS A 1 356 ? -85.315 19.560 69.199 1.00 32.31 356 HIS A O 1
ATOM 2779 N N . PHE A 1 357 ? -86.410 20.034 71.098 1.00 34.41 357 PHE A N 1
ATOM 2780 C CA . PHE A 1 357 ? -87.495 19.054 70.941 1.00 34.41 357 PHE A CA 1
ATOM 2781 C C . PHE A 1 357 ? -88.640 19.534 70.028 1.00 34.41 357 PHE A C 1
ATOM 2783 O O . PHE A 1 357 ? -89.185 20.603 70.290 1.00 34.41 357 PHE A O 1
ATOM 2790 N N . ALA A 1 358 ? -89.089 18.691 69.078 1.00 28.81 358 ALA A N 1
ATOM 2791 C CA . ALA A 1 358 ? -90.483 18.543 68.586 1.00 28.81 358 ALA A CA 1
ATOM 2792 C C . ALA A 1 358 ? -90.561 17.588 67.358 1.00 28.81 358 ALA A C 1
ATOM 2794 O O . ALA A 1 358 ? -89.570 17.442 66.656 1.00 28.81 358 ALA A O 1
ATOM 2795 N N . LEU A 1 359 ? -91.699 17.005 66.935 1.00 29.50 359 LEU A N 1
ATOM 2796 C CA . LEU A 1 359 ? -92.745 16.232 67.641 1.00 29.50 359 LEU A CA 1
ATOM 2797 C C . LEU A 1 359 ? -93.742 15.631 66.600 1.00 29.50 359 LEU A C 1
ATOM 2799 O O . LEU A 1 359 ? -94.594 16.361 66.104 1.00 29.50 359 LEU A O 1
ATOM 2803 N N . LYS A 1 360 ? -93.732 14.300 66.354 1.00 29.30 360 LYS A N 1
ATOM 2804 C CA . LYS A 1 360 ? -94.739 13.538 65.534 1.00 29.30 360 LYS A CA 1
ATOM 2805 C C . LYS A 1 360 ? -94.779 13.942 64.026 1.00 29.30 360 LYS A C 1
ATOM 2807 O O . LYS A 1 360 ? -94.120 14.894 63.647 1.00 29.30 360 LYS A O 1
ATOM 2812 N N . ARG A 1 361 ? -95.449 13.260 63.072 1.00 29.97 361 ARG A N 1
ATOM 2813 C CA . ARG A 1 361 ? -96.335 12.057 62.982 1.00 29.97 361 ARG A CA 1
ATOM 2814 C C . ARG A 1 361 ? -96.103 11.452 61.563 1.00 29.97 361 ARG A C 1
ATOM 2816 O O . ARG A 1 361 ? -96.003 12.226 60.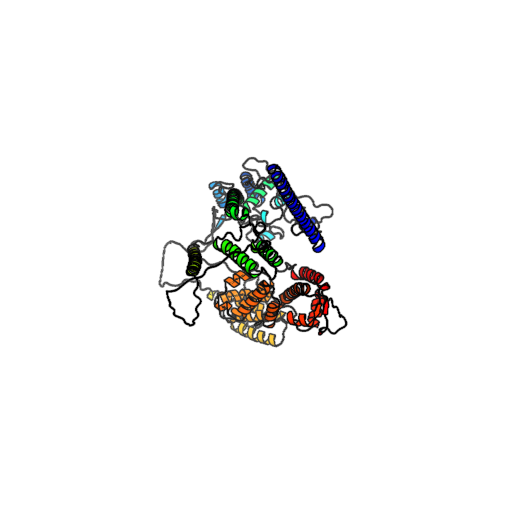626 1.00 29.97 361 ARG A O 1
ATOM 2823 N N . LYS A 1 362 ? -95.770 10.162 61.388 1.00 27.88 362 LYS A N 1
ATOM 2824 C CA . LYS A 1 362 ? -96.638 8.972 61.140 1.00 27.88 362 LYS A CA 1
ATOM 2825 C C . LYS A 1 362 ? -97.418 8.974 59.796 1.00 27.88 362 LYS A C 1
ATOM 2827 O O . LYS A 1 362 ? -98.152 9.922 59.558 1.00 27.88 362 LYS A O 1
ATOM 2832 N N . MET A 1 363 ? -97.412 7.814 59.107 1.00 28.16 363 MET A N 1
ATOM 2833 C CA . MET A 1 363 ? -98.254 7.384 57.955 1.00 28.16 363 MET A CA 1
ATOM 2834 C C . MET A 1 363 ? -97.808 7.891 56.562 1.00 28.16 363 MET A C 1
ATOM 2836 O O . MET A 1 363 ? -97.377 9.032 56.460 1.00 28.16 363 MET A O 1
ATOM 2840 N N . ASP A 1 364 ? -97.897 7.122 55.464 1.00 27.25 364 ASP A N 1
ATOM 2841 C CA . ASP A 1 364 ? -97.952 5.647 55.314 1.00 27.25 364 ASP A CA 1
ATOM 2842 C C . ASP A 1 364 ? -97.566 5.190 53.879 1.00 27.25 364 ASP A C 1
ATOM 2844 O O . ASP A 1 364 ? -97.373 6.013 52.987 1.00 27.25 364 ASP A O 1
ATOM 2848 N N . ASP A 1 365 ? -97.547 3.867 53.681 1.00 26.08 365 ASP A N 1
ATOM 2849 C CA . ASP A 1 365 ? -97.763 3.144 52.410 1.00 26.08 365 ASP A CA 1
ATOM 2850 C C . ASP A 1 365 ? -96.662 2.992 51.319 1.00 26.08 365 ASP A C 1
ATOM 2852 O O . ASP A 1 365 ? -95.511 3.414 51.440 1.00 26.08 365 ASP A O 1
ATOM 2856 N N . LYS A 1 366 ? -97.009 2.173 50.310 1.00 28.56 366 LYS A N 1
ATOM 2857 C CA . LYS A 1 366 ? -96.170 1.329 49.418 1.00 28.56 366 LYS A CA 1
ATOM 2858 C C . LYS A 1 366 ? -96.862 1.177 48.027 1.00 28.56 366 LYS A C 1
ATOM 2860 O O . LYS A 1 366 ? -97.949 1.718 47.860 1.00 28.56 366 LYS A O 1
ATOM 2865 N N . PRO A 1 367 ? -96.424 0.304 47.081 1.00 53.53 367 PRO A N 1
ATOM 2866 C CA . PRO A 1 367 ? -95.086 -0.095 46.603 1.00 53.53 367 PRO A CA 1
ATOM 2867 C C . PRO A 1 367 ? -95.031 -0.061 45.033 1.00 53.53 367 PRO A C 1
ATOM 2869 O O . PRO A 1 367 ? -95.672 0.786 44.428 1.00 53.53 367 PRO A O 1
ATOM 2872 N N . LEU A 1 368 ? -94.363 -1.048 44.389 1.00 32.50 368 LEU A N 1
ATOM 2873 C CA . LEU A 1 368 ? -94.327 -1.364 42.931 1.00 32.50 368 LEU A CA 1
ATOM 2874 C C . LEU A 1 368 ? -93.393 -0.426 42.120 1.00 32.50 368 LEU A C 1
ATOM 2876 O O . LEU A 1 368 ? -93.329 0.763 42.377 1.00 32.50 368 LEU A O 1
ATOM 2880 N N . THR A 1 369 ? -92.582 -0.858 41.143 1.00 31.20 369 THR A N 1
ATOM 2881 C CA . THR A 1 369 ? -92.325 -2.178 40.510 1.00 31.20 369 THR A CA 1
ATOM 2882 C C . THR A 1 369 ? -90.889 -2.161 39.909 1.00 31.20 369 THR A C 1
ATOM 2884 O O . THR A 1 369 ? -90.330 -1.087 39.750 1.00 31.20 369 THR A O 1
ATOM 2887 N N . SER A 1 370 ? -90.196 -3.242 39.512 1.00 28.42 370 SER A N 1
ATOM 2888 C CA . SER A 1 370 ? -90.536 -4.672 39.395 1.00 28.42 370 SER A CA 1
ATOM 2889 C C . SER A 1 370 ? -89.298 -5.607 39.590 1.00 28.42 370 SER A C 1
ATOM 2891 O O . SER A 1 370 ? -88.737 -5.666 40.679 1.00 28.42 370 SER A O 1
ATOM 2893 N N . LYS A 1 371 ? -88.942 -6.408 38.569 1.00 29.19 371 LYS A N 1
ATOM 2894 C CA . LYS A 1 371 ? -87.957 -7.511 38.384 1.00 29.19 371 LYS A CA 1
ATOM 2895 C C . LYS A 1 371 ? -87.709 -7.582 36.848 1.00 29.19 371 LYS A C 1
ATOM 2897 O O . LYS A 1 371 ? -88.580 -7.138 36.111 1.00 29.19 371 LYS A O 1
ATOM 2902 N N . LYS A 1 372 ? -86.640 -8.127 36.243 1.00 28.56 372 LYS A N 1
ATOM 2903 C CA . LYS A 1 372 ? -85.874 -9.402 36.386 1.00 28.56 372 LYS A CA 1
ATOM 2904 C C . LYS A 1 372 ? -84.413 -9.161 35.870 1.00 28.56 372 LYS A C 1
ATOM 2906 O O . LYS A 1 372 ? -84.202 -8.144 35.227 1.00 28.56 372 LYS A O 1
ATOM 2911 N N . LYS A 1 373 ? -83.325 -9.907 36.179 1.00 31.33 373 LYS A N 1
ATOM 2912 C CA . LYS A 1 373 ? -82.975 -11.363 36.039 1.00 31.33 373 LYS A CA 1
ATOM 2913 C C . LYS A 1 373 ? -83.108 -11.885 34.584 1.00 31.33 373 LYS A C 1
ATOM 2915 O O . LYS A 1 373 ? -84.074 -11.504 33.942 1.00 31.33 373 LYS A O 1
ATOM 2920 N N . LYS A 1 374 ? -82.275 -12.768 33.988 1.00 31.19 374 LYS A N 1
ATOM 2921 C CA . LYS A 1 374 ? -81.079 -13.633 34.302 1.00 31.19 374 LYS A CA 1
ATOM 2922 C C . LYS A 1 374 ? -80.295 -13.791 32.940 1.00 31.19 374 LYS A C 1
ATOM 2924 O O . LYS A 1 374 ? -80.885 -13.398 31.942 1.00 31.19 374 LYS A O 1
ATOM 2929 N N . SER A 1 375 ? -79.072 -14.296 32.681 1.00 27.30 375 SER A N 1
ATOM 2930 C CA . SER A 1 375 ? -78.017 -15.181 33.271 1.00 27.30 375 SER A CA 1
ATOM 2931 C C . SER A 1 375 ? -76.609 -14.674 32.803 1.00 27.30 375 SER A C 1
ATOM 2933 O O . SER A 1 375 ? -76.568 -13.569 32.282 1.00 27.30 375 SER A O 1
ATOM 2935 N N . ALA A 1 376 ? -75.395 -15.246 32.976 1.00 30.23 376 ALA A N 1
ATOM 2936 C CA . ALA A 1 376 ? -74.793 -16.581 33.249 1.00 30.23 376 ALA A CA 1
ATOM 2937 C C . ALA A 1 376 ? -74.818 -17.603 32.066 1.00 30.23 376 ALA A C 1
ATOM 2939 O O . ALA A 1 376 ? -75.866 -17.741 31.452 1.00 30.23 376 ALA A O 1
ATOM 2940 N N . SER A 1 377 ? -73.769 -18.383 31.719 1.00 29.83 377 SER A N 1
ATOM 2941 C CA . SER A 1 377 ? -72.403 -18.559 32.283 1.00 29.83 377 SER A CA 1
ATOM 2942 C C . SER A 1 377 ? -71.448 -19.356 31.340 1.00 29.83 377 SER A C 1
ATOM 2944 O O . SER A 1 377 ? -71.933 -20.290 30.713 1.00 29.83 377 SER A O 1
ATOM 2946 N N . LYS A 1 378 ? -70.114 -19.101 31.387 1.00 32.62 378 LYS A N 1
ATOM 2947 C CA . LYS A 1 378 ? -68.973 -19.981 30.947 1.00 32.62 378 LYS A CA 1
ATOM 2948 C C . LYS A 1 378 ? -68.864 -20.334 29.429 1.00 32.62 378 LYS A C 1
ATOM 2950 O O . LYS A 1 378 ? -69.829 -20.153 28.705 1.00 32.62 378 LYS A O 1
ATOM 2955 N N . ASN A 1 379 ? -67.731 -20.792 28.849 1.00 28.58 379 ASN A N 1
ATOM 2956 C CA . ASN A 1 379 ? -66.379 -21.144 29.356 1.00 28.58 379 ASN A CA 1
ATOM 2957 C C . ASN A 1 379 ? -65.257 -20.961 28.276 1.00 28.58 379 ASN A C 1
ATOM 2959 O O . ASN A 1 379 ? -65.567 -20.829 27.100 1.00 28.58 379 ASN A O 1
ATOM 2963 N N . ASN A 1 380 ? -63.977 -21.014 28.694 1.00 31.73 380 ASN A N 1
ATOM 2964 C CA . ASN A 1 380 ? -62.694 -21.126 27.943 1.00 31.73 380 ASN A CA 1
ATOM 2965 C C . ASN A 1 380 ? -62.651 -21.303 26.399 1.00 31.73 380 ASN A C 1
ATOM 2967 O O . ASN A 1 380 ? -63.159 -22.289 25.877 1.00 31.73 380 ASN A O 1
ATOM 2971 N N . SER A 1 381 ? -61.741 -20.561 25.741 1.00 27.56 381 SER A N 1
ATOM 2972 C CA . SER A 1 381 ? -60.520 -21.138 25.113 1.00 27.56 381 SER A CA 1
ATOM 2973 C C . SER A 1 381 ? -59.478 -20.057 24.746 1.00 27.56 381 SER A C 1
ATOM 2975 O O . SER A 1 381 ? -59.787 -18.868 24.720 1.00 27.56 381 SER A O 1
ATOM 2977 N N . THR A 1 382 ? -58.220 -20.457 24.535 1.00 40.09 382 THR A N 1
ATOM 2978 C CA . THR A 1 382 ? -57.065 -19.581 24.249 1.00 40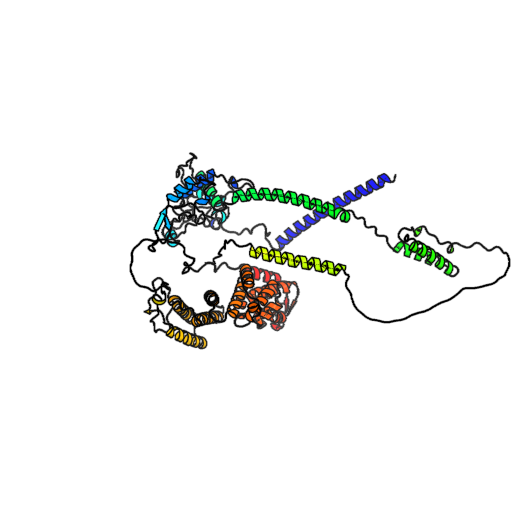.09 382 THR A CA 1
ATOM 2979 C C . THR A 1 382 ? -56.881 -19.281 22.762 1.00 40.09 382 THR A C 1
ATOM 2981 O O . THR A 1 382 ? -56.887 -20.220 21.976 1.00 40.09 382 THR A O 1
ATOM 2984 N N . HIS A 1 383 ? -56.523 -18.041 22.401 1.00 33.03 383 HIS A N 1
ATOM 2985 C CA . HIS A 1 383 ? -55.532 -17.766 21.345 1.00 33.03 383 HIS A CA 1
ATOM 2986 C C . HIS A 1 383 ? -55.029 -16.312 21.407 1.00 33.03 383 HIS A C 1
ATOM 2988 O O . HIS A 1 383 ? -55.828 -15.383 21.487 1.00 33.03 383 HIS A O 1
ATOM 2994 N N . ASN A 1 384 ? -53.710 -16.104 21.320 1.00 43.62 384 ASN A N 1
ATOM 2995 C CA . ASN A 1 384 ? -53.137 -14.772 21.093 1.00 43.62 384 ASN A CA 1
ATOM 2996 C C . ASN A 1 384 ? -53.279 -14.398 19.611 1.00 43.62 384 ASN A C 1
ATOM 2998 O O . ASN A 1 384 ? -52.731 -15.088 18.750 1.00 43.62 384 ASN A O 1
ATOM 3002 N N . ALA A 1 385 ? -53.956 -13.286 19.327 1.00 35.53 385 ALA A N 1
ATOM 3003 C CA . ALA A 1 385 ? -53.983 -12.647 18.016 1.00 35.53 385 ALA A CA 1
ATOM 3004 C C . ALA A 1 385 ? -53.307 -11.270 18.114 1.00 35.53 385 ALA A C 1
ATOM 3006 O O . ALA A 1 385 ? -53.684 -10.455 18.953 1.00 35.53 385 ALA A O 1
ATOM 3007 N N . LEU A 1 386 ? -52.291 -11.032 17.281 1.00 41.06 386 LEU A N 1
ATOM 3008 C CA . LEU A 1 386 ? -51.570 -9.756 17.232 1.00 41.06 386 LEU A CA 1
ATOM 3009 C C . LEU A 1 386 ? -52.377 -8.673 16.502 1.00 41.06 386 LEU A C 1
ATOM 3011 O O . LEU A 1 386 ? -53.143 -8.966 15.582 1.00 41.06 386 LEU A O 1
ATOM 3015 N N . ASP A 1 387 ? -52.149 -7.421 16.902 1.00 48.84 387 ASP A N 1
ATOM 3016 C CA . ASP A 1 387 ? -52.762 -6.216 16.336 1.00 48.84 387 ASP A CA 1
ATOM 3017 C C . ASP A 1 387 ? -52.567 -6.152 14.798 1.00 48.84 387 ASP A C 1
ATOM 3019 O O . ASP A 1 387 ? -51.439 -6.322 14.310 1.00 48.84 387 ASP A O 1
ATOM 3023 N N . PRO A 1 388 ? -53.624 -5.882 13.999 1.00 45.59 388 PRO A N 1
ATOM 3024 C CA . PRO A 1 388 ? -53.507 -5.625 12.560 1.00 45.59 388 PRO A CA 1
ATOM 3025 C C . PRO A 1 388 ? -52.417 -4.609 12.171 1.00 45.59 388 PRO A C 1
ATOM 3027 O O . PRO A 1 388 ? -51.814 -4.722 11.099 1.00 45.59 388 PRO A O 1
ATOM 3030 N N . ASN A 1 389 ? -52.128 -3.636 13.036 1.00 46.00 389 ASN A N 1
ATOM 3031 C CA . ASN A 1 389 ? -51.138 -2.586 12.812 1.00 46.00 389 ASN A CA 1
ATOM 3032 C C . ASN A 1 389 ? -49.692 -3.131 12.796 1.00 46.00 389 ASN A C 1
ATOM 3034 O O . ASN A 1 389 ? -48.874 -2.680 11.990 1.00 46.00 389 ASN A O 1
ATOM 3038 N N . ASP A 1 390 ? -49.389 -4.167 13.590 1.00 47.34 390 ASP A N 1
ATOM 3039 C CA . ASP A 1 390 ? -48.072 -4.826 13.600 1.00 47.34 390 ASP A CA 1
ATOM 3040 C C . ASP A 1 390 ? -47.820 -5.623 12.312 1.00 47.34 390 ASP A C 1
ATOM 3042 O O . ASP A 1 390 ? -46.713 -5.607 11.764 1.00 47.34 390 ASP A O 1
ATOM 3046 N N . ARG A 1 391 ? -48.858 -6.253 11.742 1.00 44.91 391 ARG A N 1
ATOM 3047 C CA . ARG A 1 391 ? -48.747 -6.927 10.433 1.00 44.91 391 ARG A CA 1
ATOM 3048 C C . ARG A 1 391 ? -48.402 -5.927 9.324 1.00 44.91 391 ARG A C 1
ATOM 3050 O O . ARG A 1 391 ? -47.557 -6.219 8.478 1.00 44.91 391 ARG A O 1
ATOM 3057 N N . LEU A 1 392 ? -48.972 -4.720 9.374 1.00 50.66 392 LEU A N 1
ATOM 3058 C CA . LEU A 1 392 ? -48.630 -3.616 8.469 1.00 50.66 392 LEU A CA 1
ATOM 3059 C C . LEU A 1 392 ? -47.244 -3.008 8.749 1.00 50.66 392 LEU A C 1
ATOM 3061 O O . LEU A 1 392 ? -46.634 -2.439 7.841 1.00 50.66 392 LEU A O 1
ATOM 3065 N N . ALA A 1 393 ? -46.721 -3.091 9.974 1.00 47.28 393 ALA A N 1
ATOM 3066 C CA . ALA A 1 393 ? -45.345 -2.696 10.287 1.00 47.28 393 ALA A CA 1
ATOM 3067 C C . ALA A 1 393 ? -44.321 -3.709 9.741 1.00 47.28 393 ALA A C 1
ATOM 3069 O O . ALA A 1 393 ? -43.306 -3.306 9.168 1.00 47.28 393 ALA A O 1
ATOM 3070 N N . LEU A 1 394 ? -44.615 -5.010 9.848 1.00 46.19 394 LEU A N 1
ATOM 3071 C CA . LEU A 1 394 ? -43.799 -6.100 9.304 1.00 46.19 394 LEU A CA 1
ATOM 3072 C C . LEU A 1 394 ? -43.749 -6.083 7.768 1.00 46.19 394 LEU A C 1
ATOM 3074 O O . LEU A 1 394 ? -42.654 -6.142 7.204 1.00 46.19 394 LEU A O 1
ATOM 3078 N N . HIS A 1 395 ? -44.888 -5.912 7.082 1.00 50.72 395 HIS A N 1
ATOM 3079 C CA . HIS A 1 395 ? -44.928 -5.849 5.610 1.00 50.72 395 HIS A CA 1
ATOM 3080 C C . HIS A 1 395 ? -44.039 -4.721 5.057 1.00 50.72 395 HIS A C 1
ATOM 3082 O O . HIS A 1 395 ? -43.149 -4.964 4.244 1.00 50.72 395 HIS A O 1
ATOM 3088 N N . ARG A 1 396 ? -44.155 -3.509 5.625 1.00 55.19 396 ARG A N 1
ATOM 3089 C CA . ARG A 1 396 ? -43.343 -2.321 5.270 1.00 55.19 396 ARG A CA 1
ATOM 3090 C C . ARG A 1 396 ? -41.864 -2.402 5.699 1.00 55.19 396 ARG A C 1
ATOM 3092 O O . ARG A 1 396 ? -41.113 -1.426 5.537 1.00 55.19 396 ARG A O 1
ATOM 3099 N N . ARG A 1 397 ? -41.444 -3.538 6.267 1.00 45.66 397 ARG A N 1
ATOM 3100 C CA . ARG A 1 397 ? -40.054 -3.906 6.579 1.00 45.66 397 ARG A CA 1
ATOM 3101 C C . ARG A 1 397 ? -39.538 -4.954 5.586 1.00 45.66 397 ARG A C 1
ATOM 3103 O O . ARG A 1 397 ? -38.456 -4.763 5.039 1.00 45.66 397 ARG A O 1
ATOM 3110 N N . ALA A 1 398 ? -40.345 -5.971 5.272 1.00 45.97 398 ALA A N 1
ATOM 3111 C CA . ALA A 1 398 ? -40.065 -6.964 4.229 1.00 45.97 398 ALA A CA 1
ATOM 3112 C C . ALA A 1 398 ? -39.976 -6.341 2.819 1.00 45.97 398 ALA A C 1
ATOM 3114 O O . ALA A 1 398 ? -39.033 -6.607 2.074 1.00 45.97 398 ALA A O 1
ATOM 3115 N N . GLU A 1 399 ? -40.893 -5.431 2.477 1.00 55.19 399 GLU A N 1
ATOM 3116 C CA . GLU A 1 399 ? -40.867 -4.641 1.230 1.00 55.19 399 GLU A CA 1
ATOM 3117 C C . GLU A 1 399 ? -39.620 -3.755 1.109 1.00 55.19 399 GLU A C 1
ATOM 3119 O O . GLU A 1 399 ? -39.195 -3.417 0.009 1.00 55.19 399 GLU A O 1
ATOM 3124 N N . ARG A 1 400 ? -39.011 -3.370 2.237 1.00 47.62 400 ARG A N 1
ATOM 3125 C CA . ARG A 1 400 ? -37.779 -2.572 2.242 1.00 47.62 400 ARG A CA 1
ATOM 3126 C C . ARG A 1 400 ? -36.559 -3.443 1.967 1.00 47.62 400 ARG A C 1
ATOM 3128 O O . ARG A 1 400 ? -35.802 -3.129 1.056 1.00 47.62 400 ARG A O 1
ATOM 3135 N N . PHE A 1 401 ? -36.458 -4.577 2.664 1.00 42.22 401 PHE A N 1
ATOM 3136 C CA . PHE A 1 401 ? -35.409 -5.576 2.446 1.00 42.22 401 PHE A CA 1
ATOM 3137 C C . PHE A 1 401 ? -35.396 -6.107 1.008 1.00 42.22 401 PHE A C 1
ATOM 3139 O O . PHE A 1 401 ? -34.349 -6.131 0.372 1.00 42.22 401 PHE A O 1
ATOM 3146 N N . SER A 1 402 ? -36.558 -6.480 0.462 1.00 50.12 402 SER A N 1
ATOM 3147 C CA . SER A 1 402 ? -36.660 -6.937 -0.933 1.00 50.12 402 SER A CA 1
ATOM 3148 C C . SER A 1 402 ? -36.273 -5.848 -1.939 1.00 50.12 402 SER A C 1
ATOM 3150 O O . SER A 1 402 ? -35.627 -6.148 -2.939 1.00 50.12 402 SER A O 1
ATOM 3152 N N . ARG A 1 403 ? -36.590 -4.575 -1.664 1.00 57.47 403 ARG A N 1
ATOM 3153 C CA . ARG A 1 403 ? -36.226 -3.452 -2.539 1.00 57.47 403 ARG A CA 1
ATOM 3154 C C . ARG A 1 403 ? -34.740 -3.094 -2.473 1.00 57.47 403 ARG A C 1
ATOM 3156 O O . ARG A 1 403 ? -34.173 -2.765 -3.508 1.00 57.47 403 ARG A O 1
ATOM 3163 N N . GLU A 1 404 ? -34.099 -3.188 -1.308 1.00 43.75 404 GLU A N 1
ATOM 3164 C CA . GLU A 1 404 ? -32.636 -3.074 -1.193 1.00 43.75 404 GLU A CA 1
ATOM 3165 C C . GLU A 1 404 ? -31.940 -4.228 -1.926 1.00 43.75 404 GLU A C 1
ATOM 3167 O O . GLU A 1 404 ? -31.071 -3.981 -2.758 1.00 43.75 404 GLU A O 1
ATOM 3172 N N . HIS A 1 405 ? -32.401 -5.466 -1.727 1.00 51.34 405 HIS A N 1
ATOM 3173 C CA . HIS A 1 405 ? -31.839 -6.651 -2.379 1.00 51.34 405 HIS A CA 1
ATOM 3174 C C . HIS A 1 405 ? -31.999 -6.630 -3.915 1.00 51.34 405 HIS A C 1
ATOM 3176 O O . HIS A 1 405 ? -31.140 -7.149 -4.632 1.00 51.34 405 HIS A O 1
ATOM 3182 N N . GLU A 1 406 ? -33.058 -6.000 -4.436 1.00 52.03 406 GLU A N 1
ATOM 3183 C CA . GLU A 1 406 ? -33.255 -5.788 -5.877 1.00 52.03 406 GLU A CA 1
ATOM 3184 C C . GLU A 1 406 ? -32.375 -4.655 -6.432 1.00 52.03 406 GLU A C 1
ATOM 3186 O O . GLU A 1 406 ? -31.833 -4.773 -7.529 1.00 52.03 406 GLU A O 1
ATOM 3191 N N . ILE A 1 407 ? -32.153 -3.582 -5.662 1.00 49.69 407 ILE A N 1
ATOM 3192 C CA . ILE A 1 407 ? -31.183 -2.526 -6.003 1.00 49.69 407 ILE A CA 1
ATOM 3193 C C . ILE A 1 407 ? -29.755 -3.093 -6.027 1.00 49.69 407 ILE A C 1
ATOM 3195 O O . ILE A 1 407 ? -28.964 -2.732 -6.898 1.00 49.69 407 ILE A O 1
ATOM 3199 N N . GLU A 1 408 ? -29.421 -4.010 -5.119 1.00 42.16 408 GLU A N 1
ATOM 3200 C CA . GLU A 1 408 ? -28.141 -4.728 -5.100 1.00 42.16 408 GLU A CA 1
ATOM 3201 C C . GLU A 1 408 ? -27.983 -5.626 -6.343 1.00 42.16 408 GLU A C 1
ATOM 3203 O O . GLU A 1 408 ? -26.953 -5.579 -7.022 1.00 42.16 408 GLU A O 1
ATOM 3208 N N . ARG A 1 409 ? -29.048 -6.351 -6.724 1.00 45.53 409 ARG A N 1
ATOM 3209 C CA . ARG A 1 409 ? -29.118 -7.135 -7.972 1.00 45.53 409 ARG A CA 1
ATOM 3210 C C . ARG A 1 409 ? -28.910 -6.252 -9.212 1.00 45.53 409 ARG A C 1
ATOM 3212 O O . ARG A 1 409 ? -28.157 -6.611 -10.113 1.00 45.53 409 ARG A O 1
ATOM 3219 N N . GLN A 1 410 ? -29.516 -5.063 -9.246 1.00 43.34 410 GLN A N 1
ATOM 3220 C CA . GLN A 1 410 ? -29.353 -4.110 -10.351 1.00 43.34 410 GLN A CA 1
ATOM 3221 C C . GLN A 1 410 ? -27.974 -3.433 -10.382 1.00 43.34 410 GLN A C 1
ATOM 3223 O O . GLN A 1 410 ? -27.483 -3.137 -11.471 1.00 43.34 410 GLN A O 1
ATOM 3228 N N . LYS A 1 411 ? -27.307 -3.233 -9.235 1.00 47.75 411 LYS A N 1
ATOM 3229 C CA . LYS A 1 411 ? -25.893 -2.812 -9.199 1.00 47.75 411 LYS A CA 1
ATOM 3230 C C . LYS A 1 411 ? -24.983 -3.884 -9.799 1.00 47.75 411 LYS A C 1
ATOM 3232 O O . LYS A 1 411 ? -24.154 -3.553 -10.642 1.00 47.75 411 LYS A O 1
ATOM 3237 N N . SER A 1 412 ? -25.184 -5.153 -9.431 1.00 37.84 412 SER A N 1
ATOM 3238 C CA . SER A 1 412 ? -24.459 -6.292 -10.018 1.00 37.84 412 SER A CA 1
ATOM 3239 C C . SER A 1 412 ? -24.602 -6.340 -11.547 1.00 37.84 412 SER A C 1
ATOM 3241 O O . SER A 1 412 ? -23.611 -6.540 -12.242 1.00 37.84 412 SER A O 1
ATOM 3243 N N . LEU A 1 413 ? -25.795 -6.051 -12.079 1.00 40.06 413 LEU A N 1
ATOM 3244 C CA . LEU A 1 413 ? -26.074 -6.049 -13.523 1.00 40.06 413 LEU A CA 1
ATOM 3245 C C . LEU A 1 413 ? -25.684 -4.752 -14.267 1.00 40.06 413 LEU A C 1
ATOM 3247 O O . LEU A 1 413 ? -25.773 -4.713 -15.493 1.00 40.06 413 LEU A O 1
ATOM 3251 N N . ARG A 1 414 ? -25.247 -3.693 -13.569 1.00 37.62 414 ARG A N 1
ATOM 3252 C CA . ARG A 1 414 ? -24.730 -2.447 -14.182 1.00 37.62 414 ARG A CA 1
ATOM 3253 C C . ARG A 1 414 ? -23.237 -2.192 -13.952 1.00 37.62 414 ARG A C 1
ATOM 3255 O O . ARG A 1 414 ? -22.704 -1.256 -14.539 1.00 37.62 414 ARG A O 1
ATOM 3262 N N . GLY A 1 415 ? -22.540 -3.032 -13.185 1.00 34.56 415 GLY A N 1
ATOM 3263 C CA . GLY A 1 415 ? -21.081 -2.982 -12.987 1.00 34.56 415 GLY A CA 1
ATOM 3264 C C . GLY A 1 415 ? -20.244 -3.472 -14.182 1.00 34.56 415 GLY A C 1
ATOM 3265 O O . GLY A 1 415 ? -19.167 -4.024 -13.987 1.00 34.56 415 GLY A O 1
ATOM 3266 N N . GLY A 1 416 ? -20.749 -3.329 -15.409 1.00 36.81 416 GLY A N 1
ATOM 3267 C CA . GLY A 1 416 ? -20.201 -3.935 -16.626 1.00 36.81 416 GLY A CA 1
ATOM 3268 C C . GLY A 1 416 ? -19.238 -3.046 -17.414 1.00 36.81 416 GLY A C 1
ATOM 3269 O O . GLY A 1 416 ? -19.466 -2.835 -18.601 1.00 36.81 416 GLY A O 1
ATOM 3270 N N . ASN A 1 417 ? -18.187 -2.515 -16.784 1.00 31.48 417 ASN A N 1
ATOM 3271 C CA . ASN A 1 417 ? -16.997 -2.037 -17.502 1.00 31.48 417 ASN A CA 1
ATOM 3272 C C . ASN A 1 417 ? -15.777 -2.062 -16.565 1.00 31.48 417 ASN A C 1
ATOM 3274 O O . ASN A 1 417 ? -15.881 -1.652 -15.410 1.00 31.48 417 ASN A O 1
ATOM 3278 N N . GLY A 1 418 ? -14.658 -2.624 -17.025 1.00 36.72 418 GLY A N 1
ATOM 3279 C CA . GLY A 1 418 ? -13.636 -3.180 -16.131 1.00 36.72 418 GLY A CA 1
ATOM 3280 C C . GLY A 1 418 ? -12.390 -2.323 -15.895 1.00 36.72 418 GLY A C 1
ATOM 3281 O O . GLY A 1 418 ? -11.881 -1.672 -16.802 1.00 36.72 418 GLY A O 1
ATOM 3282 N N . SER A 1 419 ? -11.840 -2.437 -14.685 1.00 28.31 419 SER A N 1
ATOM 3283 C CA . SER A 1 419 ? -10.457 -2.074 -14.345 1.00 28.31 419 SER A CA 1
ATOM 3284 C C . SER A 1 419 ? -10.017 -2.867 -13.105 1.00 28.31 419 SER A C 1
ATOM 3286 O O . SER A 1 419 ? -10.164 -2.408 -11.972 1.00 28.31 419 SER A O 1
ATOM 3288 N N . SER A 1 420 ? -9.555 -4.106 -13.300 1.00 27.36 420 SER A N 1
ATOM 3289 C CA . SER A 1 420 ? -9.143 -4.996 -12.208 1.00 27.36 420 SER A CA 1
ATOM 3290 C C . SER A 1 420 ? -7.709 -4.707 -11.758 1.00 27.36 420 SER A C 1
ATOM 3292 O O . SER A 1 420 ? -6.757 -5.138 -12.410 1.00 27.36 420 SER A O 1
ATOM 3294 N N . SER A 1 421 ? -7.549 -4.026 -10.625 1.00 27.95 421 SER A N 1
ATOM 3295 C CA . SER A 1 421 ? -6.249 -3.874 -9.966 1.00 27.95 421 SER A CA 1
ATOM 3296 C C . SER A 1 421 ? -5.738 -5.235 -9.485 1.00 27.95 421 SER A C 1
ATOM 3298 O O . SER A 1 421 ? -6.264 -5.790 -8.520 1.00 27.95 421 SER A O 1
ATOM 3300 N N . GLN A 1 422 ? -4.716 -5.781 -10.145 1.00 29.22 422 GLN A N 1
ATOM 3301 C CA . GLN A 1 422 ? -3.979 -6.929 -9.619 1.00 29.22 422 GLN A CA 1
ATOM 3302 C C . GLN A 1 422 ? -3.120 -6.486 -8.428 1.00 29.22 422 GLN A C 1
ATOM 3304 O O . GLN A 1 422 ? -2.455 -5.453 -8.486 1.00 29.22 422 GLN A O 1
ATOM 3309 N N . VAL A 1 423 ? -3.132 -7.279 -7.355 1.00 29.19 423 VAL A N 1
ATOM 3310 C CA . VAL A 1 423 ? -2.215 -7.137 -6.218 1.00 29.19 423 VAL A CA 1
ATOM 3311 C C . VAL A 1 423 ? -1.267 -8.328 -6.248 1.00 29.19 423 VAL A C 1
ATOM 3313 O O . VAL A 1 423 ? -1.680 -9.461 -6.001 1.00 29.19 423 VAL A O 1
ATOM 3316 N N . THR A 1 424 ? -0.009 -8.071 -6.588 1.00 31.50 424 THR A N 1
ATOM 3317 C CA . THR A 1 424 ? 1.053 -9.080 -6.651 1.00 31.50 424 THR A CA 1
ATOM 3318 C C . THR A 1 424 ? 1.720 -9.229 -5.279 1.00 31.50 424 THR A C 1
ATOM 3320 O O . THR A 1 424 ? 2.144 -8.220 -4.713 1.00 31.50 424 THR A O 1
ATOM 3323 N N . PRO A 1 425 ? 1.874 -10.449 -4.736 1.00 32.22 425 PRO A N 1
ATOM 3324 C CA . PRO A 1 425 ? 2.858 -10.724 -3.691 1.00 32.22 425 PRO A CA 1
ATOM 3325 C C . PRO A 1 425 ? 4.286 -10.693 -4.277 1.00 32.22 425 PRO A C 1
ATOM 3327 O O . PRO A 1 425 ? 4.446 -10.948 -5.475 1.00 32.22 425 PRO A O 1
ATOM 3330 N N . PRO A 1 426 ? 5.331 -10.433 -3.469 1.00 34.03 426 PRO A N 1
ATOM 3331 C CA . PRO A 1 426 ? 6.720 -10.589 -3.904 1.00 34.03 426 PRO A CA 1
ATOM 3332 C C . PRO A 1 426 ? 7.097 -12.067 -4.144 1.00 34.03 426 PRO A C 1
ATOM 3334 O O . PRO A 1 426 ? 6.412 -12.983 -3.688 1.00 34.03 426 PRO A O 1
ATOM 3337 N N . ASN A 1 427 ? 8.217 -12.279 -4.845 1.00 29.83 427 ASN A N 1
ATOM 3338 C CA . ASN A 1 427 ? 8.853 -13.570 -5.161 1.00 29.83 427 ASN A CA 1
ATOM 3339 C C . ASN A 1 427 ? 8.066 -14.574 -6.025 1.00 29.83 427 ASN A C 1
ATOM 3341 O O . ASN A 1 427 ? 7.669 -15.647 -5.574 1.00 29.83 427 ASN A O 1
ATOM 3345 N N . SER A 1 428 ? 7.990 -14.299 -7.334 1.00 31.14 428 SER A N 1
ATOM 3346 C CA . SER A 1 428 ? 7.946 -15.362 -8.360 1.00 31.14 428 SER A CA 1
ATOM 3347 C C . SER A 1 428 ? 8.543 -14.920 -9.709 1.00 31.14 428 SER A C 1
ATOM 3349 O O . SER A 1 428 ? 7.868 -14.875 -10.735 1.00 31.14 428 SER A O 1
ATOM 3351 N N . HIS A 1 429 ? 9.845 -14.612 -9.737 1.00 32.72 429 HIS A N 1
ATOM 3352 C CA . HIS A 1 429 ? 10.566 -14.424 -11.004 1.00 32.72 429 HIS A CA 1
ATOM 3353 C C . HIS A 1 429 ? 10.825 -15.770 -11.697 1.00 32.72 429 HIS A C 1
ATOM 3355 O O . HIS A 1 429 ? 11.892 -16.352 -11.533 1.00 32.72 429 HIS A O 1
ATOM 3361 N N . LEU A 1 430 ? 9.829 -16.257 -12.449 1.00 39.88 430 LEU A N 1
ATOM 3362 C CA . LEU A 1 430 ? 9.952 -16.924 -13.759 1.00 39.88 430 LEU A CA 1
ATOM 3363 C C . LEU A 1 430 ? 8.576 -17.441 -14.224 1.00 39.88 430 LEU A C 1
ATOM 3365 O O . LEU A 1 430 ? 7.832 -18.031 -13.451 1.00 39.88 430 LEU A O 1
ATOM 3369 N N . ILE A 1 431 ? 8.282 -17.266 -15.519 1.00 34.38 431 ILE A N 1
ATOM 3370 C CA . ILE A 1 431 ? 7.079 -17.752 -16.229 1.00 34.38 431 ILE A CA 1
ATOM 3371 C C . ILE A 1 431 ? 5.734 -17.222 -15.681 1.00 34.38 431 ILE A C 1
ATOM 3373 O O . ILE A 1 431 ? 5.096 -17.850 -14.844 1.00 34.38 431 ILE A O 1
ATOM 3377 N N . THR A 1 432 ? 5.213 -16.148 -16.292 1.00 28.12 432 THR A N 1
ATOM 3378 C CA . THR A 1 432 ? 3.855 -16.105 -16.898 1.00 28.12 432 THR A CA 1
ATOM 3379 C C . THR A 1 432 ? 3.674 -14.803 -17.688 1.00 28.12 432 THR A C 1
ATOM 3381 O O . THR A 1 432 ? 3.372 -13.754 -17.126 1.00 28.12 432 THR A O 1
ATOM 3384 N N . ARG A 1 433 ? 3.807 -14.865 -19.019 1.00 29.53 433 ARG A N 1
ATOM 3385 C CA . ARG A 1 433 ? 3.353 -13.800 -19.932 1.00 29.53 433 ARG A CA 1
ATOM 3386 C C . ARG A 1 433 ? 2.972 -14.392 -21.288 1.00 29.53 433 ARG A C 1
ATOM 3388 O O . ARG A 1 433 ? 3.807 -14.424 -22.178 1.00 29.53 433 ARG A O 1
ATOM 3395 N N . LEU A 1 434 ? 1.732 -14.878 -21.426 1.00 29.84 434 LEU A N 1
ATOM 3396 C CA . LEU A 1 434 ? 1.039 -15.078 -22.715 1.00 29.84 434 LEU A CA 1
ATOM 3397 C C . LEU A 1 434 ? -0.400 -15.585 -22.498 1.00 29.84 434 LEU A C 1
ATOM 3399 O O . LEU A 1 434 ? -0.612 -16.780 -22.300 1.00 29.84 434 LEU A O 1
ATOM 3403 N N . LYS A 1 435 ? -1.380 -14.669 -22.549 1.00 27.95 435 LYS A N 1
ATOM 3404 C CA . LYS A 1 435 ? -2.767 -14.887 -23.025 1.00 27.95 435 LYS A CA 1
ATOM 3405 C C . LYS A 1 435 ? -3.604 -13.611 -22.869 1.00 27.95 435 LYS A C 1
ATOM 3407 O O . LYS A 1 435 ? -4.023 -13.286 -21.763 1.00 27.95 435 LYS A O 1
ATOM 3412 N N . ASN A 1 436 ? -3.912 -12.945 -23.984 1.00 29.27 436 ASN A N 1
ATOM 3413 C CA . ASN A 1 436 ? -5.312 -12.752 -24.377 1.00 29.27 436 ASN A CA 1
ATOM 3414 C C . ASN A 1 436 ? -5.476 -12.276 -25.833 1.00 29.27 436 ASN A C 1
ATOM 3416 O O . ASN A 1 436 ? -4.805 -11.354 -26.269 1.00 29.27 436 ASN A O 1
ATOM 3420 N N . HIS A 1 437 ? -6.403 -12.953 -26.516 1.00 30.33 437 HIS A N 1
ATOM 3421 C CA . HIS A 1 437 ? -7.148 -12.659 -27.751 1.00 30.33 437 HIS A CA 1
ATOM 3422 C C . HIS A 1 437 ? -6.573 -11.814 -28.909 1.00 30.33 437 HIS A C 1
ATOM 3424 O O . HIS A 1 437 ? -6.216 -10.650 -28.784 1.00 30.33 437 HIS A O 1
ATOM 3430 N N . SER A 1 438 ? -6.677 -12.414 -30.099 1.00 35.03 438 SER A N 1
ATOM 3431 C CA . SER A 1 438 ? -6.333 -11.893 -31.426 1.00 35.03 438 SER A CA 1
ATOM 3432 C C . SER A 1 438 ? -7.501 -11.220 -32.169 1.00 35.03 438 SER A C 1
ATOM 3434 O O . SER A 1 438 ? -8.658 -11.612 -32.001 1.00 35.03 438 SER A O 1
ATOM 3436 N N . ARG A 1 439 ? -7.161 -10.252 -33.040 1.00 29.38 439 ARG A N 1
ATOM 3437 C CA . ARG A 1 439 ? -7.889 -9.692 -34.214 1.00 29.38 439 ARG A CA 1
ATOM 3438 C C . ARG A 1 439 ? -7.067 -8.497 -34.750 1.00 29.38 439 ARG A C 1
ATOM 3440 O O . ARG A 1 439 ? -6.482 -7.807 -33.927 1.00 29.38 439 ARG A O 1
ATOM 3447 N N . SER A 1 440 ? -7.026 -8.108 -36.028 1.00 30.47 440 SER A N 1
ATOM 3448 C CA . SER A 1 440 ? -7.291 -8.751 -37.341 1.00 30.47 440 SER A CA 1
ATOM 3449 C C . SER A 1 440 ? -7.103 -7.664 -38.425 1.00 30.47 440 SER A C 1
ATOM 3451 O O . SER A 1 440 ? -7.612 -6.565 -38.219 1.00 30.47 440 SER A O 1
ATOM 3453 N N . GLY A 1 441 ? -6.474 -7.857 -39.589 1.00 27.86 441 GLY A N 1
ATOM 3454 C CA . GLY A 1 441 ? -5.911 -9.069 -40.205 1.00 27.86 441 GLY A CA 1
ATOM 3455 C C . GLY A 1 441 ? -6.465 -9.267 -41.627 1.00 27.86 441 GLY A C 1
ATOM 3456 O O . GLY A 1 441 ? -7.580 -9.763 -41.759 1.00 27.86 441 GLY A O 1
ATOM 3457 N N . SER A 1 442 ? -5.711 -8.861 -42.659 1.00 28.06 442 SER A N 1
ATOM 3458 C CA . SER A 1 442 ? -6.058 -8.915 -44.099 1.00 28.06 442 SER A CA 1
ATOM 3459 C C . SER A 1 442 ? -4.779 -8.972 -44.969 1.00 28.06 442 SER A C 1
ATOM 3461 O O . SER A 1 442 ? -3.712 -8.665 -44.448 1.00 28.06 442 SER A O 1
ATOM 3463 N N . PRO A 1 443 ? -4.834 -9.411 -46.247 1.00 35.34 443 PRO A N 1
ATOM 3464 C CA . PRO A 1 443 ? -3.807 -10.336 -46.745 1.00 35.34 443 PRO A CA 1
ATOM 3465 C C . PRO A 1 443 ? -2.891 -9.820 -47.874 1.00 35.34 443 PRO A C 1
ATOM 3467 O O . PRO A 1 443 ? -3.101 -8.761 -48.463 1.00 35.34 443 PRO A O 1
ATOM 3470 N N . SER A 1 444 ? -1.915 -10.656 -48.241 1.00 26.44 444 SER A N 1
ATOM 3471 C CA . SER A 1 444 ? -1.144 -10.591 -49.492 1.00 26.44 444 SER A CA 1
ATOM 3472 C C . SER A 1 444 ? -0.963 -12.000 -50.109 1.00 26.44 444 SER A C 1
ATOM 3474 O O . SER A 1 444 ? -1.279 -12.981 -49.433 1.00 26.44 444 SER A O 1
ATOM 3476 N N . PRO A 1 445 ? -0.610 -12.123 -51.409 1.00 35.31 445 PRO A N 1
ATOM 3477 C CA . PRO A 1 445 ? -1.159 -13.198 -52.253 1.00 35.31 445 PRO A CA 1
ATOM 3478 C C . PRO A 1 445 ? -0.187 -14.329 -52.660 1.00 35.31 445 PRO A C 1
ATOM 3480 O O . PRO A 1 445 ? 1.022 -14.200 -52.499 1.00 35.31 445 PRO A O 1
ATOM 3483 N N . TRP A 1 446 ? -0.764 -15.368 -53.299 1.00 29.89 446 TRP A N 1
ATOM 3484 C CA . TRP A 1 446 ? -0.151 -16.609 -53.838 1.00 29.89 446 TRP A CA 1
ATOM 3485 C C . TRP A 1 446 ? 0.364 -17.564 -52.727 1.00 29.89 446 TRP A C 1
ATOM 3487 O O . TRP A 1 446 ? 1.167 -17.162 -51.897 1.00 29.89 446 TRP A O 1
ATOM 3497 N N . GLY A 1 447 ? -0.061 -18.830 -52.571 1.00 29.11 447 GLY A N 1
ATOM 3498 C CA . GLY A 1 447 ? -0.734 -19.800 -53.464 1.00 29.11 447 GLY A CA 1
ATOM 3499 C C . GLY A 1 447 ? 0.310 -20.838 -53.905 1.00 29.11 447 GLY A C 1
ATOM 3500 O O . GLY A 1 447 ? 1.234 -20.463 -54.615 1.00 29.11 447 GLY A O 1
ATOM 3501 N N . ASN A 1 448 ? 0.348 -22.097 -53.451 1.00 32.44 448 ASN A N 1
ATOM 3502 C CA . ASN A 1 448 ? -0.673 -23.157 -53.303 1.00 32.44 448 ASN A CA 1
ATOM 3503 C C . ASN A 1 448 ? -0.204 -24.175 -52.205 1.00 32.44 448 ASN A C 1
ATOM 3505 O O . ASN A 1 448 ? 0.841 -23.945 -51.605 1.00 32.44 448 ASN A O 1
ATOM 3509 N N . ASP A 1 449 ? -0.835 -25.304 -51.839 1.00 31.09 449 ASP A N 1
ATOM 3510 C CA . ASP A 1 449 ? -2.027 -26.052 -52.295 1.00 31.09 449 ASP A CA 1
ATOM 3511 C C . ASP A 1 449 ? -2.582 -26.925 -51.134 1.00 31.09 449 ASP A C 1
ATOM 3513 O O . ASP A 1 449 ? -1.892 -27.122 -50.135 1.00 31.09 449 ASP A O 1
ATOM 3517 N N . GLY A 1 450 ? -3.762 -27.540 -51.303 1.00 30.17 450 GLY A N 1
ATOM 3518 C CA . GLY A 1 450 ? -4.099 -28.814 -50.627 1.00 30.17 450 GLY A CA 1
ATOM 3519 C C . GLY A 1 450 ? -4.602 -28.798 -49.167 1.00 30.17 450 GLY A C 1
ATOM 3520 O O . GLY A 1 450 ? -3.852 -29.098 -48.246 1.00 30.17 450 GLY A O 1
ATOM 3521 N N . LEU A 1 451 ? -5.909 -28.543 -49.006 1.00 36.38 451 LEU A N 1
ATOM 3522 C CA . LEU A 1 451 ? -6.882 -29.204 -48.095 1.00 36.38 451 LEU A CA 1
ATOM 3523 C C . LEU A 1 451 ? -6.289 -30.162 -47.018 1.00 36.38 451 LEU A C 1
ATOM 3525 O O . LEU A 1 451 ? -5.642 -31.146 -47.360 1.00 36.38 451 LEU A O 1
ATOM 3529 N N . ASP A 1 452 ? -6.542 -30.011 -45.714 1.00 32.84 452 ASP A N 1
ATOM 3530 C CA . ASP A 1 452 ? -7.861 -29.789 -45.092 1.00 32.84 452 ASP A CA 1
ATOM 3531 C C . ASP A 1 452 ? -7.792 -28.937 -43.794 1.00 32.84 452 ASP A C 1
ATOM 3533 O O . ASP A 1 452 ? -6.718 -28.703 -43.236 1.00 32.84 452 ASP A O 1
ATOM 3537 N N . GLY A 1 453 ? -8.930 -28.416 -43.325 1.00 44.72 453 GLY A N 1
ATOM 3538 C CA . GLY A 1 453 ? -8.985 -27.220 -42.473 1.00 44.72 453 GLY A CA 1
ATOM 3539 C C . GLY A 1 453 ? -9.434 -27.382 -41.015 1.00 44.72 453 GLY A C 1
ATOM 3540 O O . GLY A 1 453 ? -10.503 -26.885 -40.671 1.00 44.72 453 GLY A O 1
ATOM 3541 N N . THR A 1 454 ? -8.576 -27.895 -40.123 1.00 35.88 454 THR A N 1
ATOM 3542 C CA . THR A 1 454 ? -8.608 -27.554 -38.678 1.00 35.88 454 THR A CA 1
ATOM 3543 C C . THR A 1 454 ? -7.228 -27.656 -38.021 1.00 35.88 454 THR A C 1
ATOM 3545 O O . THR A 1 454 ? -6.438 -28.516 -38.380 1.00 35.88 454 THR A O 1
ATOM 3548 N N . ASP A 1 455 ? -7.015 -26.823 -36.997 1.00 36.06 455 ASP A N 1
ATOM 3549 C CA . ASP A 1 455 ? -5.913 -26.855 -36.020 1.00 36.06 455 ASP A CA 1
ATOM 3550 C C . ASP A 1 455 ? -4.471 -26.629 -36.542 1.00 36.06 455 ASP A C 1
ATOM 3552 O O . ASP A 1 455 ? -3.778 -27.527 -37.014 1.00 36.06 455 ASP A O 1
ATOM 3556 N N . ARG A 1 456 ? -3.977 -25.396 -36.349 1.00 45.19 456 ARG A N 1
ATOM 3557 C CA . ARG A 1 456 ? -2.539 -25.067 -36.275 1.00 45.19 456 ARG A CA 1
ATOM 3558 C C . ARG A 1 456 ? -2.175 -24.529 -34.888 1.00 45.19 456 ARG A C 1
ATOM 3560 O O . ARG A 1 456 ? -1.541 -23.483 -34.751 1.00 45.19 456 ARG A O 1
ATOM 3567 N N . SER A 1 457 ? -2.578 -25.233 -33.837 1.00 38.34 457 SER A N 1
ATOM 3568 C CA . SER A 1 457 ? -1.888 -25.135 -32.558 1.00 38.34 457 SER A CA 1
ATOM 3569 C C . SER A 1 457 ? -0.421 -25.533 -32.755 1.00 38.34 457 SER A C 1
ATOM 3571 O O . SER A 1 457 ? -0.098 -26.521 -33.417 1.00 38.34 457 SER A O 1
ATOM 3573 N N . ILE A 1 458 ? 0.498 -24.740 -32.198 1.00 44.53 458 ILE A N 1
ATOM 3574 C CA . ILE A 1 458 ? 1.878 -25.200 -32.040 1.00 44.53 458 ILE A CA 1
ATOM 3575 C C . ILE A 1 458 ? 1.825 -26.316 -31.003 1.00 44.53 458 ILE A C 1
ATOM 3577 O O . ILE A 1 458 ? 1.494 -26.084 -29.839 1.00 44.53 458 ILE A O 1
ATOM 3581 N N . ASP A 1 459 ? 2.124 -27.532 -31.444 1.00 43.75 459 ASP A N 1
ATOM 3582 C CA . ASP A 1 459 ? 2.158 -28.710 -30.592 1.00 43.75 459 ASP A CA 1
ATOM 3583 C C . ASP A 1 459 ? 3.386 -28.658 -29.669 1.00 43.75 459 ASP A C 1
ATOM 3585 O O . ASP A 1 459 ? 4.461 -29.194 -29.955 1.00 43.75 459 ASP A O 1
ATOM 3589 N N . TRP A 1 460 ? 3.218 -27.977 -28.536 1.00 49.53 460 TRP A N 1
ATOM 3590 C CA . TRP A 1 460 ? 4.232 -27.851 -27.491 1.00 49.53 460 TRP A CA 1
ATOM 3591 C C . TRP A 1 460 ? 4.601 -29.195 -26.838 1.00 49.53 460 TRP A C 1
ATOM 3593 O O . TRP A 1 460 ? 5.618 -29.252 -26.145 1.00 49.53 460 TRP A O 1
ATOM 3603 N N . SER A 1 461 ? 3.857 -30.288 -27.077 1.00 50.97 461 SER A N 1
ATOM 3604 C CA . SER A 1 461 ? 4.270 -31.620 -26.610 1.00 50.97 461 SER A CA 1
ATOM 3605 C C . SER A 1 461 ? 5.561 -32.078 -27.301 1.00 50.97 461 SER A C 1
ATOM 3607 O O . SER A 1 461 ? 6.451 -32.606 -26.639 1.00 50.97 461 SER A O 1
ATOM 3609 N N . LYS A 1 462 ? 5.748 -31.732 -28.585 1.00 50.38 462 LYS A N 1
ATOM 3610 C CA . LYS A 1 462 ? 6.985 -31.989 -29.354 1.00 50.38 462 LYS A CA 1
ATOM 3611 C C . LYS A 1 462 ? 8.210 -31.221 -28.847 1.00 50.38 462 LYS A C 1
ATOM 3613 O O . LYS A 1 462 ? 9.327 -31.573 -29.200 1.00 50.38 462 LYS A O 1
ATOM 3618 N N . HIS A 1 463 ? 7.999 -30.198 -28.017 1.00 55.62 463 HIS A N 1
ATOM 3619 C CA . HIS A 1 463 ? 9.043 -29.390 -27.379 1.00 55.62 463 HIS A CA 1
ATOM 3620 C C . HIS A 1 463 ? 9.084 -29.595 -25.853 1.00 55.62 463 HIS A C 1
ATOM 3622 O O . HIS A 1 463 ? 9.695 -28.812 -25.128 1.00 55.62 463 HIS A O 1
ATOM 3628 N N . THR A 1 464 ? 8.404 -30.622 -25.337 1.00 66.06 464 THR A N 1
ATOM 3629 C CA . THR A 1 464 ? 8.465 -30.974 -23.916 1.00 66.06 464 THR A CA 1
ATOM 3630 C C . THR A 1 464 ? 9.680 -31.863 -23.686 1.00 66.06 464 THR A C 1
ATOM 3632 O O . THR A 1 464 ? 9.716 -33.003 -24.144 1.00 66.06 464 THR A O 1
ATOM 3635 N N . ILE A 1 465 ? 10.680 -31.336 -22.975 1.00 72.88 465 ILE A N 1
ATOM 3636 C CA . ILE A 1 465 ? 11.853 -32.106 -22.550 1.00 72.88 465 ILE A CA 1
ATOM 3637 C C . ILE A 1 465 ? 11.371 -33.290 -21.703 1.00 72.88 465 ILE A C 1
ATOM 3639 O O . ILE A 1 465 ? 10.665 -33.093 -20.715 1.00 72.88 465 ILE A O 1
ATOM 3643 N N . VAL A 1 466 ? 11.764 -34.508 -22.078 1.00 80.88 466 VAL A N 1
ATOM 3644 C CA . VAL A 1 466 ? 11.533 -35.733 -21.299 1.00 80.88 466 VAL A CA 1
ATOM 3645 C C . VAL A 1 466 ? 12.873 -36.208 -20.758 1.00 80.88 466 VAL A C 1
ATOM 3647 O O . VAL A 1 466 ? 13.826 -36.379 -21.516 1.00 80.88 466 VAL A O 1
ATOM 3650 N N . GLY A 1 467 ? 12.951 -36.420 -19.447 1.00 83.62 467 GLY A N 1
ATOM 3651 C CA . GLY A 1 467 ? 14.189 -36.828 -18.797 1.00 83.62 467 GLY A CA 1
ATOM 3652 C C . GLY A 1 467 ? 14.633 -38.245 -19.159 1.00 83.62 467 GLY A C 1
ATOM 3653 O O . GLY A 1 467 ? 13.815 -39.149 -19.322 1.00 83.62 467 GLY A O 1
ATOM 3654 N N . THR A 1 468 ? 15.942 -38.468 -19.231 1.00 88.69 468 THR A N 1
ATOM 3655 C CA . THR A 1 468 ? 16.549 -39.784 -19.482 1.00 88.69 468 THR A CA 1
ATOM 3656 C C . THR A 1 468 ? 17.244 -40.381 -18.258 1.00 88.69 468 THR A C 1
ATOM 3658 O O . THR A 1 468 ? 17.574 -41.569 -18.273 1.00 88.69 468 THR A O 1
ATOM 3661 N N . SER A 1 469 ? 17.427 -39.617 -17.175 1.00 89.62 469 SER A N 1
ATOM 3662 C CA . SER A 1 469 ? 18.154 -40.063 -15.979 1.00 89.62 469 SER A CA 1
ATOM 3663 C C . SER A 1 469 ? 17.518 -41.294 -15.333 1.00 89.62 469 SER A C 1
ATOM 3665 O O . SER A 1 469 ? 16.313 -41.334 -15.091 1.00 89.62 469 SER A O 1
ATOM 3667 N N . GLN A 1 470 ? 18.328 -42.306 -15.015 1.00 91.81 470 GLN A N 1
ATOM 3668 C CA . GLN A 1 470 ? 17.881 -43.492 -14.267 1.00 91.81 470 GLN A CA 1
ATOM 3669 C C . GLN A 1 470 ? 18.293 -43.456 -12.784 1.00 91.81 470 GLN A C 1
ATOM 3671 O O . GLN A 1 470 ? 18.035 -44.414 -12.055 1.00 91.81 470 GLN A O 1
ATOM 3676 N N . GLN A 1 471 ? 18.916 -42.367 -12.321 1.00 90.69 471 GLN A N 1
ATOM 3677 C CA . GLN A 1 471 ? 19.250 -42.185 -10.908 1.00 90.69 471 GLN A CA 1
ATOM 3678 C C . GLN A 1 471 ? 17.963 -41.967 -10.097 1.00 90.69 471 GLN A C 1
ATOM 3680 O O . GLN A 1 471 ? 17.134 -41.141 -10.464 1.00 90.69 471 GLN A O 1
ATOM 3685 N N . LEU A 1 472 ? 17.775 -42.691 -8.988 1.00 89.62 472 LEU A N 1
ATOM 3686 C CA . LEU A 1 472 ? 16.612 -42.483 -8.109 1.00 89.62 472 LEU A CA 1
ATOM 3687 C C . LEU A 1 472 ? 16.764 -41.217 -7.256 1.00 89.62 472 LEU A C 1
ATOM 3689 O O . LEU A 1 472 ? 15.793 -40.483 -7.057 1.00 89.62 472 LEU A O 1
ATOM 3693 N N . PHE A 1 473 ? 17.984 -40.951 -6.792 1.00 91.94 473 PHE A N 1
ATOM 3694 C CA . PHE A 1 473 ? 18.346 -39.819 -5.946 1.00 91.94 473 PHE A CA 1
ATOM 3695 C C . PHE A 1 473 ? 19.384 -38.959 -6.658 1.00 91.94 473 PHE A C 1
ATOM 3697 O O . PHE A 1 473 ? 20.319 -39.499 -7.242 1.00 91.94 473 PHE A O 1
ATOM 3704 N N . LYS A 1 474 ? 19.199 -37.642 -6.593 1.00 90.88 474 LYS A N 1
ATOM 3705 C CA . LYS A 1 474 ? 20.120 -36.606 -7.075 1.00 90.88 474 LYS A CA 1
ATOM 3706 C C . LYS A 1 474 ? 19.830 -35.329 -6.290 1.00 90.88 474 LYS A C 1
ATOM 3708 O O . LYS A 1 474 ? 18.674 -35.103 -5.915 1.00 90.88 474 LYS A O 1
ATOM 3713 N N . ASP A 1 475 ? 20.827 -34.495 -6.054 1.00 88.00 475 ASP A N 1
ATOM 3714 C CA . ASP A 1 475 ? 20.616 -33.230 -5.349 1.00 88.00 475 ASP A CA 1
ATOM 3715 C C . ASP A 1 475 ? 19.826 -32.211 -6.186 1.00 88.00 475 ASP A C 1
ATOM 3717 O O . ASP A 1 475 ? 19.724 -32.308 -7.410 1.00 88.00 475 ASP A O 1
ATOM 3721 N N . TYR A 1 476 ? 19.211 -31.247 -5.504 1.00 86.88 476 TYR A N 1
ATOM 3722 C CA . TYR A 1 476 ? 18.491 -30.143 -6.128 1.00 86.88 476 TYR A CA 1
ATOM 3723 C C . TYR A 1 476 ? 19.459 -29.162 -6.799 1.00 86.88 476 TYR A C 1
ATOM 3725 O O . TYR A 1 476 ? 20.287 -28.533 -6.136 1.00 86.88 476 TYR A O 1
ATOM 3733 N N . LEU A 1 477 ? 19.318 -28.992 -8.114 1.00 81.50 477 LEU A N 1
ATOM 3734 C CA . LEU A 1 477 ? 20.170 -28.113 -8.911 1.00 81.50 477 LEU A CA 1
ATOM 3735 C C . LEU A 1 477 ? 19.582 -26.698 -8.971 1.00 81.50 477 LEU A C 1
ATOM 3737 O O . LEU A 1 477 ? 18.371 -26.514 -9.087 1.00 81.50 477 LEU A O 1
ATOM 3741 N N . ARG A 1 478 ? 20.432 -25.667 -8.961 1.00 74.88 478 ARG A N 1
ATOM 3742 C CA . ARG A 1 478 ? 20.015 -24.300 -9.311 1.00 74.88 478 ARG A CA 1
ATOM 3743 C C . ARG A 1 478 ? 20.279 -24.086 -10.798 1.00 74.88 478 ARG A C 1
ATOM 3745 O O . ARG A 1 478 ? 21.410 -23.820 -11.183 1.00 74.88 478 ARG A O 1
ATOM 3752 N N . LEU A 1 479 ? 19.243 -24.255 -11.618 1.00 69.06 479 LEU A N 1
ATOM 3753 C CA . LEU A 1 479 ? 19.339 -24.141 -13.075 1.00 69.06 479 LEU A CA 1
ATOM 3754 C C . LEU A 1 479 ? 19.635 -22.691 -13.488 1.00 69.06 479 LEU A C 1
ATOM 3756 O O . LEU A 1 479 ? 18.756 -21.835 -13.435 1.00 69.06 479 LEU A O 1
ATOM 3760 N N . THR A 1 480 ? 20.878 -22.431 -13.892 1.00 68.12 480 THR A N 1
ATOM 3761 C CA . THR A 1 480 ? 21.336 -21.173 -14.513 1.00 68.12 480 THR A CA 1
ATOM 3762 C C . THR A 1 480 ? 21.512 -21.292 -16.032 1.00 68.12 480 THR A C 1
ATOM 3764 O O . THR A 1 480 ? 21.772 -20.297 -16.702 1.00 68.12 480 THR A O 1
ATOM 3767 N N . THR A 1 481 ? 21.357 -22.502 -16.572 1.00 69.06 481 THR A N 1
ATOM 3768 C CA . THR A 1 481 ? 21.458 -22.858 -17.993 1.00 69.06 481 THR A CA 1
ATOM 3769 C C . THR A 1 481 ? 20.224 -23.653 -18.426 1.00 69.06 481 THR A C 1
ATOM 3771 O O . THR A 1 481 ? 19.394 -24.034 -17.596 1.00 69.06 481 THR A O 1
ATOM 3774 N N . GLU A 1 482 ? 20.106 -23.938 -19.724 1.00 70.81 482 GLU A N 1
ATOM 3775 C CA . GLU A 1 482 ? 19.123 -24.902 -20.229 1.00 70.81 482 GLU A CA 1
ATOM 3776 C C . GLU A 1 482 ? 19.345 -26.290 -19.575 1.00 70.81 482 GLU A C 1
ATOM 3778 O O . GLU A 1 482 ? 20.501 -26.687 -19.390 1.00 70.81 482 GLU A O 1
ATOM 3783 N N . PRO A 1 483 ? 18.283 -27.004 -19.143 1.00 73.88 483 PRO A N 1
ATOM 3784 C CA . PRO A 1 483 ? 18.430 -28.225 -18.352 1.00 73.88 483 PRO A CA 1
ATOM 3785 C C . PRO A 1 483 ? 18.649 -29.471 -19.224 1.00 73.88 483 PRO A C 1
ATOM 3787 O O . PRO A 1 483 ? 17.808 -29.811 -20.056 1.00 73.88 483 PRO A O 1
ATOM 3790 N N . ASP A 1 484 ? 19.743 -30.193 -18.976 1.00 80.62 484 ASP A N 1
ATOM 3791 C CA . ASP A 1 484 ? 20.100 -31.419 -19.698 1.00 80.62 484 ASP A CA 1
ATOM 3792 C C . ASP A 1 484 ? 19.067 -32.552 -19.456 1.00 80.62 484 ASP A C 1
ATOM 3794 O O . ASP A 1 484 ? 18.812 -32.922 -18.300 1.00 80.62 484 ASP A O 1
ATOM 3798 N N . PRO A 1 485 ? 18.489 -33.167 -20.513 1.00 84.44 485 PRO A N 1
ATOM 3799 C CA . PRO A 1 485 ? 17.703 -34.399 -20.403 1.00 84.44 485 PRO A CA 1
ATOM 3800 C C . PRO A 1 485 ? 18.394 -35.525 -19.611 1.00 84.44 485 PRO A C 1
ATOM 3802 O O . PRO A 1 485 ? 17.712 -36.325 -18.964 1.00 84.44 485 PRO A O 1
ATOM 3805 N N . GLY A 1 486 ? 19.728 -35.591 -19.624 1.00 86.06 486 GLY A N 1
ATOM 3806 C CA . GLY A 1 486 ? 20.556 -36.530 -18.865 1.00 86.06 486 GLY A CA 1
ATOM 3807 C C . GLY A 1 486 ? 20.383 -36.434 -17.348 1.00 86.06 486 GLY A C 1
ATOM 3808 O O . GLY A 1 486 ? 20.357 -37.468 -16.674 1.00 86.06 486 GLY A O 1
ATOM 3809 N N . ASP A 1 487 ? 20.175 -35.227 -16.817 1.00 85.00 487 ASP A N 1
ATOM 3810 C CA . ASP A 1 487 ? 19.994 -34.984 -15.381 1.00 85.00 487 ASP A CA 1
ATOM 3811 C C . ASP A 1 487 ? 18.545 -35.182 -14.919 1.00 85.00 487 ASP A C 1
ATOM 3813 O O . ASP A 1 487 ? 18.290 -35.466 -13.746 1.00 85.00 487 ASP A O 1
ATOM 3817 N N . ILE A 1 488 ? 17.563 -35.032 -15.808 1.00 89.88 488 ILE A N 1
ATOM 3818 C CA . ILE A 1 488 ? 16.135 -35.077 -15.465 1.00 89.88 488 ILE A CA 1
ATOM 3819 C C . ILE A 1 488 ? 15.651 -36.535 -15.363 1.00 89.88 488 ILE A C 1
ATOM 3821 O O . ILE A 1 488 ? 15.897 -37.351 -16.252 1.00 89.88 488 ILE A O 1
ATOM 3825 N N . ARG A 1 489 ? 14.909 -36.883 -14.302 1.00 92.62 489 ARG A N 1
ATOM 3826 C CA . ARG A 1 489 ? 14.277 -38.213 -14.151 1.00 92.62 489 ARG A CA 1
ATOM 3827 C C . ARG A 1 489 ? 12.939 -38.289 -14.913 1.00 92.62 489 ARG A C 1
ATOM 3829 O O . ARG A 1 489 ? 12.057 -37.478 -14.623 1.00 92.62 489 ARG A O 1
ATOM 3836 N N . PRO A 1 490 ? 12.709 -39.277 -15.802 1.00 93.25 490 PRO A N 1
ATOM 3837 C CA . PRO A 1 490 ? 11.402 -39.495 -16.419 1.00 93.25 490 PRO A CA 1
ATOM 3838 C C . PRO A 1 490 ? 10.370 -39.987 -15.404 1.00 93.25 490 PRO A C 1
ATOM 3840 O O . PRO A 1 490 ? 10.711 -40.597 -14.389 1.00 93.25 490 PRO A O 1
ATOM 3843 N N . TYR A 1 491 ? 9.089 -39.820 -15.740 1.00 92.25 491 TYR A N 1
ATOM 3844 C CA . TYR A 1 491 ? 7.931 -40.176 -14.910 1.00 92.25 491 TYR A CA 1
ATOM 3845 C C . TYR A 1 491 ? 8.048 -41.538 -14.183 1.00 92.25 491 TYR A C 1
ATOM 3847 O O . TYR A 1 491 ? 7.960 -41.591 -12.958 1.00 92.25 491 TYR A O 1
ATOM 3855 N N . ARG A 1 492 ? 8.395 -42.620 -14.902 1.00 93.06 492 ARG A N 1
ATOM 3856 C CA . ARG A 1 492 ? 8.573 -43.981 -14.336 1.00 93.06 492 ARG A CA 1
ATOM 3857 C C . ARG A 1 492 ? 9.645 -44.096 -13.236 1.00 93.06 492 ARG A C 1
ATOM 3859 O O . ARG A 1 492 ? 9.674 -45.079 -12.497 1.00 93.06 492 ARG A O 1
ATOM 3866 N N . VAL A 1 493 ? 10.601 -43.164 -13.207 1.00 94.25 493 VAL A N 1
ATOM 3867 C CA . VAL A 1 493 ? 11.682 -43.091 -12.213 1.00 94.25 493 VAL A CA 1
ATOM 3868 C C . VAL A 1 493 ? 11.225 -42.225 -11.044 1.00 94.25 493 VAL A C 1
ATOM 3870 O O . VAL A 1 493 ? 11.403 -42.642 -9.906 1.00 94.25 493 VAL A O 1
ATOM 3873 N N . LEU A 1 494 ? 10.533 -41.108 -11.304 1.00 94.31 494 LEU A N 1
ATOM 3874 C CA . LEU A 1 494 ? 9.912 -40.266 -10.271 1.00 94.31 494 LEU A CA 1
ATOM 3875 C C . LEU A 1 494 ? 8.944 -41.068 -9.380 1.00 94.31 494 LEU A C 1
ATOM 3877 O O . LEU A 1 494 ? 8.992 -40.942 -8.158 1.00 94.31 494 LEU A O 1
ATOM 3881 N N . GLU A 1 495 ? 8.130 -41.958 -9.958 1.00 94.88 495 GLU A N 1
ATOM 3882 C CA . GLU A 1 495 ? 7.243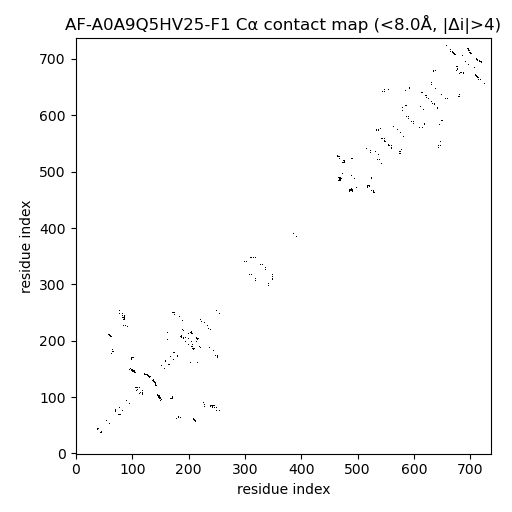 -42.856 -9.197 1.00 94.88 495 GLU A CA 1
ATOM 3883 C C . GLU A 1 495 ? 8.015 -43.772 -8.229 1.00 94.88 495 GLU A C 1
ATOM 3885 O O . GLU A 1 495 ? 7.613 -43.956 -7.077 1.00 94.88 495 GLU A O 1
ATOM 3890 N N . ARG A 1 496 ? 9.166 -44.303 -8.666 1.00 95.19 496 ARG A N 1
ATOM 3891 C CA . ARG A 1 496 ? 10.055 -45.139 -7.840 1.00 95.19 496 ARG A CA 1
ATOM 3892 C C . ARG A 1 496 ? 10.779 -44.314 -6.773 1.00 95.19 496 ARG A C 1
ATOM 3894 O O . ARG A 1 496 ? 10.886 -44.765 -5.635 1.00 95.19 496 ARG A O 1
ATOM 3901 N N . THR A 1 497 ? 11.222 -43.103 -7.114 1.00 94.69 497 THR A N 1
ATOM 3902 C CA . THR A 1 497 ? 11.816 -42.141 -6.178 1.00 94.69 497 THR A CA 1
ATOM 3903 C C . THR A 1 497 ? 10.836 -41.801 -5.057 1.00 94.69 497 THR A C 1
ATOM 3905 O O . THR A 1 497 ? 11.204 -41.917 -3.890 1.00 94.69 497 THR A O 1
ATOM 3908 N N . LEU A 1 498 ? 9.575 -41.470 -5.366 1.00 95.12 498 LEU A N 1
ATOM 3909 C CA . LEU A 1 498 ? 8.562 -41.196 -4.341 1.00 95.12 498 LEU A CA 1
ATOM 3910 C C . LEU A 1 498 ? 8.319 -42.415 -3.437 1.00 95.12 498 LEU A C 1
ATOM 3912 O O . LEU A 1 498 ? 8.211 -42.260 -2.221 1.00 95.12 498 LEU A O 1
ATOM 3916 N N . ALA A 1 499 ? 8.250 -43.624 -4.002 1.00 94.25 499 ALA A N 1
ATOM 3917 C CA . ALA A 1 499 ? 8.053 -44.846 -3.222 1.00 94.25 499 ALA A CA 1
ATOM 3918 C C . ALA A 1 499 ? 9.192 -45.089 -2.212 1.00 94.25 499 ALA A C 1
ATOM 3920 O O . ALA A 1 499 ? 8.924 -45.361 -1.039 1.00 94.25 499 ALA A O 1
ATOM 3921 N N . GLU A 1 500 ? 10.450 -44.933 -2.634 1.00 93.44 500 GLU A N 1
ATOM 3922 C CA . GLU A 1 500 ? 11.612 -45.132 -1.760 1.00 93.44 500 GLU A CA 1
ATOM 3923 C C . GLU A 1 500 ? 11.814 -43.959 -0.776 1.00 93.44 500 GLU A C 1
ATOM 3925 O O . GLU A 1 500 ? 12.187 -44.196 0.370 1.00 93.44 500 GLU A O 1
ATOM 3930 N N . LEU A 1 501 ? 11.469 -42.711 -1.132 1.00 92.81 501 LEU A N 1
ATOM 3931 C CA . LEU A 1 501 ? 11.436 -41.587 -0.177 1.00 92.81 501 LEU A CA 1
ATOM 3932 C C . LEU A 1 501 ? 10.404 -41.819 0.938 1.00 92.81 501 LEU A C 1
ATOM 3934 O O . LEU A 1 501 ? 10.716 -41.656 2.117 1.00 92.81 501 LEU A O 1
ATOM 3938 N N . LYS A 1 502 ? 9.199 -42.295 0.595 1.00 91.69 502 LYS A N 1
ATOM 3939 C CA . LYS A 1 502 ? 8.167 -42.693 1.574 1.00 91.69 502 LYS A CA 1
ATOM 3940 C C . LYS A 1 502 ? 8.572 -43.899 2.426 1.00 91.69 502 LYS A C 1
ATOM 3942 O O . LYS A 1 502 ? 7.958 -44.142 3.466 1.00 91.69 502 LYS A O 1
ATOM 3947 N N . LYS A 1 503 ? 9.547 -44.700 1.992 1.00 91.56 503 LYS A N 1
ATOM 3948 C CA . LYS A 1 503 ? 10.158 -45.765 2.798 1.00 91.56 503 LYS A CA 1
ATOM 3949 C C . LYS A 1 503 ? 11.207 -45.178 3.747 1.00 91.56 503 LYS A C 1
ATOM 3951 O O . LYS A 1 503 ? 11.023 -45.299 4.953 1.00 91.56 503 LYS A O 1
ATOM 3956 N N . ARG A 1 504 ? 12.173 -44.412 3.232 1.00 89.19 504 ARG A N 1
ATOM 3957 C CA . ARG A 1 504 ? 13.238 -43.770 4.024 1.00 89.19 504 ARG A CA 1
ATOM 3958 C C . ARG A 1 504 ? 12.728 -42.824 5.114 1.00 89.19 504 ARG A C 1
ATOM 3960 O O . ARG A 1 504 ? 13.309 -42.795 6.195 1.00 89.19 504 ARG A O 1
ATOM 3967 N N . TRP A 1 505 ? 11.624 -42.110 4.884 1.00 86.44 505 TRP A N 1
ATOM 3968 C CA . TRP A 1 505 ? 10.979 -41.301 5.931 1.00 86.44 505 TRP A CA 1
ATOM 3969 C C . TRP A 1 505 ? 10.516 -42.154 7.122 1.00 86.44 505 TRP A C 1
ATOM 3971 O O . TRP A 1 505 ? 10.836 -41.855 8.265 1.00 86.44 505 TRP A O 1
ATOM 3981 N N . ARG A 1 506 ? 9.851 -43.287 6.856 1.00 86.00 506 ARG A N 1
ATOM 3982 C CA . ARG A 1 506 ? 9.410 -44.241 7.895 1.00 86.00 506 ARG A CA 1
ATOM 3983 C C . ARG A 1 506 ? 10.563 -45.011 8.548 1.00 86.00 506 ARG A C 1
ATOM 3985 O O . ARG A 1 506 ? 10.381 -45.583 9.614 1.00 86.00 506 ARG A O 1
ATOM 3992 N N . GLU A 1 507 ? 11.733 -45.015 7.917 1.00 86.62 507 GLU A N 1
ATOM 3993 C CA . GLU A 1 507 ? 12.999 -45.519 8.465 1.00 86.62 507 GLU A CA 1
ATOM 3994 C C . GLU A 1 507 ? 13.762 -44.428 9.260 1.00 86.62 507 GLU A C 1
ATOM 3996 O O . GLU A 1 507 ? 14.917 -44.633 9.621 1.00 86.62 507 GLU A O 1
ATOM 4001 N N . ASN A 1 508 ? 13.116 -43.286 9.546 1.00 70.19 508 ASN A N 1
ATOM 4002 C CA . ASN A 1 508 ? 13.606 -42.165 10.359 1.00 70.19 508 ASN A CA 1
ATOM 4003 C C . ASN A 1 508 ? 14.925 -41.537 9.855 1.00 70.19 508 ASN A C 1
ATOM 4005 O O . ASN A 1 508 ? 15.862 -41.312 10.621 1.00 70.19 508 ASN A O 1
ATOM 4009 N N . ASN A 1 509 ? 15.002 -41.282 8.544 1.00 65.44 509 ASN A N 1
ATOM 4010 C CA . ASN A 1 509 ? 16.130 -40.585 7.915 1.00 65.44 509 ASN A CA 1
ATOM 4011 C C . ASN A 1 509 ? 16.044 -39.054 8.069 1.00 65.44 509 ASN A C 1
ATOM 4013 O O . ASN A 1 509 ? 14.962 -38.481 8.165 1.00 65.44 509 ASN A O 1
ATOM 4017 N N . ASP A 1 510 ? 17.207 -38.404 8.002 1.00 81.00 510 ASP A N 1
ATOM 4018 C CA . ASP A 1 510 ? 17.401 -36.958 8.161 1.00 81.00 510 ASP A CA 1
ATOM 4019 C C . ASP A 1 510 ? 16.518 -36.090 7.230 1.00 81.00 510 ASP A C 1
ATOM 4021 O O . ASP A 1 510 ? 16.524 -36.249 6.002 1.00 81.00 510 ASP A O 1
ATOM 4025 N N . TYR A 1 511 ? 15.764 -35.146 7.814 1.00 86.00 511 TYR A N 1
ATOM 4026 C CA . TYR A 1 511 ? 14.819 -34.292 7.079 1.00 86.00 511 TYR A CA 1
ATOM 4027 C C . TYR A 1 511 ? 15.493 -33.400 6.015 1.00 86.00 511 TYR A C 1
ATOM 4029 O O . TYR A 1 511 ? 15.004 -33.404 4.884 1.00 86.00 511 TYR A O 1
ATOM 4037 N N . PRO A 1 512 ? 16.605 -32.683 6.283 1.00 88.69 512 PRO A N 1
ATOM 4038 C CA . PRO A 1 512 ? 17.357 -31.952 5.259 1.00 88.69 512 PRO A CA 1
ATOM 4039 C C . PRO A 1 512 ? 17.668 -32.764 3.992 1.00 88.69 512 PRO A C 1
ATOM 4041 O O . PRO A 1 512 ? 17.481 -32.253 2.882 1.00 88.69 512 PRO A O 1
ATOM 4044 N N . TRP A 1 513 ? 18.069 -34.036 4.122 1.00 89.75 513 TRP A N 1
ATOM 4045 C CA . TRP A 1 513 ? 18.281 -34.909 2.959 1.00 89.75 513 TRP A CA 1
ATOM 4046 C C . TRP A 1 513 ? 16.973 -35.213 2.213 1.00 89.75 513 TRP A C 1
ATOM 4048 O O . TRP A 1 513 ? 16.910 -35.062 0.990 1.00 89.75 513 TRP A O 1
ATOM 4058 N N . ILE A 1 514 ? 15.909 -35.584 2.931 1.00 90.06 514 ILE A N 1
ATOM 4059 C CA . ILE A 1 514 ? 14.581 -35.856 2.352 1.00 90.06 514 ILE A CA 1
ATOM 4060 C C . ILE A 1 514 ? 14.041 -34.616 1.617 1.00 90.06 514 ILE A C 1
ATOM 4062 O O . ILE A 1 514 ? 13.630 -34.712 0.459 1.00 90.06 514 ILE A O 1
ATOM 4066 N N . CYS A 1 515 ? 14.120 -33.442 2.243 1.00 90.44 515 CYS A N 1
ATOM 4067 C CA . CYS A 1 515 ? 13.726 -32.144 1.697 1.00 90.44 515 CYS A CA 1
ATOM 4068 C C . CYS A 1 515 ? 14.478 -31.812 0.396 1.00 90.44 515 CYS A C 1
ATOM 4070 O O . CYS A 1 515 ? 13.863 -31.437 -0.605 1.00 90.44 515 CYS A O 1
ATOM 4072 N N . ASN A 1 516 ? 15.798 -32.024 0.357 1.00 92.12 516 ASN A N 1
ATOM 4073 C CA . ASN A 1 516 ? 16.610 -31.883 -0.854 1.00 92.12 516 ASN A CA 1
ATOM 4074 C C . ASN A 1 516 ? 16.130 -32.830 -1.978 1.00 92.12 516 ASN A C 1
ATOM 4076 O O . ASN A 1 516 ? 15.853 -32.382 -3.095 1.00 92.12 516 ASN A O 1
ATOM 4080 N N . GLN A 1 517 ? 15.896 -34.113 -1.682 1.00 94.38 517 GLN A N 1
ATOM 4081 C CA . GLN A 1 517 ? 15.388 -35.059 -2.684 1.00 94.38 517 GLN A CA 1
ATOM 4082 C C . GLN A 1 517 ? 13.974 -34.713 -3.189 1.00 94.38 517 GLN A C 1
ATOM 4084 O O . GLN A 1 517 ? 13.687 -34.886 -4.376 1.00 94.38 517 GLN A O 1
ATOM 4089 N N . PHE A 1 518 ? 13.100 -34.153 -2.349 1.00 94.50 518 PHE A N 1
ATOM 4090 C CA . PHE A 1 518 ? 11.793 -33.647 -2.782 1.00 94.50 518 PHE A CA 1
ATOM 4091 C C . PHE A 1 518 ? 11.870 -32.314 -3.545 1.00 94.50 518 PHE A C 1
ATOM 4093 O O . PHE A 1 518 ? 11.060 -32.095 -4.445 1.00 94.50 518 PHE A O 1
ATOM 4100 N N . LYS A 1 519 ? 12.826 -31.421 -3.254 1.00 93.06 519 LYS A N 1
ATOM 4101 C CA . LYS A 1 519 ? 13.133 -30.237 -4.090 1.00 93.06 519 LYS A CA 1
ATOM 4102 C C . LYS A 1 519 ? 13.536 -30.669 -5.499 1.00 93.06 519 LYS A C 1
ATOM 4104 O O . LYS A 1 519 ? 12.918 -30.264 -6.480 1.00 93.06 519 LYS A O 1
ATOM 4109 N N . SER A 1 520 ? 14.496 -31.583 -5.564 1.00 93.88 520 SER A N 1
ATOM 4110 C CA . SER A 1 520 ? 14.975 -32.261 -6.768 1.00 93.88 520 SER A CA 1
ATOM 4111 C C . SER A 1 520 ? 13.838 -32.941 -7.560 1.00 93.88 520 SER A C 1
ATOM 4113 O O . SER A 1 520 ? 13.739 -32.784 -8.777 1.00 93.88 520 SER A O 1
ATOM 4115 N N . MET A 1 521 ? 12.914 -33.639 -6.889 1.00 94.19 521 MET A N 1
ATOM 4116 C CA . MET A 1 521 ? 11.774 -34.307 -7.540 1.00 94.19 521 MET A CA 1
ATOM 4117 C C . MET A 1 521 ? 10.695 -33.328 -8.042 1.00 94.19 521 MET A C 1
ATOM 4119 O O . MET A 1 521 ? 10.152 -33.516 -9.130 1.00 94.19 521 MET A O 1
ATOM 4123 N N . ARG A 1 522 ? 10.406 -32.252 -7.293 1.00 94.25 522 ARG A N 1
ATOM 4124 C CA . ARG A 1 522 ? 9.495 -31.171 -7.722 1.00 94.25 522 ARG A CA 1
ATOM 4125 C C . ARG A 1 522 ? 10.049 -30.394 -8.924 1.00 94.25 522 ARG A C 1
ATOM 4127 O O . ARG A 1 522 ? 9.286 -30.025 -9.817 1.00 94.25 522 ARG A O 1
ATOM 4134 N N . GLN A 1 523 ? 11.366 -30.199 -8.981 1.00 91.19 523 GLN A N 1
ATOM 4135 C CA . GLN A 1 523 ? 12.058 -29.606 -10.126 1.00 91.19 523 GLN A CA 1
ATOM 4136 C C . GLN A 1 523 ? 11.875 -30.440 -11.401 1.00 91.19 523 GLN A C 1
ATOM 4138 O O . GLN A 1 523 ? 11.437 -29.892 -12.411 1.00 91.19 523 GLN A O 1
ATOM 4143 N N . ASP A 1 524 ? 12.116 -31.754 -11.352 1.00 92.56 524 ASP A N 1
ATOM 4144 C CA . ASP A 1 524 ? 11.943 -32.634 -12.520 1.00 92.56 524 ASP A CA 1
ATOM 4145 C C . ASP A 1 524 ? 10.503 -32.629 -13.060 1.00 92.56 524 ASP A C 1
ATOM 4147 O O . ASP A 1 524 ? 10.298 -32.644 -14.274 1.00 92.56 524 ASP A O 1
ATOM 4151 N N . LEU A 1 525 ? 9.499 -32.582 -12.175 1.00 91.12 525 LEU A N 1
ATOM 4152 C CA . LEU A 1 525 ? 8.087 -32.452 -12.558 1.00 91.12 525 LEU A CA 1
ATOM 4153 C C . LEU A 1 525 ? 7.794 -31.099 -13.223 1.00 91.12 525 LEU A C 1
ATOM 4155 O O . LEU A 1 525 ? 7.045 -31.042 -14.196 1.00 91.12 525 LEU A O 1
ATOM 4159 N N . THR A 1 526 ? 8.409 -30.023 -12.726 1.00 89.31 526 THR A N 1
ATOM 4160 C CA . THR A 1 526 ? 8.231 -28.659 -13.249 1.00 89.31 526 THR A CA 1
ATOM 4161 C C . THR A 1 526 ? 8.857 -28.500 -14.636 1.00 89.31 526 THR A C 1
ATOM 4163 O O . THR A 1 526 ? 8.196 -28.004 -15.547 1.00 89.31 526 THR A O 1
ATOM 4166 N N . VAL A 1 527 ? 10.095 -28.973 -14.833 1.00 87.25 527 VAL A N 1
ATOM 4167 C CA . VAL A 1 527 ? 10.806 -28.891 -16.125 1.00 87.25 527 VAL A CA 1
ATOM 4168 C C . VAL A 1 527 ? 10.086 -29.702 -17.207 1.00 87.25 527 VAL A C 1
ATOM 4170 O O . VAL A 1 527 ? 9.863 -29.198 -18.305 1.00 87.25 527 VAL A O 1
ATOM 4173 N N . GLN A 1 528 ? 9.628 -30.914 -16.876 1.00 88.31 528 GLN A N 1
ATOM 4174 C CA . GLN A 1 528 ? 8.855 -31.775 -17.786 1.00 88.31 528 GLN A CA 1
ATOM 4175 C C . GLN A 1 528 ? 7.372 -31.364 -17.906 1.00 88.31 528 GLN A C 1
ATOM 4177 O O . GLN A 1 528 ? 6.600 -32.039 -18.583 1.00 88.31 528 GLN A O 1
ATOM 4182 N N . ARG A 1 529 ? 6.949 -30.276 -17.239 1.00 87.31 529 ARG A N 1
ATOM 4183 C CA . ARG A 1 529 ? 5.571 -29.739 -17.226 1.00 87.31 529 ARG A CA 1
ATOM 4184 C C . ARG A 1 529 ? 4.498 -30.761 -16.810 1.00 87.31 529 ARG A C 1
ATOM 4186 O O . ARG A 1 529 ? 3.345 -30.677 -17.230 1.00 87.31 529 ARG A O 1
ATOM 4193 N N . ILE A 1 530 ? 4.859 -31.722 -15.959 1.00 88.75 530 ILE A N 1
ATOM 4194 C CA . ILE A 1 530 ? 3.972 -32.802 -15.514 1.00 88.75 530 ILE A CA 1
ATOM 4195 C C . ILE A 1 530 ? 3.048 -32.259 -14.419 1.00 88.75 530 ILE A C 1
ATOM 4197 O O . ILE A 1 530 ? 3.464 -32.046 -13.280 1.00 88.75 530 ILE A O 1
ATOM 4201 N N . GLN A 1 531 ? 1.778 -32.040 -14.763 1.00 89.62 531 GLN A N 1
ATOM 4202 C CA . GLN A 1 531 ? 0.744 -31.508 -13.870 1.00 89.62 531 GLN A CA 1
ATOM 4203 C C . GLN A 1 531 ? -0.438 -32.484 -13.805 1.00 89.62 531 GLN A C 1
ATOM 4205 O O . GLN A 1 531 ? -1.407 -32.367 -14.551 1.00 89.62 531 GLN A O 1
ATOM 4210 N N . ASN A 1 532 ? -0.330 -33.493 -12.937 1.00 91.88 532 ASN A N 1
ATOM 4211 C CA . ASN A 1 532 ? -1.343 -34.535 -12.752 1.00 91.88 532 ASN A CA 1
ATOM 4212 C C . ASN A 1 532 ? -1.492 -34.930 -11.265 1.00 91.88 532 ASN A C 1
ATOM 4214 O O . ASN A 1 532 ? -0.907 -34.313 -10.374 1.00 91.88 532 ASN A O 1
ATOM 4218 N N . GLU A 1 533 ? -2.277 -35.974 -10.988 1.00 93.81 533 GLU A N 1
ATOM 4219 C CA . GLU A 1 533 ? -2.546 -36.464 -9.625 1.00 93.81 533 GLU A CA 1
ATOM 4220 C C . GLU A 1 533 ? -1.282 -36.970 -8.904 1.00 93.81 533 GLU A C 1
ATOM 4222 O O . GLU A 1 533 ? -1.178 -36.844 -7.684 1.00 93.81 533 GLU A O 1
ATOM 4227 N N . PHE A 1 534 ? -0.277 -37.467 -9.638 1.00 94.81 534 PHE A N 1
ATOM 4228 C CA . PHE A 1 534 ? 1.028 -37.802 -9.063 1.00 94.81 534 PHE A CA 1
ATOM 4229 C C . PHE A 1 534 ? 1.782 -36.539 -8.620 1.00 94.81 534 PHE A C 1
ATOM 4231 O O . PHE A 1 534 ? 2.323 -36.514 -7.515 1.00 94.81 534 PHE A O 1
ATOM 4238 N N . THR A 1 535 ? 1.761 -35.468 -9.420 1.00 94.00 535 THR A N 1
ATOM 4239 C CA . THR A 1 535 ? 2.332 -34.165 -9.036 1.00 94.00 535 THR A CA 1
ATOM 4240 C C . THR A 1 535 ? 1.673 -33.623 -7.769 1.00 94.00 535 THR A C 1
ATOM 4242 O O . THR A 1 535 ? 2.379 -33.247 -6.837 1.00 94.00 535 THR A O 1
ATOM 4245 N N . VAL A 1 536 ? 0.337 -33.646 -7.682 1.00 94.62 536 VAL A N 1
ATOM 4246 C CA . VAL A 1 536 ? -0.392 -33.246 -6.463 1.00 94.62 536 VAL A CA 1
ATOM 4247 C C . VAL A 1 536 ? 0.063 -34.080 -5.261 1.00 94.62 536 VAL A C 1
ATOM 4249 O O . VAL A 1 536 ? 0.504 -33.516 -4.265 1.00 94.62 536 VAL A O 1
ATOM 4252 N N . ASN A 1 537 ? 0.073 -35.410 -5.381 1.00 95.94 537 ASN A N 1
ATOM 4253 C CA . ASN A 1 537 ? 0.510 -36.336 -4.330 1.00 95.94 537 ASN A CA 1
ATOM 4254 C C . ASN A 1 537 ? 1.961 -36.077 -3.859 1.00 95.94 537 ASN A C 1
ATOM 4256 O O . ASN A 1 537 ? 2.228 -36.076 -2.658 1.00 95.94 537 ASN A O 1
ATOM 4260 N N . VAL A 1 538 ? 2.897 -35.786 -4.774 1.00 95.81 538 VAL A N 1
ATOM 4261 C CA . VAL A 1 538 ? 4.281 -35.393 -4.437 1.00 95.81 538 VAL A CA 1
ATOM 4262 C C . VAL A 1 538 ? 4.315 -34.119 -3.590 1.00 95.81 538 VAL A C 1
ATOM 4264 O O . VAL A 1 538 ? 4.997 -34.082 -2.564 1.00 95.81 538 VAL A O 1
ATOM 4267 N N . TYR A 1 539 ? 3.581 -33.084 -4.002 1.00 95.94 539 TYR A N 1
ATOM 4268 C CA . TYR A 1 539 ? 3.543 -31.803 -3.297 1.00 95.94 539 TYR A CA 1
ATOM 4269 C C . TYR A 1 539 ? 2.813 -31.894 -1.948 1.00 95.94 539 TYR A C 1
ATOM 4271 O O . TYR A 1 539 ? 3.280 -31.313 -0.969 1.00 95.94 539 TYR A O 1
ATOM 4279 N N . GLU A 1 540 ? 1.716 -32.651 -1.863 1.00 94.62 540 GLU A N 1
ATOM 4280 C CA . GLU A 1 540 ? 1.012 -32.897 -0.603 1.00 94.62 540 GLU A CA 1
ATOM 4281 C C . GLU A 1 540 ? 1.887 -33.650 0.408 1.00 94.62 540 GLU A C 1
ATOM 4283 O O . GLU A 1 540 ? 1.915 -33.296 1.586 1.00 94.62 540 GLU A O 1
ATOM 4288 N N . ILE A 1 541 ? 2.589 -34.702 -0.029 1.00 93.69 541 ILE A N 1
ATOM 4289 C CA . ILE A 1 541 ? 3.450 -35.503 0.850 1.00 93.69 541 ILE A CA 1
ATOM 4290 C C . ILE A 1 541 ? 4.616 -34.664 1.365 1.00 93.69 541 ILE A C 1
ATOM 4292 O O . ILE A 1 541 ? 4.879 -34.687 2.565 1.00 93.69 541 ILE A O 1
ATOM 4296 N N . HIS A 1 542 ? 5.272 -33.885 0.498 1.00 93.69 542 HIS A N 1
ATOM 4297 C CA . HIS A 1 542 ? 6.358 -33.011 0.937 1.00 93.69 542 HIS A CA 1
ATOM 4298 C C . HIS A 1 542 ? 5.877 -31.946 1.931 1.00 93.69 542 HIS A C 1
ATOM 4300 O O . HIS A 1 542 ? 6.547 -31.691 2.925 1.00 93.69 542 HIS A O 1
ATOM 4306 N N . ALA A 1 543 ? 4.690 -31.372 1.711 1.00 91.75 543 ALA A N 1
ATOM 4307 C CA . ALA A 1 543 ? 4.097 -30.426 2.648 1.00 91.75 543 ALA A CA 1
ATOM 4308 C C . ALA A 1 543 ? 3.808 -31.068 4.017 1.00 91.75 543 ALA A C 1
ATOM 4310 O O . ALA A 1 543 ? 4.125 -30.477 5.044 1.00 91.75 543 ALA A O 1
ATOM 4311 N N . ARG A 1 544 ? 3.260 -32.291 4.054 1.00 90.81 544 ARG A N 1
ATOM 4312 C CA . ARG A 1 544 ? 3.034 -33.013 5.319 1.00 90.81 544 ARG A CA 1
ATOM 4313 C C . ARG A 1 544 ? 4.359 -33.330 6.034 1.00 90.81 544 ARG A C 1
ATOM 4315 O O . ARG A 1 544 ? 4.473 -33.044 7.218 1.00 90.81 544 ARG A O 1
ATOM 4322 N N . MET A 1 545 ? 5.393 -33.780 5.317 1.00 89.50 545 MET A N 1
ATOM 4323 C CA . MET A 1 545 ? 6.737 -33.996 5.888 1.00 89.50 545 MET A CA 1
ATOM 4324 C C . MET A 1 545 ? 7.382 -32.705 6.424 1.00 89.50 545 MET A C 1
ATOM 4326 O O . MET A 1 545 ? 8.048 -32.741 7.453 1.00 89.50 545 MET A O 1
ATOM 4330 N N . ALA A 1 546 ? 7.159 -31.558 5.774 1.00 89.06 546 ALA A N 1
ATOM 4331 C CA . ALA A 1 546 ? 7.644 -30.257 6.243 1.00 89.06 546 ALA A CA 1
ATOM 4332 C C . ALA A 1 546 ? 6.966 -29.790 7.551 1.00 89.06 546 ALA A C 1
ATOM 4334 O O . ALA A 1 546 ? 7.597 -29.086 8.337 1.00 89.06 546 ALA A O 1
ATOM 4335 N N . LEU A 1 547 ? 5.715 -30.205 7.809 1.00 87.06 547 LEU A N 1
ATOM 4336 C CA . LEU A 1 547 ? 5.038 -30.009 9.103 1.00 87.06 547 LEU A CA 1
ATOM 4337 C C . LEU A 1 547 ? 5.498 -31.011 10.177 1.00 87.06 547 LEU A C 1
ATOM 4339 O O . LEU A 1 547 ? 5.519 -30.672 11.354 1.00 87.06 547 LEU A O 1
ATOM 4343 N N . GLU A 1 548 ? 5.853 -32.235 9.779 1.00 82.88 548 GLU A N 1
ATOM 4344 C CA . GLU A 1 548 ? 6.277 -33.331 10.669 1.00 82.88 548 GLU A CA 1
ATOM 4345 C C . GLU A 1 548 ? 7.761 -33.240 11.091 1.00 82.88 548 GLU A C 1
ATOM 4347 O O . GLU A 1 548 ? 8.191 -33.967 11.983 1.00 82.88 548 GLU A O 1
ATOM 4352 N N . ALA A 1 549 ? 8.555 -32.363 10.462 1.00 76.62 549 ALA A N 1
ATOM 4353 C CA . ALA A 1 549 ? 10.006 -32.248 10.636 1.00 76.62 549 ALA A CA 1
ATOM 4354 C C . ALA A 1 549 ? 10.446 -32.171 12.118 1.00 76.62 549 ALA A C 1
ATOM 4356 O O . ALA A 1 549 ? 10.320 -31.146 12.785 1.00 76.62 549 ALA A O 1
ATOM 4357 N N . HIS A 1 550 ? 11.006 -33.276 12.624 1.00 58.94 550 HIS A N 1
ATOM 4358 C CA . HIS A 1 550 ? 11.140 -33.585 14.056 1.00 58.94 550 HIS A CA 1
ATOM 4359 C C . HIS A 1 550 ? 12.249 -32.831 14.836 1.00 58.94 550 HIS A C 1
ATOM 4361 O O . HIS A 1 550 ? 12.762 -33.340 15.830 1.00 58.94 550 HIS A O 1
ATOM 4367 N N . LEU A 1 551 ? 12.615 -31.610 14.431 1.00 52.28 551 LEU A N 1
ATOM 4368 C CA . LEU A 1 551 ? 13.615 -30.770 15.110 1.00 52.28 551 LEU A CA 1
ATOM 4369 C C . LEU A 1 551 ? 13.024 -29.418 15.538 1.00 52.28 551 LEU A C 1
ATOM 4371 O O . LEU A 1 551 ? 13.421 -28.361 15.058 1.00 52.28 551 LEU A O 1
ATOM 4375 N N . GLU A 1 552 ? 12.069 -29.494 16.469 1.00 56.47 552 GLU A N 1
ATOM 4376 C CA . GLU A 1 552 ? 11.493 -28.400 17.281 1.00 56.47 552 GLU A CA 1
ATOM 4377 C C . GLU A 1 552 ? 10.777 -27.250 16.536 1.00 56.47 552 GLU A C 1
ATOM 4379 O O . GLU A 1 552 ? 10.034 -26.497 17.165 1.00 56.47 552 GLU A O 1
ATOM 4384 N N . GLN A 1 553 ? 10.939 -27.109 15.217 1.00 63.47 553 GLN A N 1
ATOM 4385 C CA . GLN A 1 553 ? 10.277 -26.100 14.383 1.00 63.47 553 GLN A CA 1
ATOM 4386 C C . GLN A 1 553 ? 9.963 -26.676 12.994 1.00 63.47 553 GLN A C 1
ATOM 4388 O O . GLN A 1 553 ? 10.866 -27.122 12.287 1.00 63.47 553 GLN A O 1
ATOM 4393 N N . ALA A 1 554 ? 8.694 -26.630 12.577 1.00 74.12 554 ALA A N 1
ATOM 4394 C CA . ALA A 1 554 ? 8.289 -27.052 11.236 1.00 74.12 554 ALA A CA 1
ATOM 4395 C C . ALA A 1 554 ? 8.877 -26.147 10.136 1.00 74.12 554 ALA A C 1
ATOM 4397 O O . ALA A 1 554 ? 9.007 -24.928 10.303 1.00 74.12 554 ALA A O 1
ATOM 4398 N N . ASP A 1 555 ? 9.170 -26.729 8.970 1.00 85.06 555 ASP A N 1
ATOM 4399 C CA . ASP A 1 555 ? 9.715 -26.027 7.804 1.00 85.06 555 ASP A CA 1
ATOM 4400 C C . ASP A 1 555 ? 8.602 -25.279 7.054 1.00 85.06 555 ASP A C 1
ATOM 4402 O O . ASP A 1 555 ? 8.133 -25.647 5.971 1.00 85.06 555 ASP A O 1
ATOM 4406 N N . MET A 1 556 ? 8.161 -24.179 7.662 1.00 83.12 556 MET A N 1
ATOM 4407 C CA . MET A 1 556 ? 7.096 -23.338 7.120 1.00 83.12 556 MET A CA 1
ATOM 4408 C C . MET A 1 556 ? 7.490 -22.634 5.813 1.00 83.12 556 MET A C 1
ATOM 4410 O O . MET A 1 556 ? 6.612 -22.138 5.104 1.00 83.12 556 MET A O 1
ATOM 4414 N N . VAL A 1 557 ? 8.777 -22.601 5.450 1.00 85.12 557 VAL A N 1
ATOM 4415 C CA . VAL A 1 557 ? 9.247 -22.061 4.164 1.00 85.12 557 VAL A CA 1
ATOM 4416 C C . VAL A 1 557 ? 8.941 -23.051 3.041 1.00 85.12 557 VAL A C 1
ATOM 4418 O O . VAL A 1 557 ? 8.330 -22.675 2.037 1.00 85.12 557 VAL A O 1
ATOM 4421 N N . GLU A 1 558 ? 9.279 -24.328 3.216 1.00 87.06 558 GLU A N 1
ATOM 4422 C CA . GLU A 1 558 ? 8.936 -25.372 2.247 1.00 87.06 558 GLU A CA 1
ATOM 4423 C C . GLU A 1 558 ? 7.447 -25.701 2.229 1.00 87.06 558 GLU A C 1
ATOM 4425 O O . GLU A 1 558 ? 6.888 -25.927 1.150 1.00 87.06 558 GLU A O 1
ATOM 4430 N N . PHE A 1 559 ? 6.771 -25.653 3.381 1.00 89.50 559 PHE A N 1
ATOM 4431 C CA . PHE A 1 559 ? 5.318 -25.796 3.436 1.00 89.50 559 PHE A CA 1
ATOM 4432 C C . PHE A 1 559 ? 4.610 -24.718 2.599 1.00 89.50 559 PHE A C 1
ATOM 4434 O O . PHE A 1 559 ? 3.742 -25.044 1.786 1.00 89.50 559 PHE A O 1
ATOM 4441 N N . ASN A 1 560 ? 5.019 -23.448 2.727 1.00 88.19 560 ASN A N 1
ATOM 4442 C CA . ASN A 1 560 ? 4.483 -22.344 1.921 1.00 88.19 560 ASN A CA 1
ATOM 4443 C C . ASN A 1 560 ? 4.696 -22.565 0.416 1.00 88.19 560 ASN A C 1
ATOM 4445 O O . ASN A 1 560 ? 3.744 -22.441 -0.356 1.00 88.19 560 ASN A O 1
ATOM 4449 N N . GLN A 1 561 ? 5.913 -22.937 -0.003 1.00 88.06 561 GLN A N 1
ATOM 4450 C CA . GLN A 1 561 ? 6.205 -23.252 -1.408 1.00 88.06 561 GLN A CA 1
ATOM 4451 C C . GLN A 1 561 ? 5.316 -24.385 -1.936 1.00 88.06 561 GLN A C 1
ATOM 4453 O O . GLN A 1 561 ? 4.826 -24.323 -3.066 1.00 88.06 561 GLN A O 1
ATOM 4458 N N . CYS A 1 562 ? 5.084 -25.423 -1.126 1.00 91.19 562 CYS A N 1
ATOM 4459 C CA . CYS A 1 562 ? 4.227 -26.530 -1.533 1.00 91.19 562 CYS A CA 1
ATOM 4460 C C . CYS A 1 562 ? 2.759 -26.107 -1.638 1.00 91.19 562 CYS A C 1
ATOM 4462 O O . CYS A 1 562 ? 2.109 -26.412 -2.636 1.00 91.19 562 CYS A O 1
ATOM 4464 N N . GLN A 1 563 ? 2.250 -25.363 -0.654 1.00 89.25 563 GLN A N 1
ATOM 4465 C CA . GLN A 1 563 ? 0.870 -24.879 -0.633 1.00 89.25 563 GLN A CA 1
ATOM 4466 C C . GLN A 1 563 ? 0.571 -23.925 -1.801 1.00 89.25 563 GLN A C 1
ATOM 4468 O O . GLN A 1 563 ? -0.497 -24.026 -2.405 1.00 89.25 563 GLN A O 1
ATOM 4473 N N . ALA A 1 564 ? 1.524 -23.065 -2.180 1.00 88.00 564 ALA A N 1
ATOM 4474 C CA . ALA A 1 564 ? 1.395 -22.179 -3.336 1.00 88.00 564 ALA A CA 1
ATOM 4475 C C . ALA A 1 564 ? 1.205 -22.950 -4.657 1.00 88.00 564 ALA A C 1
ATOM 4477 O O . ALA A 1 564 ? 0.328 -22.601 -5.445 1.00 88.00 564 ALA A O 1
ATOM 4478 N N . MET A 1 565 ? 1.962 -24.033 -4.881 1.00 90.31 565 MET A N 1
ATOM 4479 C CA . MET A 1 565 ? 1.765 -24.881 -6.064 1.00 90.31 565 MET A CA 1
ATOM 4480 C C . MET A 1 565 ? 0.478 -25.712 -5.973 1.00 90.31 565 MET A C 1
ATOM 4482 O O . MET A 1 565 ? -0.254 -25.805 -6.957 1.00 90.31 565 MET A O 1
ATOM 4486 N N . LEU A 1 566 ? 0.162 -26.282 -4.804 1.00 92.88 566 LEU A N 1
ATOM 4487 C CA . LEU A 1 566 ? -1.067 -27.061 -4.602 1.00 92.88 566 LEU A CA 1
ATOM 4488 C C . LEU A 1 566 ? -2.320 -26.235 -4.910 1.00 92.88 566 LEU A C 1
ATOM 4490 O O . LEU A 1 566 ? -3.207 -26.737 -5.593 1.00 92.88 566 LEU A O 1
ATOM 4494 N N . LYS A 1 567 ? -2.362 -24.956 -4.506 1.00 89.38 567 LYS A N 1
ATOM 4495 C CA . LYS A 1 567 ? -3.430 -24.020 -4.894 1.00 89.38 567 LYS A CA 1
ATOM 4496 C C . LYS A 1 567 ? -3.633 -24.002 -6.413 1.00 89.38 567 LYS A C 1
ATOM 4498 O O . LYS A 1 567 ? -4.755 -24.195 -6.871 1.00 89.38 567 LYS A O 1
ATOM 4503 N N . ASN A 1 568 ? -2.560 -23.812 -7.179 1.00 89.88 568 ASN A N 1
ATOM 4504 C CA . ASN A 1 568 ? -2.626 -23.733 -8.640 1.00 89.88 568 ASN A CA 1
ATOM 4505 C C . ASN A 1 568 ? -3.096 -25.065 -9.258 1.00 89.88 568 ASN A C 1
ATOM 4507 O O . ASN A 1 568 ? -3.940 -25.066 -10.149 1.00 89.88 568 ASN A O 1
ATOM 4511 N N . LEU A 1 569 ? -2.604 -26.204 -8.754 1.00 91.19 569 LEU A N 1
ATOM 4512 C CA . LEU A 1 569 ? -3.006 -27.539 -9.221 1.00 91.19 569 LEU A CA 1
ATOM 4513 C C . LEU A 1 569 ? -4.488 -27.845 -8.915 1.00 91.19 569 LEU A C 1
ATOM 4515 O O . LEU A 1 569 ? -5.175 -28.444 -9.743 1.00 91.19 569 LEU A O 1
ATOM 4519 N N . TYR A 1 570 ? -5.010 -27.394 -7.770 1.00 92.25 570 TYR A N 1
ATOM 4520 C CA . TYR A 1 570 ? -6.437 -27.499 -7.446 1.00 92.25 570 TYR A CA 1
ATOM 4521 C C . TYR A 1 570 ? -7.306 -26.541 -8.274 1.00 92.25 570 TYR A C 1
ATOM 4523 O O . TYR A 1 570 ? -8.416 -26.908 -8.655 1.00 92.25 570 TYR A O 1
ATOM 4531 N N . GLU A 1 571 ? -6.816 -25.342 -8.605 1.00 88.56 571 GLU A N 1
ATOM 4532 C CA . GLU A 1 571 ? -7.505 -24.399 -9.504 1.00 88.56 571 GLU A CA 1
ATOM 4533 C C . GLU A 1 571 ? -7.545 -24.892 -10.962 1.00 88.56 571 GLU A C 1
ATOM 4535 O O . GLU A 1 571 ? -8.471 -24.556 -11.696 1.00 88.56 571 GLU A O 1
ATOM 4540 N N . MET A 1 572 ? -6.619 -25.774 -11.360 1.00 88.38 572 MET A N 1
ATOM 4541 C CA . MET A 1 572 ? -6.702 -26.561 -12.601 1.00 88.38 572 MET A CA 1
ATOM 4542 C C . MET A 1 572 ? -7.708 -27.729 -12.533 1.00 88.38 572 MET A C 1
ATOM 4544 O O . MET A 1 572 ? -7.908 -28.418 -13.532 1.00 88.38 572 MET A O 1
ATOM 4548 N N . GLY A 1 573 ? -8.336 -27.984 -11.379 1.00 89.38 573 GLY A N 1
ATOM 4549 C CA . GLY A 1 573 ? -9.300 -29.073 -11.185 1.00 89.38 573 GLY A CA 1
ATOM 4550 C C . GLY A 1 573 ? -8.682 -30.461 -10.967 1.00 89.38 573 GLY A C 1
ATOM 4551 O O . GLY A 1 573 ? -9.401 -31.459 -11.037 1.00 89.38 573 GLY A O 1
ATOM 4552 N N . ILE A 1 574 ? -7.374 -30.556 -10.699 1.00 91.62 574 ILE A N 1
ATOM 4553 C CA . ILE A 1 574 ? -6.705 -31.838 -10.431 1.00 91.62 574 ILE A CA 1
ATOM 4554 C C . ILE A 1 574 ? -7.139 -32.359 -9.050 1.00 91.62 574 ILE A C 1
ATOM 4556 O O . ILE A 1 574 ? -7.216 -31.604 -8.078 1.00 91.62 574 ILE A O 1
ATOM 4560 N N . ARG A 1 575 ? -7.443 -33.661 -8.953 1.00 90.94 575 ARG A N 1
ATOM 4561 C CA . ARG A 1 575 ? -7.941 -34.285 -7.716 1.00 90.94 575 ARG A CA 1
ATOM 4562 C C . ARG A 1 575 ? -6.840 -34.398 -6.650 1.00 90.94 575 ARG A C 1
ATOM 4564 O O . ARG A 1 575 ? -5.707 -34.753 -6.958 1.00 90.94 575 ARG A O 1
ATOM 4571 N N . GLY A 1 576 ? -7.214 -34.140 -5.396 1.00 91.00 576 GLY A N 1
ATOM 4572 C CA . GLY A 1 576 ? -6.368 -34.248 -4.202 1.00 91.00 576 GLY A CA 1
ATOM 4573 C C . GLY A 1 576 ? -7.059 -33.665 -2.963 1.00 91.00 576 GLY A C 1
ATOM 4574 O O . GLY A 1 576 ? -8.255 -33.358 -2.994 1.00 91.00 576 GLY A O 1
ATOM 4575 N N . CYS A 1 577 ? -6.321 -33.492 -1.870 1.00 91.56 577 CYS A N 1
ATOM 4576 C CA . CYS A 1 577 ? -6.817 -33.086 -0.551 1.00 91.56 577 CYS A CA 1
ATOM 4577 C C . CYS A 1 577 ? -7.072 -31.566 -0.421 1.00 91.56 577 CYS A C 1
ATOM 4579 O O . CYS A 1 577 ? -6.649 -30.926 0.543 1.00 91.56 577 CYS A O 1
ATOM 4581 N N . ASN A 1 578 ? -7.803 -30.974 -1.371 1.00 90.56 578 ASN A N 1
ATOM 4582 C CA . ASN A 1 578 ? -8.067 -29.529 -1.437 1.00 90.56 578 ASN A CA 1
ATOM 4583 C C . ASN A 1 578 ? -8.657 -28.954 -0.128 1.00 90.56 578 ASN A C 1
ATOM 4585 O O . ASN A 1 578 ? -8.155 -27.955 0.388 1.00 90.56 578 ASN A O 1
ATOM 4589 N N . ASP A 1 579 ? -9.655 -29.615 0.470 1.00 91.31 579 ASP A N 1
ATOM 4590 C CA . ASP A 1 579 ? -10.299 -29.131 1.703 1.00 91.31 579 ASP A CA 1
ATOM 4591 C C . ASP A 1 579 ? -9.353 -29.107 2.924 1.00 91.31 579 ASP A C 1
ATOM 4593 O O . ASP A 1 579 ? -9.494 -28.261 3.808 1.00 91.31 579 ASP A O 1
ATOM 4597 N N . GLU A 1 580 ? -8.365 -30.006 2.971 1.00 93.25 580 GLU A N 1
ATOM 4598 C CA . GLU A 1 580 ? -7.318 -30.037 4.001 1.00 93.25 580 GLU A CA 1
ATOM 4599 C C . GLU A 1 580 ? -6.345 -28.865 3.816 1.00 93.25 580 GLU A C 1
ATOM 4601 O O . GLU A 1 580 ? -6.153 -28.060 4.727 1.00 93.25 580 GLU A O 1
ATOM 4606 N N . PHE A 1 581 ? -5.780 -28.716 2.616 1.00 93.44 581 PHE A N 1
ATOM 4607 C CA . PHE A 1 581 ? -4.801 -27.663 2.331 1.00 93.44 581 PHE A CA 1
ATOM 4608 C C . PHE A 1 581 ? -5.410 -26.253 2.338 1.00 93.44 581 PHE A C 1
ATOM 4610 O O . PHE A 1 581 ? -4.746 -25.292 2.732 1.00 93.44 581 PHE A O 1
ATOM 4617 N N . THR A 1 582 ? -6.696 -26.127 2.008 1.00 91.62 582 THR A N 1
ATOM 4618 C CA . THR A 1 582 ? -7.473 -24.897 2.203 1.00 91.62 582 THR A CA 1
ATOM 4619 C C . THR A 1 582 ? -7.624 -24.560 3.691 1.00 91.62 582 THR A C 1
ATOM 4621 O O . THR A 1 582 ? -7.431 -23.406 4.074 1.00 91.62 582 THR A O 1
ATOM 4624 N N . ALA A 1 583 ? -7.893 -25.541 4.560 1.00 92.88 583 ALA A N 1
ATOM 4625 C CA . ALA A 1 583 ? -7.936 -25.316 6.008 1.00 92.88 583 ALA A CA 1
ATOM 4626 C C . ALA A 1 583 ? -6.559 -24.924 6.578 1.00 92.88 583 ALA A C 1
ATOM 4628 O O . ALA A 1 583 ? -6.467 -23.987 7.373 1.00 92.88 583 ALA A O 1
ATOM 4629 N N . TYR A 1 584 ? -5.477 -25.558 6.117 1.00 92.88 584 TYR A N 1
ATOM 4630 C CA . TYR A 1 584 ? -4.110 -25.166 6.476 1.00 92.88 584 TYR A CA 1
ATOM 4631 C C . TYR A 1 584 ? -3.791 -23.724 6.054 1.00 92.88 584 TYR A C 1
ATOM 4633 O O . TYR A 1 584 ? -3.252 -22.958 6.854 1.00 92.88 584 TYR A O 1
ATOM 4641 N N . ARG A 1 585 ? -4.200 -23.302 4.847 1.00 90.00 585 ARG A N 1
ATOM 4642 C CA . ARG A 1 585 ? -4.067 -21.908 4.383 1.00 90.00 585 ARG A CA 1
ATOM 4643 C C . ARG A 1 585 ? -4.781 -20.920 5.317 1.00 90.00 585 ARG A C 1
ATOM 4645 O O . ARG A 1 585 ? -4.223 -19.864 5.606 1.00 90.00 585 ARG A O 1
ATOM 4652 N N . PHE A 1 586 ? -5.959 -21.263 5.847 1.00 89.06 586 PHE A N 1
ATOM 4653 C CA . PHE A 1 586 ? -6.632 -20.447 6.868 1.00 89.06 586 PHE A CA 1
ATOM 4654 C C . PHE A 1 586 ? -5.828 -20.326 8.168 1.00 89.06 586 PHE A C 1
ATOM 4656 O O . PHE A 1 586 ? -5.650 -19.214 8.666 1.00 89.06 586 PHE A O 1
ATOM 4663 N N . LEU A 1 587 ? -5.323 -21.440 8.707 1.00 90.75 587 LEU A N 1
ATOM 4664 C CA . LEU A 1 587 ? -4.532 -21.442 9.946 1.00 90.75 587 LEU A CA 1
ATOM 4665 C C . LEU A 1 587 ? -3.229 -20.634 9.790 1.00 90.75 587 LEU A C 1
ATOM 4667 O O . LEU A 1 587 ? -2.868 -19.868 10.682 1.00 90.75 587 LEU A O 1
ATOM 4671 N N . MET A 1 588 ? -2.579 -20.696 8.625 1.00 87.88 588 MET A N 1
ATOM 4672 C CA . MET A 1 588 ? -1.406 -19.864 8.325 1.00 87.88 588 MET A CA 1
ATOM 4673 C C . MET A 1 588 ? -1.713 -18.364 8.272 1.00 87.88 588 MET A C 1
ATOM 4675 O O . MET A 1 588 ? -0.952 -17.560 8.811 1.00 87.88 588 MET A O 1
ATOM 4679 N N . LEU A 1 589 ? -2.831 -17.963 7.658 1.00 87.38 589 LEU A N 1
ATOM 4680 C CA . LEU A 1 589 ? -3.228 -16.552 7.614 1.00 87.38 589 LEU A CA 1
ATOM 4681 C C . LEU A 1 589 ? -3.610 -16.014 9.009 1.00 87.38 589 LEU A C 1
ATOM 4683 O O . LEU A 1 589 ? -3.390 -14.834 9.289 1.00 87.38 589 LEU A O 1
ATOM 4687 N N . LEU A 1 590 ? -4.117 -16.874 9.904 1.00 86.56 590 LEU A N 1
ATOM 4688 C CA . LEU A 1 590 ? -4.342 -16.562 11.324 1.00 86.56 590 LEU A CA 1
ATOM 4689 C C . LEU A 1 590 ? -3.033 -16.420 12.118 1.00 86.56 590 LEU A C 1
ATOM 4691 O O . LEU A 1 590 ? -2.948 -15.554 12.997 1.00 86.56 590 LEU A O 1
ATOM 4695 N N . ASN A 1 591 ? -1.998 -17.200 11.786 1.00 84.88 591 ASN A N 1
ATOM 4696 C CA . ASN A 1 591 ? -0.656 -16.984 12.323 1.00 84.88 591 ASN A CA 1
ATOM 4697 C C . ASN A 1 591 ? -0.137 -15.593 11.915 1.00 84.88 591 ASN A C 1
ATOM 4699 O O . ASN A 1 591 ? 0.089 -14.745 12.777 1.00 84.88 591 ASN A O 1
ATOM 4703 N N . GLY A 1 592 ? -0.079 -15.309 10.609 1.00 78.88 592 GLY A N 1
ATOM 4704 C CA . GLY A 1 592 ? 0.384 -14.025 10.059 1.00 78.88 592 GLY A CA 1
ATOM 4705 C C . GLY A 1 592 ? -0.532 -12.817 10.314 1.00 78.88 592 GLY A C 1
ATOM 4706 O O . GLY A 1 592 ? -0.236 -11.722 9.847 1.00 78.88 592 GLY A O 1
ATOM 4707 N N . MET A 1 593 ? -1.653 -12.996 11.024 1.00 74.62 593 MET A N 1
ATOM 4708 C CA . MET A 1 593 ? -2.633 -11.958 11.385 1.00 74.62 593 MET A CA 1
ATOM 4709 C C . MET A 1 593 ? -3.217 -11.141 10.208 1.00 74.62 593 MET A C 1
ATOM 4711 O O . MET A 1 593 ? -3.851 -10.104 10.437 1.00 74.62 593 MET A O 1
ATOM 4715 N N . ASN A 1 594 ? -3.084 -11.604 8.958 1.00 76.62 594 ASN A N 1
ATOM 4716 C CA . ASN A 1 594 ? -3.549 -10.879 7.772 1.00 76.62 594 ASN A CA 1
ATOM 4717 C C . ASN A 1 594 ? -5.078 -10.979 7.612 1.00 76.62 594 ASN A C 1
ATOM 4719 O O . ASN A 1 594 ? -5.618 -11.826 6.898 1.00 76.62 594 ASN A O 1
ATOM 4723 N N . ARG A 1 595 ? -5.790 -10.070 8.286 1.00 77.75 595 ARG A N 1
ATOM 4724 C CA . ARG A 1 595 ? -7.260 -9.982 8.279 1.00 77.75 595 ARG A CA 1
ATOM 4725 C C . ARG A 1 595 ? -7.859 -9.784 6.883 1.00 77.75 595 ARG A C 1
ATOM 4727 O O . ARG A 1 595 ? -8.978 -10.240 6.657 1.00 77.75 595 ARG A O 1
ATOM 4734 N N . SER A 1 596 ? -7.150 -9.119 5.971 1.00 78.50 596 SER A N 1
ATOM 4735 C CA . SER A 1 596 ? -7.625 -8.865 4.606 1.00 78.50 596 SER A CA 1
ATOM 4736 C C . SER A 1 596 ? -7.728 -10.168 3.817 1.00 78.50 596 SER A C 1
ATOM 4738 O O . SER A 1 596 ? -8.800 -10.499 3.311 1.00 78.50 596 SER A O 1
ATOM 4740 N N . ASP A 1 597 ? -6.650 -10.951 3.805 1.00 80.00 597 ASP A N 1
ATOM 4741 C CA . ASP A 1 597 ? -6.572 -12.208 3.058 1.00 80.00 597 ASP A CA 1
ATOM 4742 C C . ASP A 1 597 ? -7.468 -13.291 3.668 1.00 80.00 597 ASP A C 1
ATOM 4744 O O . ASP A 1 597 ? -8.078 -14.063 2.929 1.00 80.00 597 ASP A O 1
ATOM 4748 N N . ILE A 1 598 ? -7.622 -13.315 5.001 1.00 84.31 598 ILE A N 1
ATOM 4749 C CA . ILE A 1 598 ? -8.614 -14.172 5.674 1.00 84.31 598 ILE A CA 1
ATOM 4750 C C . ILE A 1 598 ? -10.013 -13.864 5.134 1.00 84.31 598 ILE A C 1
ATOM 4752 O O . ILE A 1 598 ? -10.716 -14.775 4.704 1.00 84.31 598 ILE A O 1
ATOM 4756 N N . ASN A 1 599 ? -10.424 -12.593 5.136 1.00 85.81 599 ASN A N 1
ATOM 4757 C CA . ASN A 1 599 ? -11.765 -12.199 4.698 1.00 85.81 599 ASN A CA 1
ATOM 4758 C C . ASN A 1 599 ? -11.992 -12.487 3.205 1.00 85.81 599 ASN A C 1
ATOM 4760 O O . ASN A 1 599 ? -13.069 -12.958 2.836 1.00 85.81 599 ASN A O 1
ATOM 4764 N N . LEU A 1 600 ? -10.978 -12.262 2.361 1.00 87.19 600 LEU A N 1
ATOM 4765 C CA . LEU A 1 600 ? -11.014 -12.617 0.941 1.00 87.19 600 LEU A CA 1
ATOM 4766 C C . LEU A 1 600 ? -11.206 -14.129 0.749 1.00 87.19 600 LEU A C 1
ATOM 4768 O O . LEU A 1 600 ? -12.082 -14.540 -0.011 1.00 87.19 600 LEU A O 1
ATOM 4772 N N . LEU A 1 601 ? -10.453 -14.954 1.482 1.00 84.88 601 LEU A N 1
ATOM 4773 C CA . LEU A 1 601 ? -10.548 -16.411 1.398 1.00 84.88 601 LEU A CA 1
ATOM 4774 C C . LEU A 1 601 ? -11.905 -16.929 1.914 1.00 84.88 601 LEU A C 1
ATOM 4776 O O . LEU A 1 601 ? -12.486 -17.811 1.289 1.00 84.88 601 LEU A O 1
ATOM 4780 N N . VAL A 1 602 ? -12.478 -16.349 2.984 1.00 87.81 602 VAL A N 1
ATOM 4781 C CA . VAL A 1 602 ? -13.858 -16.673 3.427 1.00 87.81 602 VAL A CA 1
ATOM 4782 C C . VAL A 1 602 ? -14.881 -16.357 2.331 1.00 87.81 602 VAL A C 1
ATOM 4784 O O . VAL A 1 602 ? -15.824 -17.128 2.144 1.00 87.81 602 VAL A O 1
ATOM 4787 N N . GLY A 1 603 ? -14.697 -15.247 1.607 1.00 86.19 603 GLY A N 1
ATOM 4788 C CA . GLY A 1 603 ? -15.555 -14.846 0.490 1.00 86.19 603 GLY A CA 1
ATOM 4789 C C . GLY A 1 603 ? -15.442 -15.748 -0.745 1.00 86.19 603 GLY A C 1
ATOM 4790 O O . GLY A 1 603 ? -16.413 -15.874 -1.485 1.00 86.19 603 GLY A O 1
ATOM 4791 N N . GLN A 1 604 ? -14.294 -16.400 -0.948 1.00 88.06 604 GLN A N 1
ATOM 4792 C CA . GLN A 1 604 ? -14.057 -17.341 -2.051 1.00 88.06 604 GLN A CA 1
ATOM 4793 C C . GLN A 1 604 ? -14.611 -18.752 -1.787 1.00 88.06 604 GLN A C 1
ATOM 4795 O O . GLN A 1 604 ? -14.857 -19.495 -2.734 1.00 88.06 604 GLN A O 1
ATOM 4800 N N . LEU A 1 605 ? -14.831 -19.137 -0.524 1.00 88.94 605 LEU A N 1
ATOM 4801 C CA . LEU A 1 605 ? -15.376 -20.454 -0.187 1.00 88.94 605 LEU A CA 1
ATOM 4802 C C . LEU A 1 605 ? -16.854 -20.604 -0.584 1.00 88.94 605 LEU A C 1
ATOM 4804 O O . LEU A 1 605 ? -17.709 -19.795 -0.205 1.00 88.94 605 LEU A O 1
ATOM 4808 N N . THR A 1 606 ? -17.188 -21.736 -1.204 1.00 89.94 606 THR A N 1
ATOM 4809 C CA . THR A 1 606 ? -18.578 -22.205 -1.321 1.00 89.94 606 THR A CA 1
ATOM 4810 C C . THR A 1 606 ? -19.120 -22.680 0.031 1.00 89.94 606 THR A C 1
ATOM 4812 O O . THR A 1 606 ? -18.366 -23.079 0.922 1.00 89.94 606 THR A O 1
ATOM 4815 N N . ASP A 1 607 ? -20.443 -22.686 0.206 1.00 89.56 607 ASP A N 1
ATOM 4816 C CA . ASP A 1 607 ? -21.054 -23.163 1.457 1.00 89.56 607 ASP A CA 1
ATOM 4817 C C . ASP A 1 607 ? -20.896 -24.681 1.659 1.00 89.56 607 ASP A C 1
ATOM 4819 O O . ASP A 1 607 ? -20.807 -25.146 2.796 1.00 89.56 607 ASP A O 1
ATOM 4823 N N . GLN A 1 608 ? -20.736 -25.443 0.569 1.00 90.06 608 GLN A N 1
ATOM 4824 C CA . GLN A 1 608 ? -20.348 -26.853 0.625 1.00 90.06 608 GLN A CA 1
ATOM 4825 C C . GLN A 1 608 ? -18.956 -27.016 1.254 1.00 90.06 608 GLN A C 1
ATOM 4827 O O . GLN A 1 608 ? -18.813 -27.774 2.212 1.00 90.06 608 GLN A O 1
ATOM 4832 N N . GLN A 1 609 ? -17.952 -26.252 0.807 1.00 88.88 609 GLN A N 1
ATOM 4833 C CA . GLN A 1 609 ? -16.610 -26.267 1.409 1.00 88.88 609 GLN A CA 1
ATOM 4834 C C . GLN A 1 609 ? -16.631 -25.815 2.878 1.00 88.88 609 GLN A C 1
ATOM 4836 O O . GLN A 1 609 ? -16.010 -26.454 3.723 1.00 88.88 609 GLN A O 1
ATOM 4841 N N . LYS A 1 610 ? -17.413 -24.783 3.233 1.00 90.62 610 LYS A N 1
ATOM 4842 C CA . LYS A 1 610 ? -17.574 -24.331 4.637 1.00 90.62 610 LYS A CA 1
ATOM 4843 C C . LYS A 1 610 ? -18.150 -25.410 5.566 1.00 90.62 610 LYS A C 1
ATOM 4845 O O . LYS A 1 610 ? -17.970 -25.311 6.780 1.00 90.62 610 LYS A O 1
ATOM 4850 N N . SER A 1 611 ? -18.835 -26.423 5.027 1.00 92.25 611 SER A N 1
ATOM 4851 C CA . SER A 1 611 ? -19.366 -27.549 5.808 1.00 92.25 611 SER A CA 1
ATOM 4852 C C . SER A 1 611 ? -18.320 -28.625 6.146 1.00 92.25 611 SER A C 1
ATOM 4854 O O . SER A 1 611 ? -18.494 -29.348 7.131 1.00 92.25 611 SER A O 1
ATOM 4856 N N . GLN A 1 612 ? -17.221 -28.704 5.385 1.00 93.88 612 GLN A N 1
ATOM 4857 C CA . GLN A 1 612 ? -16.206 -29.757 5.502 1.00 93.88 612 GLN A CA 1
ATOM 4858 C C . GLN A 1 612 ? -15.458 -29.697 6.836 1.00 93.88 612 GLN A C 1
ATOM 4860 O O . GLN A 1 612 ? -15.126 -28.615 7.316 1.00 93.88 612 GLN A O 1
ATOM 4865 N N . LYS A 1 613 ? -15.133 -30.860 7.427 1.00 94.00 613 LYS A N 1
ATOM 4866 C CA . LYS A 1 613 ? -14.576 -30.960 8.796 1.00 94.00 613 LYS A CA 1
ATOM 4867 C C . LYS A 1 613 ? -13.374 -30.031 9.029 1.00 94.00 613 LYS A C 1
ATOM 4869 O O . LYS A 1 613 ? -13.357 -29.329 10.038 1.00 94.00 613 LYS A O 1
ATOM 4874 N N . ALA A 1 614 ? -12.408 -30.019 8.107 1.00 93.38 614 ALA A N 1
ATOM 4875 C CA . ALA A 1 614 ? -11.182 -29.228 8.224 1.00 93.38 614 ALA A CA 1
ATOM 4876 C C . ALA A 1 614 ? -11.442 -27.715 8.098 1.00 93.38 614 ALA A C 1
ATOM 4878 O O . ALA A 1 614 ? -11.077 -26.945 8.983 1.00 93.38 614 ALA A O 1
ATOM 4879 N N . ILE A 1 615 ? -12.149 -27.289 7.048 1.00 94.00 615 ILE A N 1
ATOM 4880 C CA . ILE A 1 615 ? -12.472 -25.873 6.812 1.00 94.00 615 ILE A CA 1
ATOM 4881 C C . ILE A 1 615 ? -13.372 -25.327 7.930 1.00 94.00 615 ILE A C 1
ATOM 4883 O O . ILE A 1 615 ? -13.125 -24.244 8.459 1.00 94.00 615 ILE A O 1
ATOM 4887 N N . ARG A 1 616 ? -14.380 -26.095 8.359 1.00 95.06 616 ARG A N 1
ATOM 4888 C CA . ARG A 1 616 ? -15.282 -25.738 9.465 1.00 95.06 616 ARG A CA 1
ATOM 4889 C C . ARG A 1 616 ? -14.534 -25.560 10.790 1.00 95.06 616 ARG A C 1
ATOM 4891 O O . ARG A 1 616 ? -14.895 -24.674 11.561 1.00 95.06 616 ARG A O 1
ATOM 4898 N N . HIS A 1 617 ? -13.504 -26.371 11.048 1.00 95.56 617 HIS A N 1
ATOM 4899 C CA . HIS A 1 617 ? -12.617 -26.213 12.206 1.00 95.56 617 HIS A CA 1
ATOM 4900 C C . HIS A 1 617 ? -11.798 -24.921 12.111 1.00 95.56 617 HIS A C 1
ATOM 4902 O O . HIS A 1 617 ? -11.885 -24.101 13.022 1.00 95.56 617 HIS A O 1
ATOM 4908 N N . ALA A 1 618 ? -11.111 -24.668 10.993 1.00 94.62 618 ALA A N 1
ATOM 4909 C CA . ALA A 1 618 ? -10.303 -23.458 10.817 1.00 94.62 618 ALA A CA 1
ATOM 4910 C C . ALA A 1 618 ? -11.143 -22.161 10.896 1.00 94.62 618 ALA A C 1
ATOM 4912 O O . ALA A 1 618 ? -10.716 -21.169 11.490 1.00 94.62 618 ALA A O 1
ATOM 4913 N N . LEU A 1 619 ? -12.382 -22.181 10.387 1.00 93.69 619 LEU A N 1
ATOM 4914 C CA . LEU A 1 619 ? -13.364 -21.104 10.576 1.00 93.69 619 LEU A CA 1
ATOM 4915 C C . LEU A 1 619 ? -13.839 -20.981 12.038 1.00 93.69 619 LEU A C 1
ATOM 4917 O O . LEU A 1 619 ? -14.161 -19.884 12.490 1.00 93.69 619 LEU A O 1
ATOM 4921 N N . GLY A 1 620 ? -13.872 -22.081 12.792 1.00 94.44 620 GLY A N 1
ATOM 4922 C CA . GLY A 1 620 ? -14.071 -22.075 14.243 1.00 94.44 620 GLY A CA 1
ATOM 4923 C C . GLY A 1 620 ? -12.930 -21.367 14.975 1.00 94.44 620 GLY A C 1
ATOM 4924 O O . GLY A 1 620 ? -13.193 -20.471 15.776 1.00 94.44 620 GLY A O 1
ATOM 4925 N N . VAL A 1 621 ? -11.676 -21.691 14.638 1.00 94.12 621 VAL A N 1
ATOM 4926 C CA . VAL A 1 621 ? -10.472 -21.065 15.216 1.00 94.12 621 VAL A CA 1
ATOM 4927 C C . VAL A 1 621 ? -10.459 -19.562 14.914 1.00 94.12 621 VAL A C 1
ATOM 4929 O O . VAL A 1 621 ? -10.291 -18.749 15.823 1.00 94.12 621 VAL A O 1
ATOM 4932 N N . GLN A 1 622 ? -10.755 -19.177 13.667 1.00 92.19 622 GLN A N 1
ATOM 4933 C CA . GLN A 1 622 ? -10.906 -17.779 13.246 1.00 92.19 622 GLN A CA 1
ATOM 4934 C C . GLN A 1 622 ? -11.941 -17.022 14.095 1.00 92.19 622 GLN A C 1
ATOM 4936 O O . GLN A 1 622 ? -11.665 -15.914 14.565 1.00 92.19 622 GLN A O 1
ATOM 4941 N N . ARG A 1 623 ? -13.106 -17.632 14.352 1.00 92.44 623 ARG A N 1
ATOM 4942 C CA . ARG A 1 623 ? -14.153 -17.054 15.208 1.00 92.44 623 ARG A CA 1
ATOM 4943 C C . ARG A 1 623 ? -13.700 -16.938 16.660 1.00 92.44 623 ARG A C 1
ATOM 4945 O O . ARG A 1 623 ? -13.834 -15.853 17.224 1.00 92.44 623 ARG A O 1
ATOM 4952 N N . ALA A 1 624 ? -13.133 -17.998 17.237 1.00 93.69 624 ALA A N 1
ATOM 4953 C CA . ALA A 1 624 ? -12.656 -18.025 18.620 1.00 93.69 624 ALA A CA 1
ATOM 4954 C C . ALA A 1 624 ? -11.612 -16.925 18.883 1.00 93.69 624 ALA A C 1
ATOM 4956 O O . ALA A 1 624 ? -11.788 -16.120 19.800 1.00 93.69 624 ALA A O 1
ATOM 4957 N N . MET A 1 625 ? -10.608 -16.798 18.007 1.00 90.44 625 MET A N 1
ATOM 4958 C CA . MET A 1 625 ? -9.616 -15.716 18.059 1.00 90.44 625 MET A CA 1
ATOM 4959 C C . MET A 1 625 ? -10.265 -14.334 17.898 1.00 90.44 625 MET A C 1
ATOM 4961 O O . MET A 1 625 ? -9.968 -13.423 18.667 1.00 90.44 625 MET A O 1
ATOM 4965 N N . SER A 1 626 ? -11.181 -14.157 16.936 1.00 87.75 626 SER A N 1
ATOM 4966 C CA . SER A 1 626 ? -11.832 -12.856 16.697 1.00 87.75 626 SER A CA 1
ATOM 4967 C C . SER A 1 626 ? -12.721 -12.388 17.859 1.00 87.75 626 SER A C 1
ATOM 4969 O O . SER A 1 626 ? -12.811 -11.188 18.118 1.00 87.75 626 SER A O 1
ATOM 4971 N N . GLY A 1 627 ? -13.344 -13.329 18.575 1.00 89.00 627 GLY A N 1
ATOM 4972 C CA . GLY A 1 627 ? -14.166 -13.075 19.757 1.00 89.00 627 GLY A CA 1
ATOM 4973 C C . GLY A 1 627 ? -13.385 -13.026 21.073 1.00 89.00 627 GLY A C 1
ATOM 4974 O O . GLY A 1 627 ? -13.977 -12.702 22.096 1.00 89.00 627 GLY A O 1
ATOM 4975 N N . ASN A 1 628 ? -12.078 -13.321 21.062 1.00 88.88 628 ASN A N 1
ATOM 4976 C CA . ASN A 1 628 ? -11.252 -13.545 22.258 1.00 88.88 628 ASN A CA 1
ATOM 4977 C C . ASN A 1 628 ? -11.823 -14.641 23.186 1.00 88.88 628 ASN A C 1
ATOM 4979 O O . ASN A 1 628 ? -11.767 -14.518 24.406 1.00 88.88 628 ASN A O 1
ATOM 4983 N N . ASN A 1 629 ? -12.389 -15.707 22.613 1.00 93.94 629 ASN A N 1
ATOM 4984 C CA . ASN A 1 629 ? -12.863 -16.876 23.355 1.00 93.94 629 ASN A CA 1
ATOM 4985 C C . ASN A 1 629 ? -11.744 -17.927 23.415 1.00 93.94 629 ASN A C 1
ATOM 4987 O O . ASN A 1 629 ? -11.632 -18.773 22.527 1.00 93.94 629 ASN A O 1
ATOM 4991 N N . TYR A 1 630 ? -10.901 -17.839 24.447 1.00 91.81 630 TYR A N 1
ATOM 4992 C CA . TYR A 1 630 ? -9.757 -18.741 24.638 1.00 91.81 630 TYR A CA 1
ATOM 4993 C C . TYR A 1 630 ? -10.201 -20.185 24.901 1.00 91.81 630 TYR A C 1
ATOM 4995 O O . TYR A 1 630 ? -9.630 -21.086 24.301 1.00 91.81 630 TYR A O 1
ATOM 5003 N N . HIS A 1 631 ? -11.258 -20.408 25.689 1.00 93.00 631 HIS A N 1
ATOM 5004 C CA . HIS A 1 631 ? -11.788 -21.750 25.962 1.00 93.00 631 HIS A CA 1
ATOM 5005 C C . HIS A 1 631 ? -12.084 -22.518 24.662 1.00 93.00 631 HIS A C 1
ATOM 5007 O O . HIS A 1 631 ? -11.526 -23.583 24.408 1.00 93.00 631 HIS A O 1
ATOM 5013 N N . ALA A 1 632 ? -12.878 -21.915 23.768 1.00 94.69 632 ALA A N 1
ATOM 5014 C CA . ALA A 1 632 ? -13.189 -22.506 22.466 1.00 94.69 632 ALA A CA 1
ATOM 5015 C C . ALA A 1 632 ? -11.961 -22.603 21.539 1.00 94.69 632 ALA A C 1
ATOM 5017 O O . ALA A 1 632 ? -11.920 -23.459 20.660 1.00 94.69 632 ALA A O 1
ATOM 5018 N N . PHE A 1 633 ? -10.952 -21.741 21.707 1.00 95.75 633 PHE A N 1
ATOM 5019 C CA . PHE A 1 633 ? -9.696 -21.841 20.961 1.00 95.75 633 PHE A CA 1
ATOM 5020 C C . PHE A 1 633 ? -8.876 -23.069 21.389 1.00 95.75 633 PHE A C 1
ATOM 5022 O O . PHE A 1 633 ? -8.416 -23.809 20.522 1.00 95.75 633 PHE A O 1
ATOM 5029 N N . PHE A 1 634 ? -8.737 -23.323 22.694 1.00 95.19 634 PHE A N 1
ATOM 5030 C CA . PHE A 1 634 ? -7.986 -24.469 23.217 1.00 95.19 634 PHE A CA 1
ATOM 5031 C C . PHE A 1 634 ? -8.750 -25.796 23.076 1.00 95.19 634 PHE A C 1
ATOM 5033 O O . PHE A 1 634 ? -8.140 -26.818 22.760 1.00 95.19 634 PHE A O 1
ATOM 5040 N N . GLU A 1 635 ? -10.085 -25.778 23.159 1.00 94.62 635 GLU A N 1
ATOM 5041 C CA . GLU A 1 635 ? -10.934 -26.905 22.744 1.00 94.62 635 GLU A CA 1
ATOM 5042 C C . GLU A 1 635 ? -10.682 -27.273 21.270 1.00 94.62 635 GLU A C 1
ATOM 5044 O O . GLU A 1 635 ? -10.482 -28.445 20.944 1.00 94.62 635 GLU A O 1
ATOM 5049 N N . LEU A 1 636 ? -10.641 -26.281 20.371 1.00 95.06 636 LEU A N 1
ATOM 5050 C CA . LEU A 1 636 ? -10.368 -26.506 18.950 1.00 95.06 636 LEU A CA 1
ATOM 5051 C C . LEU A 1 636 ? -8.920 -26.934 18.683 1.00 95.06 636 LEU A C 1
ATOM 5053 O O . LEU A 1 636 ? -8.714 -27.771 17.810 1.00 95.06 636 LEU A O 1
ATOM 5057 N N . TYR A 1 637 ? -7.936 -26.410 19.415 1.00 93.88 637 TYR A N 1
ATOM 5058 C CA . TYR A 1 637 ? -6.534 -26.839 19.341 1.00 93.88 637 TYR A CA 1
ATOM 5059 C C . TYR A 1 637 ? -6.395 -28.339 19.655 1.00 93.88 637 TYR A C 1
ATOM 5061 O O . TYR A 1 637 ? -5.923 -29.099 18.811 1.00 93.88 637 TYR A O 1
ATOM 5069 N N . ASN A 1 638 ? -6.941 -28.790 20.790 1.00 91.94 638 ASN A N 1
ATOM 5070 C CA . ASN A 1 638 ? -6.941 -30.205 21.188 1.00 91.94 638 ASN A CA 1
ATOM 5071 C C . ASN A 1 638 ? -7.708 -31.120 20.212 1.00 91.94 638 ASN A C 1
ATOM 5073 O O . ASN A 1 638 ? -7.439 -32.316 20.140 1.00 91.94 638 ASN A O 1
ATOM 5077 N N . ASN A 1 639 ? -8.667 -30.572 19.460 1.00 92.31 639 ASN A N 1
ATOM 5078 C CA . ASN A 1 639 ? -9.496 -31.302 18.494 1.00 92.31 639 ASN A CA 1
ATOM 5079 C C . ASN A 1 639 ? -9.150 -30.967 17.027 1.00 92.31 639 ASN A C 1
ATOM 5081 O O . ASN A 1 639 ? -10.008 -31.076 16.139 1.00 92.31 639 ASN A O 1
ATOM 5085 N N . ALA A 1 640 ? -7.912 -30.543 16.752 1.00 91.00 640 ALA A N 1
ATOM 5086 C CA . ALA A 1 640 ? -7.470 -30.182 15.410 1.00 91.00 640 ALA A CA 1
ATOM 5087 C C . ALA A 1 640 ? -7.539 -31.379 14.431 1.00 91.00 640 ALA A C 1
ATOM 5089 O O . ALA A 1 640 ? -7.025 -32.459 14.723 1.00 91.00 640 ALA A O 1
ATOM 5090 N N . PRO A 1 641 ? -8.174 -31.230 13.252 1.00 91.50 641 PRO A N 1
ATOM 5091 C CA . PRO A 1 641 ? -8.199 -32.272 12.238 1.00 91.50 641 PRO A CA 1
ATOM 5092 C C . PRO A 1 641 ? -6.879 -32.322 11.461 1.00 91.50 641 PRO A C 1
ATOM 5094 O O . PRO A 1 641 ? -6.288 -31.289 11.138 1.00 91.50 641 PRO A O 1
ATOM 5097 N N . ASN A 1 642 ? -6.489 -33.536 11.072 1.00 90.38 642 ASN A N 1
ATOM 5098 C CA . ASN A 1 642 ? -5.296 -33.815 10.272 1.00 90.38 642 ASN A CA 1
ATOM 5099 C C . ASN A 1 642 ? -4.045 -33.212 10.950 1.00 90.38 642 ASN A C 1
ATOM 5101 O O . ASN A 1 642 ? -3.899 -33.337 12.162 1.00 90.38 642 ASN A O 1
ATOM 5105 N N . MET A 1 643 ? -3.158 -32.540 10.213 1.00 88.12 643 MET A N 1
ATOM 5106 C CA . MET A 1 643 ? -1.960 -31.887 10.764 1.00 88.12 643 MET A CA 1
ATOM 5107 C C . MET A 1 643 ? -2.210 -30.433 11.207 1.00 88.12 643 MET A C 1
ATOM 5109 O O . MET A 1 643 ? -1.284 -29.628 11.269 1.00 88.12 643 MET A O 1
ATOM 5113 N N . GLY A 1 644 ? -3.462 -30.065 11.510 1.00 86.50 644 GLY A N 1
ATOM 5114 C CA . GLY A 1 644 ? -3.822 -28.693 11.884 1.00 86.50 644 GLY A CA 1
ATOM 5115 C C . GLY A 1 644 ? -3.140 -28.186 13.162 1.00 86.50 644 GLY A C 1
ATOM 5116 O O . GLY A 1 644 ? -2.868 -26.990 13.251 1.00 86.50 644 GLY A O 1
ATOM 5117 N N . ALA A 1 645 ? -2.826 -29.083 14.107 1.00 88.00 645 ALA A N 1
ATOM 5118 C CA . ALA A 1 645 ? -2.140 -28.756 15.361 1.00 88.00 645 ALA A CA 1
ATOM 5119 C C . ALA A 1 645 ? -0.763 -28.113 15.115 1.00 88.00 645 ALA A C 1
ATOM 5121 O O . ALA A 1 645 ? -0.560 -26.977 15.529 1.00 88.00 645 ALA A O 1
ATOM 5122 N N . TYR A 1 646 ? 0.091 -28.750 14.303 1.00 86.81 646 TYR A N 1
ATOM 5123 C CA . TYR A 1 646 ? 1.426 -28.253 13.930 1.00 86.81 646 TYR A CA 1
ATOM 5124 C C . TYR A 1 646 ? 1.419 -26.805 13.402 1.00 86.81 646 TYR A C 1
ATOM 5126 O O . TYR A 1 646 ? 2.330 -26.027 13.664 1.00 86.81 646 TYR A O 1
ATOM 5134 N N . ILE A 1 647 ? 0.367 -26.399 12.678 1.00 87.94 647 ILE A N 1
ATOM 5135 C CA . ILE A 1 647 ? 0.237 -25.019 12.176 1.00 87.94 647 ILE A CA 1
ATOM 5136 C C . ILE A 1 647 ? -0.226 -24.058 13.285 1.00 87.94 647 ILE A C 1
ATOM 5138 O O . ILE A 1 647 ? 0.155 -22.885 13.282 1.00 87.94 647 ILE A O 1
ATOM 5142 N N . MET A 1 648 ? -1.039 -24.538 14.231 1.00 90.19 648 MET A N 1
ATOM 5143 C CA . MET A 1 648 ? -1.473 -23.778 15.407 1.00 90.19 648 MET A CA 1
ATOM 5144 C C . MET A 1 648 ? -0.349 -23.592 16.435 1.00 90.19 648 MET A C 1
ATOM 5146 O O . MET A 1 648 ? -0.304 -22.533 17.058 1.00 90.19 648 MET A O 1
ATOM 5150 N N . ASP A 1 649 ? 0.591 -24.533 16.559 1.00 87.81 649 ASP A N 1
ATOM 5151 C CA . ASP A 1 649 ? 1.734 -24.458 17.486 1.00 87.81 649 ASP A CA 1
ATOM 5152 C C . ASP A 1 649 ? 2.565 -23.178 17.301 1.00 87.81 649 ASP A C 1
ATOM 5154 O O . ASP A 1 649 ? 2.967 -22.535 18.270 1.00 87.81 649 ASP A O 1
ATOM 5158 N N . HIS A 1 650 ? 2.714 -22.702 16.062 1.00 85.06 650 HIS A N 1
ATOM 5159 C CA . HIS A 1 650 ? 3.412 -21.445 15.766 1.00 85.06 650 HIS A CA 1
ATOM 5160 C C . HIS A 1 650 ? 2.753 -20.180 16.351 1.00 85.06 650 HIS A C 1
ATOM 5162 O O . HIS A 1 650 ? 3.369 -19.114 16.334 1.00 85.06 650 HIS A O 1
ATOM 5168 N N . PHE A 1 651 ? 1.510 -20.255 16.839 1.00 87.75 651 PHE A N 1
ATOM 5169 C CA . PHE A 1 651 ? 0.825 -19.129 17.482 1.00 87.75 651 PHE A CA 1
ATOM 5170 C C . PHE A 1 651 ? 0.029 -19.479 18.747 1.00 87.75 651 PHE A C 1
ATOM 5172 O O . PHE A 1 651 ? -0.527 -18.569 19.367 1.00 87.75 651 PHE A O 1
ATOM 5179 N N . VAL A 1 652 ? 0.000 -20.743 19.182 1.00 90.94 652 VAL A N 1
ATOM 5180 C CA . VAL A 1 652 ? -0.696 -21.173 20.405 1.00 90.94 652 VAL A CA 1
ATOM 5181 C C . VAL A 1 652 ? -0.177 -20.409 21.625 1.00 90.94 652 VAL A C 1
ATOM 5183 O O . VAL A 1 652 ? -0.971 -19.865 22.388 1.00 90.94 652 VAL A O 1
ATOM 5186 N N . ASP A 1 653 ? 1.141 -20.235 21.741 1.00 90.75 653 ASP A N 1
ATOM 5187 C CA . ASP A 1 653 ? 1.792 -19.515 22.841 1.00 90.75 653 ASP A CA 1
ATOM 5188 C C . ASP A 1 653 ? 1.426 -18.027 22.891 1.00 90.75 653 ASP A C 1
ATOM 5190 O O . ASP A 1 653 ? 1.152 -17.484 23.963 1.00 90.75 653 ASP A O 1
ATOM 5194 N N . ARG A 1 654 ? 1.298 -17.382 21.727 1.00 90.94 654 ARG A N 1
ATOM 5195 C CA . ARG A 1 654 ? 0.808 -16.001 21.613 1.00 90.94 654 ARG A CA 1
ATOM 5196 C C . ARG A 1 654 ? -0.617 -15.866 22.154 1.00 90.94 654 ARG A C 1
ATOM 5198 O O . ARG A 1 654 ? -0.929 -14.878 22.822 1.00 90.94 654 ARG A O 1
ATOM 5205 N N . GLU A 1 655 ? -1.493 -16.829 21.868 1.00 91.88 655 GLU A N 1
ATOM 5206 C CA . GLU A 1 655 ? -2.864 -16.822 22.389 1.00 91.88 655 GLU A CA 1
ATOM 5207 C C . GLU A 1 655 ? -2.924 -17.249 23.874 1.00 91.88 655 GLU A C 1
ATOM 5209 O O . GLU A 1 655 ? -3.693 -16.651 24.629 1.00 91.88 655 GLU A O 1
ATOM 5214 N N . ARG A 1 656 ? -2.050 -18.162 24.340 1.00 93.81 656 ARG A N 1
ATOM 5215 C CA . ARG A 1 656 ? -1.859 -18.502 25.770 1.00 93.81 656 ARG A CA 1
ATOM 5216 C C . ARG A 1 656 ? -1.474 -17.261 26.582 1.00 93.81 656 ARG A C 1
ATOM 5218 O O . ARG A 1 656 ? -2.098 -16.985 27.608 1.00 93.81 656 ARG A O 1
ATOM 5225 N N . THR A 1 657 ? -0.516 -16.453 26.111 1.00 92.62 657 THR A N 1
ATOM 5226 C CA . THR A 1 657 ? -0.136 -15.195 26.780 1.00 92.62 657 THR A CA 1
ATOM 5227 C C . THR A 1 657 ? -1.302 -14.202 26.826 1.00 92.62 657 THR A C 1
ATOM 5229 O O . THR A 1 657 ? -1.573 -13.648 27.892 1.00 92.62 657 THR A O 1
ATOM 5232 N N . LYS A 1 658 ? -2.050 -14.007 25.727 1.00 91.69 658 LYS A N 1
ATOM 5233 C CA . LYS A 1 658 ? -3.245 -13.134 25.723 1.00 91.69 658 LYS A CA 1
ATOM 5234 C C . LYS A 1 658 ? -4.311 -13.601 26.712 1.00 91.69 658 LYS A C 1
ATOM 5236 O O . LYS A 1 658 ? -4.863 -12.771 27.433 1.00 91.69 658 LYS A O 1
ATOM 5241 N N . ALA A 1 659 ? -4.593 -14.904 26.757 1.00 93.06 659 ALA A N 1
ATOM 5242 C CA . ALA A 1 659 ? -5.547 -15.481 27.697 1.00 93.06 659 ALA A CA 1
ATOM 5243 C C . ALA A 1 659 ? -5.116 -15.174 29.139 1.00 93.06 659 ALA A C 1
ATOM 5245 O O . ALA A 1 659 ? -5.858 -14.530 29.881 1.00 93.06 659 ALA A O 1
ATOM 5246 N N . LEU A 1 660 ? -3.868 -15.492 29.504 1.00 93.12 660 LEU A N 1
ATOM 5247 C CA . LEU A 1 660 ? -3.305 -15.168 30.820 1.00 93.12 660 LEU A CA 1
ATOM 5248 C C . LEU A 1 660 ? -3.360 -13.666 31.145 1.00 93.12 660 LEU A C 1
ATOM 5250 O O . LEU A 1 660 ? -3.674 -13.306 32.278 1.00 93.12 660 LEU A O 1
ATOM 5254 N N . MET A 1 661 ? -3.125 -12.771 30.180 1.00 91.94 661 MET A N 1
ATOM 5255 C CA . MET A 1 661 ? -3.219 -11.311 30.368 1.00 91.94 661 MET A CA 1
ATOM 5256 C C . MET A 1 661 ? -4.639 -10.796 30.652 1.00 91.94 661 MET A C 1
ATOM 5258 O O . MET A 1 661 ? -4.778 -9.684 31.172 1.00 91.94 661 MET A O 1
ATOM 5262 N N . VAL A 1 662 ? -5.687 -11.545 30.295 1.00 91.06 662 VAL A N 1
ATOM 5263 C CA . VAL A 1 662 ? -7.082 -11.204 30.627 1.00 91.06 662 VAL A CA 1
ATOM 5264 C C . VAL A 1 662 ? -7.514 -11.914 31.907 1.00 91.06 662 VAL A C 1
ATOM 5266 O O . VAL A 1 662 ? -8.032 -11.271 32.819 1.00 91.06 662 VAL A O 1
ATOM 5269 N N . ILE A 1 663 ? -7.232 -13.211 32.023 1.00 90.94 663 ILE A N 1
ATOM 5270 C CA . ILE A 1 663 ? -7.606 -14.022 33.184 1.00 90.94 663 ILE A CA 1
ATOM 5271 C C . ILE A 1 663 ? -6.915 -13.482 34.455 1.00 90.94 663 ILE A C 1
ATOM 5273 O O . ILE A 1 663 ? -7.575 -13.288 35.475 1.00 90.94 663 ILE A O 1
ATOM 5277 N N . SER A 1 664 ? -5.632 -13.097 34.389 1.00 91.19 664 SER A N 1
ATOM 5278 C CA . SER A 1 664 ? -4.901 -12.509 35.533 1.00 91.19 664 SER A CA 1
ATOM 5279 C C . SER A 1 664 ? -5.395 -11.117 35.966 1.00 91.19 664 SER A C 1
ATOM 5281 O O . SER A 1 664 ? -4.973 -10.622 37.012 1.00 91.19 664 SER A O 1
ATOM 5283 N N . LYS A 1 665 ? -6.302 -10.485 35.202 1.00 90.44 665 LYS A N 1
ATOM 5284 C CA . LYS A 1 665 ? -7.019 -9.252 35.586 1.00 90.44 665 LYS A CA 1
ATOM 5285 C C . LYS A 1 665 ? -8.383 -9.529 36.221 1.00 90.44 665 LYS A C 1
ATOM 5287 O O . LYS A 1 665 ? -8.866 -8.689 36.975 1.00 90.44 665 LYS A O 1
ATOM 5292 N N . ALA A 1 666 ? -8.995 -10.676 35.925 1.00 90.56 666 ALA A N 1
ATOM 5293 C CA . ALA A 1 666 ? -10.273 -11.096 36.499 1.00 90.56 666 ALA A CA 1
ATOM 5294 C C . ALA A 1 666 ? -10.103 -11.778 37.869 1.00 90.56 666 ALA A C 1
ATOM 5296 O O . ALA A 1 666 ? -10.899 -11.544 38.778 1.00 90.56 666 ALA A O 1
ATOM 5297 N N . TYR A 1 667 ? -9.052 -12.587 38.033 1.00 89.62 667 TYR A N 1
ATOM 5298 C CA . TYR A 1 667 ? -8.774 -13.346 39.254 1.00 89.62 667 TYR A CA 1
ATOM 5299 C C . TYR A 1 667 ? -7.612 -12.740 40.053 1.00 89.62 667 TYR A C 1
ATOM 5301 O O . TYR A 1 667 ? -6.680 -12.172 39.490 1.00 89.62 667 TYR A O 1
ATOM 5309 N N . GLN A 1 668 ? -7.643 -12.880 41.384 1.00 88.06 668 GLN A N 1
ATOM 5310 C CA . GLN A 1 668 ? -6.515 -12.506 42.256 1.00 88.06 668 GLN A CA 1
ATOM 5311 C C . GLN A 1 668 ? -5.518 -13.658 42.459 1.00 88.06 668 GLN A C 1
ATOM 5313 O O . GLN A 1 668 ? -4.324 -13.417 42.652 1.00 88.06 668 GLN A O 1
ATOM 5318 N N . GLN A 1 669 ? -6.019 -14.895 42.432 1.00 90.38 669 GLN A N 1
ATOM 5319 C CA . GLN A 1 669 ? -5.290 -16.137 42.683 1.00 90.38 669 GLN A CA 1
ATOM 5320 C C . GLN A 1 669 ? -5.842 -17.229 41.759 1.00 90.38 669 GLN A C 1
ATOM 5322 O O . GLN A 1 669 ? -7.047 -17.242 41.508 1.00 90.38 669 GLN A O 1
ATOM 5327 N N . MET A 1 670 ? -4.992 -18.136 41.271 1.00 90.50 670 MET A N 1
ATOM 5328 C CA . MET A 1 670 ? -5.405 -19.253 40.406 1.00 90.50 670 MET A CA 1
ATOM 5329 C C . MET A 1 670 ? -4.560 -20.512 40.639 1.00 90.50 670 MET A C 1
ATOM 5331 O O . MET A 1 670 ? -3.334 -20.390 40.639 1.00 90.50 670 MET A O 1
ATOM 5335 N N . PRO A 1 671 ? -5.157 -21.712 40.771 1.00 92.25 671 PRO A N 1
ATOM 5336 C CA . PRO A 1 671 ? -4.418 -22.975 40.748 1.00 92.25 671 PRO A CA 1
ATOM 5337 C C . PRO A 1 671 ? -3.742 -23.217 39.392 1.00 92.25 671 PRO A C 1
ATOM 5339 O O . PRO A 1 671 ? -4.343 -22.963 38.346 1.00 92.25 671 PRO A O 1
ATOM 5342 N N . LEU A 1 672 ? -2.530 -23.775 39.392 1.00 90.75 672 LEU A N 1
ATOM 5343 C CA . LEU A 1 672 ? -1.791 -24.084 38.163 1.00 90.75 672 LEU A CA 1
ATOM 5344 C C . LEU A 1 672 ? -2.504 -25.153 37.315 1.00 90.75 672 LEU A C 1
ATOM 5346 O O . LEU A 1 672 ? -2.510 -25.054 36.092 1.00 90.75 672 LEU A O 1
ATOM 5350 N N . ALA A 1 673 ? -3.183 -26.109 37.960 1.00 90.00 673 ALA A N 1
ATOM 5351 C CA . ALA A 1 673 ? -4.001 -27.125 37.293 1.00 90.00 673 ALA A CA 1
ATOM 5352 C C . ALA A 1 673 ? -5.134 -26.526 36.432 1.00 90.00 673 ALA A C 1
ATOM 5354 O O . ALA A 1 673 ? -5.340 -26.975 35.311 1.00 90.00 673 ALA A O 1
ATOM 5355 N N . PHE A 1 674 ? -5.807 -25.462 36.892 1.00 91.94 674 PHE A N 1
ATOM 5356 C CA . PHE A 1 674 ? -6.828 -24.780 36.081 1.00 91.94 674 PHE A CA 1
ATOM 5357 C C . PHE A 1 674 ? -6.226 -24.200 34.794 1.00 91.94 674 PHE A C 1
ATOM 5359 O O . PHE A 1 674 ? -6.821 -24.301 33.730 1.00 91.94 674 PHE A O 1
ATOM 5366 N N . ILE A 1 675 ? -5.020 -23.634 34.880 1.00 91.88 675 ILE A N 1
ATOM 5367 C CA . ILE A 1 675 ? -4.321 -23.029 33.739 1.00 91.88 675 ILE A CA 1
ATOM 5368 C C . ILE A 1 675 ? -3.807 -24.101 32.770 1.00 91.88 675 ILE A C 1
ATOM 5370 O O . ILE A 1 675 ? -3.875 -23.901 31.559 1.00 91.88 675 ILE A O 1
ATOM 5374 N N . ARG A 1 676 ? -3.327 -25.236 33.295 1.00 92.69 676 ARG A N 1
ATOM 5375 C CA . ARG A 1 676 ? -2.953 -26.422 32.510 1.00 92.69 676 ARG A CA 1
ATOM 5376 C C . ARG A 1 676 ? -4.128 -26.892 31.650 1.00 92.69 676 ARG A C 1
ATOM 5378 O O . ARG A 1 676 ? -3.970 -27.048 30.442 1.00 92.69 676 ARG A O 1
ATOM 5385 N N . ASP A 1 677 ? -5.293 -27.058 32.273 1.00 91.06 677 ASP A N 1
ATOM 5386 C CA . ASP A 1 677 ? -6.474 -27.648 31.640 1.00 91.06 677 ASP A CA 1
ATOM 5387 C C . ASP A 1 677 ? -7.176 -26.659 30.681 1.00 91.06 677 ASP A C 1
ATOM 5389 O O . ASP A 1 677 ? -7.517 -27.026 29.559 1.00 91.06 677 ASP A O 1
ATOM 5393 N N . GLU A 1 678 ? -7.333 -25.388 31.075 1.00 93.06 678 GLU A N 1
ATOM 5394 C CA . GLU A 1 678 ? -8.021 -24.343 30.290 1.00 93.06 678 GLU A CA 1
ATOM 5395 C C . GLU A 1 678 ? -7.198 -23.834 29.090 1.00 93.06 678 GLU A C 1
ATOM 5397 O O . GLU A 1 678 ? -7.772 -23.422 28.082 1.00 93.06 678 GLU A O 1
ATOM 5402 N N . LEU A 1 679 ? -5.859 -23.847 29.175 1.00 93.69 679 LEU A N 1
ATOM 5403 C CA . LEU A 1 679 ? -4.955 -23.356 28.118 1.00 93.69 679 LEU A CA 1
ATOM 5404 C C . LEU A 1 679 ? -4.193 -24.478 27.385 1.00 93.69 679 LEU A C 1
ATOM 5406 O O . LEU A 1 679 ? -3.189 -24.214 26.712 1.00 93.69 679 LEU A O 1
ATOM 5410 N N . ALA A 1 680 ? -4.676 -25.717 27.531 1.00 92.25 680 ALA A N 1
ATOM 5411 C CA . ALA A 1 680 ? -4.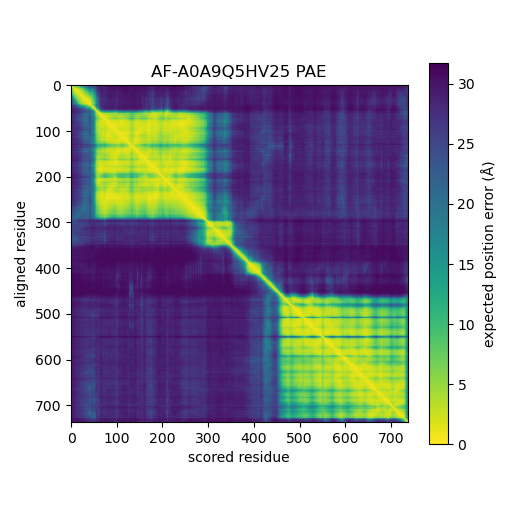163 -26.927 26.892 1.00 92.25 680 ALA A CA 1
ATOM 5412 C C . ALA A 1 680 ? -2.632 -27.079 26.986 1.00 92.25 680 ALA A C 1
ATOM 5414 O O . ALA A 1 680 ? -1.934 -27.069 25.972 1.00 92.25 680 ALA A O 1
ATOM 5415 N N . PHE A 1 681 ? -2.105 -27.202 28.206 1.00 91.06 681 PHE A N 1
ATOM 5416 C CA . PHE A 1 681 ? -0.729 -27.647 28.453 1.00 91.06 681 PHE A CA 1
ATOM 5417 C C . PHE A 1 681 ? -0.716 -29.123 28.866 1.00 91.06 681 PHE A C 1
ATOM 5419 O O . PHE A 1 681 ? -1.540 -29.555 29.668 1.00 91.06 681 PHE A O 1
ATOM 5426 N N . ASP A 1 682 ? 0.269 -29.881 28.390 1.00 86.50 682 ASP A N 1
ATOM 5427 C CA . ASP A 1 682 ? 0.344 -31.342 28.560 1.00 86.50 682 ASP A CA 1
ATOM 5428 C C . ASP A 1 682 ? 0.537 -31.772 30.023 1.00 86.50 682 ASP A C 1
ATOM 5430 O O . ASP A 1 682 ? 0.110 -32.847 30.440 1.00 86.50 682 ASP A O 1
ATOM 5434 N N . ASN A 1 683 ? 1.225 -30.941 30.809 1.00 89.12 683 ASN A N 1
ATOM 5435 C CA . ASN A 1 683 ? 1.541 -31.182 32.213 1.00 89.12 683 ASN A CA 1
ATOM 5436 C C . ASN A 1 683 ? 1.845 -29.860 32.943 1.00 89.12 683 ASN A C 1
ATOM 5438 O O . ASN A 1 683 ? 2.104 -28.827 32.322 1.00 89.12 683 ASN A O 1
ATOM 5442 N N . ALA A 1 684 ? 1.840 -29.886 34.279 1.00 86.50 684 ALA A N 1
ATOM 5443 C CA . ALA A 1 684 ? 2.074 -28.694 35.095 1.00 86.50 684 ALA A CA 1
ATOM 5444 C C . ALA A 1 684 ? 3.493 -28.101 34.932 1.00 86.50 684 ALA A C 1
ATOM 5446 O O . ALA A 1 684 ? 3.649 -26.880 34.980 1.00 86.50 684 ALA A O 1
ATOM 5447 N N . ALA A 1 685 ? 4.510 -28.926 34.650 1.00 88.19 685 ALA A N 1
ATOM 5448 C CA . ALA A 1 685 ? 5.879 -28.457 34.427 1.00 88.19 685 ALA A CA 1
ATOM 5449 C C . ALA A 1 685 ? 6.031 -27.665 33.111 1.00 88.19 685 ALA A C 1
ATOM 5451 O O . ALA A 1 685 ? 6.826 -26.723 33.057 1.00 88.19 685 ALA A O 1
ATOM 5452 N N . HIS A 1 686 ? 5.233 -27.961 32.075 1.00 89.06 686 HIS A N 1
ATOM 5453 C CA . HIS A 1 686 ? 5.149 -27.138 30.861 1.00 89.06 686 HIS A CA 1
ATOM 5454 C C . HIS A 1 686 ? 4.566 -25.752 31.184 1.00 89.06 686 HIS A C 1
ATOM 5456 O O . HIS A 1 686 ? 5.109 -24.749 30.723 1.00 89.06 686 HIS A O 1
ATOM 5462 N N . VAL A 1 687 ? 3.551 -25.666 32.059 1.00 90.62 687 VAL A N 1
ATOM 5463 C CA . VAL A 1 687 ? 3.021 -24.374 32.542 1.00 90.62 687 VAL A CA 1
ATOM 5464 C C . VAL A 1 687 ? 4.092 -23.602 33.324 1.00 90.62 687 VAL A C 1
ATOM 5466 O O . VAL A 1 687 ? 4.334 -22.429 33.040 1.00 90.62 687 VAL A O 1
ATOM 5469 N N . THR A 1 688 ? 4.785 -24.254 34.265 1.00 90.00 688 THR A N 1
ATOM 5470 C CA . THR A 1 688 ? 5.895 -23.657 35.033 1.00 90.00 688 THR A CA 1
ATOM 5471 C C . THR A 1 688 ? 7.009 -23.141 34.120 1.00 90.00 688 THR A C 1
ATOM 5473 O O . THR A 1 688 ? 7.488 -22.017 34.302 1.00 90.00 688 THR A O 1
ATOM 5476 N N . THR A 1 689 ? 7.395 -23.922 33.109 1.00 91.50 689 THR A N 1
ATOM 5477 C CA . THR A 1 689 ? 8.424 -23.561 32.122 1.00 91.50 689 THR A CA 1
ATOM 5478 C C . THR A 1 689 ? 7.985 -22.360 31.287 1.00 91.50 689 THR A C 1
ATOM 5480 O O . THR A 1 689 ? 8.700 -21.359 31.235 1.00 91.50 689 THR A O 1
ATOM 5483 N N . PHE A 1 690 ? 6.777 -22.400 30.717 1.00 92.06 690 PHE A N 1
ATOM 5484 C CA . PHE A 1 690 ? 6.204 -21.307 29.931 1.00 92.06 690 PHE A CA 1
ATOM 5485 C C . PHE A 1 690 ? 6.119 -20.004 30.739 1.00 92.06 690 PHE A C 1
ATOM 5487 O O . PHE A 1 690 ? 6.543 -18.949 30.264 1.00 92.06 690 PHE A O 1
ATOM 5494 N N . LEU A 1 691 ? 5.625 -20.057 31.980 1.00 91.88 691 LEU A N 1
ATOM 5495 C CA . LEU A 1 691 ? 5.544 -18.884 32.855 1.00 91.88 691 LEU A CA 1
ATOM 5496 C C . LEU A 1 691 ? 6.930 -18.330 33.199 1.00 91.88 691 LEU A C 1
ATOM 5498 O O . LEU A 1 691 ? 7.104 -17.113 33.233 1.00 91.88 691 LEU A O 1
ATOM 5502 N N . THR A 1 692 ? 7.924 -19.196 33.405 1.00 91.38 692 THR A N 1
ATOM 5503 C CA . THR A 1 692 ? 9.310 -18.784 33.683 1.00 91.38 692 THR A CA 1
ATOM 5504 C C . THR A 1 692 ? 9.930 -18.090 32.467 1.00 91.38 692 THR A C 1
ATOM 5506 O O . THR A 1 692 ? 10.473 -16.995 32.601 1.00 91.38 692 THR A O 1
ATOM 5509 N N . GLN A 1 693 ? 9.745 -18.639 31.261 1.00 90.06 693 GLN A N 1
ATOM 5510 C CA . GLN A 1 693 ? 10.174 -18.022 29.996 1.00 90.06 693 GLN A CA 1
ATOM 5511 C C . GLN A 1 693 ? 9.492 -16.676 29.686 1.00 90.06 693 GLN A C 1
ATOM 5513 O O . GLN A 1 693 ? 9.949 -15.953 28.800 1.00 90.06 693 GLN A O 1
ATOM 5518 N N . HIS A 1 694 ? 8.388 -16.342 30.360 1.00 91.25 694 HIS A N 1
ATOM 5519 C CA . HIS A 1 694 ? 7.657 -15.076 30.213 1.00 91.25 694 HIS A CA 1
ATOM 5520 C C . HIS A 1 694 ? 7.760 -14.176 31.460 1.00 91.25 694 HIS A C 1
ATOM 5522 O O . HIS A 1 694 ? 6.974 -13.243 31.606 1.00 91.25 694 HIS A O 1
ATOM 5528 N N . GLY A 1 695 ? 8.693 -14.460 32.382 1.00 88.69 695 GLY A N 1
ATOM 5529 C CA . GLY A 1 695 ? 8.899 -13.675 33.609 1.00 88.69 695 GLY A CA 1
ATOM 5530 C C . GLY A 1 695 ? 7.699 -13.664 34.568 1.00 88.69 695 GLY A C 1
ATOM 5531 O O . GLY A 1 695 ? 7.639 -12.842 35.475 1.00 88.69 695 GLY A O 1
ATOM 5532 N N . ALA A 1 696 ? 6.728 -14.555 34.363 1.00 89.62 696 ALA A N 1
ATOM 5533 C CA . ALA A 1 696 ? 5.392 -14.525 34.955 1.00 89.62 696 ALA A CA 1
ATOM 5534 C C . ALA A 1 696 ? 5.188 -15.560 36.082 1.00 89.62 696 ALA A C 1
ATOM 5536 O O . ALA A 1 696 ? 4.081 -15.690 36.606 1.00 89.62 696 ALA A O 1
ATOM 5537 N N . ALA A 1 697 ? 6.240 -16.292 36.461 1.00 89.62 697 ALA A N 1
ATOM 5538 C CA . ALA A 1 697 ? 6.238 -17.399 37.424 1.00 89.62 697 ALA A CA 1
ATOM 5539 C C . ALA A 1 697 ? 6.114 -16.958 38.906 1.00 89.62 697 ALA A C 1
ATOM 5541 O O . ALA A 1 697 ? 6.907 -17.346 39.764 1.00 89.62 697 ALA A O 1
ATOM 5542 N N . PHE A 1 698 ? 5.113 -16.132 39.222 1.00 90.19 698 PHE A N 1
ATOM 5543 C CA . PHE A 1 698 ? 4.854 -15.630 40.573 1.00 90.19 698 PHE A CA 1
ATOM 5544 C C . PHE A 1 698 ? 3.896 -16.550 41.341 1.00 90.19 698 PHE A C 1
ATOM 5546 O O . PHE A 1 698 ? 2.680 -16.474 41.164 1.00 90.19 698 PHE A O 1
ATOM 5553 N N . TYR A 1 699 ? 4.433 -17.387 42.229 1.00 91.31 699 TYR A N 1
ATOM 5554 C CA . TYR A 1 699 ? 3.661 -18.308 43.074 1.00 91.31 699 TYR A CA 1
ATOM 5555 C C . TYR A 1 699 ? 3.438 -17.748 44.484 1.00 91.31 699 TYR A C 1
ATOM 5557 O O . TYR A 1 699 ? 4.340 -17.144 45.059 1.00 91.31 699 TYR A O 1
ATOM 5565 N N . GLN A 1 700 ? 2.267 -17.996 45.078 1.00 88.50 700 GLN A N 1
ATOM 5566 C CA . GLN A 1 700 ? 2.030 -17.719 46.505 1.00 88.50 700 GLN A CA 1
ATOM 5567 C C . GLN A 1 700 ? 2.592 -18.815 47.420 1.00 88.50 700 GLN A C 1
ATOM 5569 O O . GLN A 1 700 ? 3.026 -18.540 48.534 1.00 88.50 700 GLN A O 1
ATOM 5574 N N . ASN A 1 701 ? 2.600 -20.055 46.937 1.00 88.12 701 ASN A N 1
ATOM 5575 C CA . ASN A 1 701 ? 3.082 -21.249 47.624 1.00 88.12 701 ASN A CA 1
ATOM 5576 C C . ASN A 1 701 ? 4.213 -21.920 46.809 1.00 88.12 701 ASN A C 1
ATOM 5578 O O . ASN A 1 701 ? 4.046 -23.040 46.338 1.00 88.12 701 ASN A O 1
ATOM 5582 N N . PRO A 1 702 ? 5.377 -21.267 46.611 1.00 83.81 702 PRO A N 1
ATOM 5583 C CA . PRO A 1 702 ? 6.435 -21.772 45.723 1.00 83.81 702 PRO A CA 1
ATOM 5584 C C . PRO A 1 702 ? 6.990 -23.155 46.112 1.00 83.81 702 PRO A C 1
ATOM 5586 O O . PRO A 1 702 ? 7.505 -23.862 45.250 1.00 83.81 702 PRO A O 1
ATOM 5589 N N . ASN A 1 703 ? 6.854 -23.546 47.384 1.00 86.69 703 ASN A N 1
ATOM 5590 C CA . ASN A 1 703 ? 7.470 -24.740 47.973 1.00 86.69 703 ASN A CA 1
ATOM 5591 C C . ASN A 1 703 ? 6.599 -26.017 47.899 1.00 86.69 703 ASN A C 1
ATOM 5593 O O . ASN A 1 703 ? 6.924 -26.998 48.565 1.00 86.69 703 ASN A O 1
ATOM 5597 N N . VAL A 1 704 ? 5.489 -26.018 47.150 1.00 88.00 704 VAL A N 1
ATOM 5598 C CA . VAL A 1 704 ? 4.647 -27.218 46.933 1.00 88.00 704 VAL A CA 1
ATOM 5599 C C . VAL A 1 704 ? 4.876 -27.816 45.532 1.00 88.00 704 VAL A C 1
ATOM 5601 O O . VAL A 1 704 ? 5.397 -27.111 44.667 1.00 88.00 704 VAL A O 1
ATOM 5604 N N . PRO A 1 705 ? 4.494 -29.084 45.267 1.00 85.69 705 PRO A N 1
ATOM 5605 C CA . PRO A 1 705 ? 4.553 -29.670 43.924 1.00 85.69 705 PRO A CA 1
ATOM 5606 C C . PRO A 1 705 ? 3.727 -28.882 42.898 1.00 85.69 705 PRO A C 1
ATOM 5608 O O . PRO A 1 705 ? 2.701 -28.303 43.251 1.00 85.69 705 PRO A O 1
ATOM 5611 N N . ASP A 1 706 ? 4.145 -28.884 41.629 1.00 81.25 706 ASP A N 1
ATOM 5612 C CA . ASP A 1 706 ? 3.605 -27.996 40.586 1.00 81.25 706 ASP A CA 1
ATOM 5613 C C . ASP A 1 706 ? 2.072 -28.035 40.445 1.00 81.25 706 ASP A C 1
ATOM 5615 O O . ASP A 1 706 ? 1.448 -26.975 40.415 1.00 81.25 706 ASP A O 1
ATOM 5619 N N . ASP A 1 707 ? 1.436 -29.211 40.472 1.00 81.44 707 ASP A N 1
ATOM 5620 C CA . ASP A 1 707 ? -0.032 -29.338 40.397 1.00 81.44 707 ASP A CA 1
ATOM 5621 C C . ASP A 1 707 ? -0.793 -28.647 41.550 1.00 81.44 707 ASP A C 1
ATOM 5623 O O . ASP A 1 707 ? -1.982 -28.355 41.420 1.00 81.44 707 ASP A O 1
ATOM 5627 N N . GLN A 1 708 ? -0.122 -28.362 42.673 1.00 86.06 708 GLN A N 1
ATOM 5628 C CA . GLN A 1 708 ? -0.682 -27.677 43.846 1.00 86.06 708 GLN A CA 1
ATOM 5629 C C . GLN A 1 708 ? -0.299 -26.187 43.921 1.00 86.06 708 GLN A C 1
ATOM 5631 O O . GLN A 1 708 ? -0.737 -25.480 44.837 1.00 86.06 708 GLN A O 1
ATOM 5636 N N . LYS A 1 709 ? 0.519 -25.678 42.990 1.00 89.56 709 LYS A N 1
ATOM 5637 C CA . LYS A 1 709 ? 0.944 -24.272 42.983 1.00 89.56 709 LYS A CA 1
ATOM 5638 C C . LYS A 1 709 ? -0.210 -23.330 42.624 1.00 89.56 709 LYS A C 1
ATOM 5640 O O . LYS A 1 709 ? -1.087 -23.654 41.825 1.00 89.56 709 LYS A O 1
ATOM 5645 N N . VAL A 1 710 ? -0.186 -22.132 43.204 1.00 90.69 710 VAL A N 1
ATOM 5646 C CA . VAL A 1 710 ? -1.187 -21.071 43.033 1.00 90.69 710 VAL A CA 1
ATOM 5647 C C . VAL A 1 710 ? -0.494 -19.778 42.601 1.00 90.69 710 VAL A C 1
ATOM 5649 O O . VAL A 1 710 ? 0.409 -19.290 43.285 1.00 90.69 710 VAL A O 1
ATOM 5652 N N . LEU A 1 711 ? -0.920 -19.206 41.473 1.00 90.19 711 LEU A N 1
ATOM 5653 C CA . LEU A 1 711 ? -0.349 -17.981 40.909 1.00 90.19 711 LEU A CA 1
ATOM 5654 C C . LEU A 1 711 ? -0.873 -16.714 41.588 1.00 90.19 711 LEU A C 1
ATOM 5656 O O . LEU A 1 711 ? -2.081 -16.512 41.729 1.00 90.19 711 LEU A O 1
ATOM 5660 N N . ALA A 1 712 ? 0.043 -15.803 41.907 1.00 90.81 712 ALA A N 1
ATOM 5661 C CA . ALA A 1 712 ? -0.237 -14.448 42.363 1.00 90.81 712 ALA A CA 1
ATOM 5662 C C . ALA A 1 712 ? -0.581 -13.545 41.163 1.00 90.81 712 ALA A C 1
ATOM 5664 O O . ALA A 1 712 ? 0.265 -12.822 40.632 1.00 90.81 712 ALA A O 1
ATOM 5665 N N . CYS A 1 713 ? -1.846 -13.568 40.739 1.00 90.38 713 CYS A N 1
ATOM 5666 C CA . CYS A 1 713 ? -2.289 -12.993 39.463 1.00 90.38 713 CYS A CA 1
ATOM 5667 C C . CYS A 1 713 ? -2.005 -11.491 39.322 1.00 90.38 713 CYS A C 1
ATOM 5669 O O . CYS A 1 713 ? -1.751 -11.022 38.220 1.00 90.38 713 CYS A O 1
ATOM 5671 N N . LYS A 1 714 ? -1.970 -10.733 40.428 1.00 89.31 714 LYS A N 1
ATOM 5672 C CA . LYS A 1 714 ? -1.605 -9.305 40.416 1.00 89.31 714 LYS A CA 1
ATOM 5673 C C . LYS A 1 714 ? -0.123 -9.057 40.088 1.00 89.31 714 LYS A C 1
ATOM 5675 O O . LYS A 1 714 ? 0.184 -8.048 39.463 1.00 89.31 714 LYS A O 1
ATOM 5680 N N . ALA A 1 715 ? 0.785 -9.945 40.499 1.00 87.25 715 ALA A N 1
ATOM 5681 C CA . ALA A 1 715 ? 2.223 -9.774 40.278 1.00 87.25 715 ALA A CA 1
ATOM 5682 C C . ALA A 1 715 ? 2.609 -10.037 38.813 1.00 87.25 715 ALA A C 1
ATOM 5684 O O . ALA A 1 715 ? 3.387 -9.288 38.229 1.00 87.25 715 ALA A O 1
ATOM 5685 N N . MET A 1 716 ? 1.998 -11.049 38.189 1.00 89.12 716 MET A N 1
ATOM 5686 C CA . MET A 1 716 ? 2.318 -11.440 36.812 1.00 89.12 716 MET A CA 1
ATOM 5687 C C . MET A 1 716 ? 1.809 -10.468 35.729 1.00 89.12 716 MET A C 1
ATOM 5689 O O . MET A 1 716 ? 2.268 -10.561 34.595 1.00 89.12 716 MET A O 1
ATOM 5693 N N . GLN A 1 717 ? 0.887 -9.540 36.035 1.00 89.38 717 GLN A N 1
ATOM 5694 C CA . GLN A 1 717 ? 0.233 -8.696 35.014 1.00 89.38 717 GLN A CA 1
ATOM 5695 C C . GLN A 1 717 ? 1.220 -7.852 34.194 1.00 89.38 717 GLN A C 1
ATOM 5697 O O . GLN A 1 717 ? 1.062 -7.736 32.980 1.00 89.38 717 GLN A O 1
ATOM 5702 N N . VAL A 1 718 ? 2.219 -7.260 34.858 1.00 88.62 718 VAL A N 1
ATOM 5703 C CA . VAL A 1 718 ? 3.209 -6.378 34.217 1.00 88.62 718 VAL A CA 1
ATOM 5704 C C . VAL A 1 718 ? 4.178 -7.201 33.368 1.00 88.62 718 VAL A C 1
ATOM 5706 O O . VAL A 1 718 ? 4.346 -6.905 32.188 1.00 88.62 718 VAL A O 1
ATOM 5709 N N . ALA A 1 719 ? 4.721 -8.286 33.930 1.00 88.62 719 ALA A N 1
ATOM 5710 C CA . ALA A 1 719 ? 5.638 -9.184 33.230 1.00 88.62 719 ALA A CA 1
ATOM 5711 C C . ALA A 1 719 ? 4.996 -9.833 31.991 1.00 88.62 719 ALA A C 1
ATOM 5713 O O . ALA A 1 719 ? 5.595 -9.827 30.920 1.00 88.62 719 ALA A O 1
ATOM 5714 N N . LEU A 1 720 ? 3.746 -10.310 32.093 1.00 90.31 720 LEU A N 1
ATOM 5715 C CA . LEU A 1 720 ? 3.003 -10.840 30.942 1.00 90.31 720 LEU A CA 1
ATOM 5716 C C . LEU A 1 720 ? 2.813 -9.792 29.838 1.00 90.31 720 LEU A C 1
ATOM 5718 O O . LEU A 1 720 ? 2.928 -10.128 28.663 1.00 90.31 720 LEU A O 1
ATOM 5722 N N . ALA A 1 721 ? 2.510 -8.539 30.197 1.00 89.06 721 ALA A N 1
ATOM 5723 C CA . ALA A 1 721 ? 2.316 -7.470 29.221 1.00 89.06 721 ALA A CA 1
ATOM 5724 C C . ALA A 1 721 ? 3.627 -7.094 28.513 1.00 89.06 721 ALA A C 1
ATOM 5726 O O . ALA A 1 721 ? 3.641 -6.979 27.289 1.00 89.06 721 ALA A O 1
ATOM 5727 N N . GLN A 1 722 ? 4.727 -6.978 29.263 1.00 88.56 722 GLN A N 1
ATOM 5728 C CA . GLN A 1 722 ? 6.065 -6.733 28.716 1.00 88.56 722 GLN A CA 1
ATOM 5729 C C . GLN A 1 722 ? 6.501 -7.877 27.793 1.00 88.56 722 GLN A C 1
ATOM 5731 O O . GLN A 1 722 ? 6.792 -7.642 26.623 1.00 88.56 722 GLN A O 1
ATOM 5736 N N . ALA A 1 723 ? 6.431 -9.126 28.265 1.00 86.88 723 ALA A N 1
ATOM 5737 C CA . ALA A 1 723 ? 6.806 -10.295 27.475 1.00 86.88 723 ALA A CA 1
ATOM 5738 C C . ALA A 1 723 ? 5.923 -10.479 26.224 1.00 86.88 723 ALA A C 1
ATOM 5740 O O . ALA A 1 723 ? 6.408 -10.968 25.203 1.00 86.88 723 ALA A O 1
ATOM 5741 N N . PHE A 1 724 ? 4.648 -10.072 26.265 1.00 89.31 724 PHE A N 1
ATOM 5742 C CA . PHE A 1 724 ? 3.786 -10.058 25.081 1.00 89.31 724 PHE A CA 1
ATOM 5743 C C . PHE A 1 724 ? 4.206 -8.991 24.064 1.00 89.31 724 PHE A C 1
ATOM 5745 O O . PHE A 1 724 ? 4.317 -9.284 22.870 1.00 89.31 724 PHE A O 1
ATOM 5752 N N . ASP A 1 725 ? 4.454 -7.764 24.525 1.00 85.44 725 ASP A N 1
ATOM 5753 C CA . ASP A 1 725 ? 4.840 -6.657 23.652 1.00 85.44 725 ASP A CA 1
ATOM 5754 C C . ASP A 1 725 ? 6.227 -6.888 23.016 1.00 85.44 725 ASP A C 1
ATOM 5756 O O . ASP A 1 725 ? 6.421 -6.605 21.830 1.00 85.44 725 ASP A O 1
ATOM 5760 N N . GLU A 1 726 ? 7.158 -7.485 23.764 1.00 84.94 726 GLU A N 1
ATOM 5761 C CA . GLU A 1 726 ? 8.497 -7.864 23.301 1.00 84.94 726 GLU A CA 1
ATOM 5762 C C . GLU A 1 726 ? 8.492 -9.035 22.310 1.00 84.94 726 GLU A C 1
ATOM 5764 O O . GLU A 1 726 ? 9.086 -8.911 21.239 1.00 84.94 726 GLU A O 1
ATOM 5769 N N . LYS A 1 727 ? 7.835 -10.160 22.636 1.00 82.38 727 LYS A N 1
ATOM 5770 C CA . LYS A 1 727 ? 7.902 -11.386 21.815 1.00 82.38 727 LYS A CA 1
ATOM 5771 C C . LYS A 1 727 ? 6.903 -11.427 20.662 1.00 82.38 727 LYS A C 1
ATOM 5773 O O . LYS A 1 727 ? 7.213 -11.991 19.617 1.00 82.38 727 LYS A O 1
ATOM 5778 N N . TYR A 1 728 ? 5.694 -10.893 20.855 1.00 82.81 728 TYR A N 1
ATOM 5779 C CA . TYR A 1 728 ? 4.554 -11.179 19.971 1.00 82.81 728 TYR A CA 1
ATOM 5780 C C . TYR A 1 728 ? 3.927 -9.949 19.307 1.00 82.81 728 TYR A C 1
ATOM 5782 O O . TYR A 1 728 ? 3.219 -10.101 18.311 1.00 82.81 728 TYR A O 1
ATOM 5790 N N . ARG A 1 729 ? 4.167 -8.737 19.824 1.00 72.25 729 ARG A N 1
ATOM 5791 C CA . ARG A 1 729 ? 3.687 -7.485 19.207 1.00 72.25 729 ARG A CA 1
ATOM 5792 C C . ARG A 1 729 ? 4.730 -6.845 18.299 1.00 72.25 729 ARG A C 1
ATOM 5794 O O . ARG A 1 729 ? 4.374 -6.359 17.228 1.00 72.25 729 ARG A O 1
ATOM 5801 N N . LYS A 1 730 ? 6.013 -6.902 18.675 1.00 53.25 730 LYS A N 1
ATOM 5802 C CA . LYS A 1 730 ? 7.144 -6.649 17.768 1.00 53.25 730 LYS A CA 1
ATOM 5803 C C . LYS A 1 730 ? 7.332 -7.834 16.816 1.00 53.25 730 LYS A C 1
ATOM 5805 O O . LYS A 1 730 ? 8.310 -8.571 16.900 1.00 53.25 730 LYS A O 1
ATOM 5810 N N . ALA A 1 731 ? 6.382 -8.012 15.897 1.00 43.75 731 ALA A N 1
ATOM 5811 C CA . ALA A 1 731 ? 6.532 -8.938 14.783 1.00 43.75 731 ALA A CA 1
ATOM 5812 C C . ALA A 1 731 ? 7.784 -8.548 13.979 1.00 43.75 731 ALA A C 1
ATOM 5814 O O . ALA A 1 731 ? 7.808 -7.515 13.307 1.00 43.75 731 ALA A O 1
ATOM 5815 N N . ARG A 1 732 ? 8.844 -9.354 14.098 1.00 38.50 732 ARG A N 1
ATOM 5816 C CA . ARG A 1 732 ? 10.106 -9.163 13.377 1.00 38.50 732 ARG A CA 1
ATOM 5817 C C . ARG A 1 732 ? 9.820 -9.102 11.876 1.00 38.50 732 ARG A C 1
ATOM 5819 O O . ARG A 1 732 ? 9.307 -10.063 11.305 1.00 38.50 732 ARG A O 1
ATOM 5826 N N . ILE A 1 733 ? 10.201 -8.000 11.230 1.00 35.53 733 ILE A N 1
ATOM 5827 C CA . ILE A 1 733 ? 10.198 -7.888 9.766 1.00 35.53 733 ILE A CA 1
ATOM 5828 C C . ILE A 1 733 ? 11.422 -8.655 9.244 1.00 35.53 733 ILE A C 1
ATOM 5830 O O . ILE A 1 733 ? 12.447 -8.084 8.891 1.00 35.53 733 ILE A O 1
ATOM 5834 N N . THR A 1 734 ? 11.331 -9.984 9.278 1.00 30.58 734 THR A N 1
ATOM 5835 C CA . THR A 1 734 ? 12.346 -10.927 8.791 1.00 30.58 734 THR A CA 1
ATOM 5836 C C . THR A 1 734 ? 11.630 -11.992 7.966 1.00 30.58 734 THR A C 1
ATOM 5838 O O . THR A 1 734 ? 11.111 -12.958 8.522 1.00 30.58 734 THR A O 1
ATOM 5841 N N . GLY A 1 735 ? 11.532 -11.776 6.652 1.00 29.53 735 GLY A N 1
ATOM 5842 C CA . GLY A 1 735 ? 10.768 -12.647 5.746 1.00 29.53 735 GLY A CA 1
ATOM 5843 C C . GLY A 1 735 ? 10.137 -11.944 4.539 1.00 29.53 735 GLY A C 1
ATOM 5844 O O . GLY A 1 735 ? 9.676 -12.626 3.631 1.00 29.53 735 GLY A O 1
ATOM 5845 N N . ALA A 1 736 ? 10.144 -10.608 4.501 1.00 26.95 736 ALA A N 1
ATOM 5846 C CA . ALA A 1 736 ? 9.897 -9.834 3.285 1.00 26.95 736 ALA A CA 1
ATOM 5847 C C . ALA A 1 736 ? 11.242 -9.507 2.612 1.00 26.95 736 ALA A C 1
ATOM 5849 O O . ALA A 1 736 ? 11.811 -8.439 2.833 1.00 26.95 736 ALA A O 1
ATOM 5850 N N . VAL A 1 737 ? 11.748 -10.486 1.859 1.00 29.31 737 VAL A N 1
ATOM 5851 C CA . VAL A 1 737 ? 12.667 -10.283 0.727 1.00 29.31 737 VAL A CA 1
ATOM 5852 C C . VAL A 1 737 ? 11.799 -10.291 -0.523 1.00 29.31 737 VAL A C 1
ATOM 5854 O O . VAL A 1 737 ? 10.922 -11.183 -0.563 1.00 29.31 737 VAL A O 1
#

Nearest PDB structures (foldseek):
  8bel-assembly1_E  TM=9.909E-01  e=1.428E-27  Arabidopsis thaliana
  8ugj-assembly1_3Q  TM=9.876E-01  e=4.295E-27  Sus scrofa
  4d6u-assembly1_D  TM=9.887E-01  e=1.233E-26  Bos taurus
  7o3c-assembly1_D  TM=9.844E-01  e=1.700E-26  Mus musculus
  7jrg-assembly1_D  TM=9.864E-01  e=3.709E-26  Vigna radiata var. radiata

Radius of gyration: 43.73 Å; Cα contacts (8 Å, |Δi|>4): 669; chains: 1; bounding box: 134×89×125 Å

Organism: Sanghuangporus baumii (NCBI:txid108892)

Solvent-accessible surface area (backbone atoms only — not comparable to full-atom values): 43870 Å² total; per-residue (Å²): 122,71,74,60,54,56,59,49,51,54,53,52,50,54,47,54,51,51,52,49,50,49,50,52,48,50,50,51,49,50,48,49,54,49,48,50,54,50,43,34,74,76,67,52,72,53,102,88,52,81,82,84,68,90,67,54,62,49,59,70,16,45,82,55,64,91,65,89,56,70,50,71,45,86,82,43,46,78,60,43,67,39,28,34,54,5,46,50,48,35,64,78,69,38,37,76,62,28,29,32,72,83,44,35,45,53,68,40,44,83,57,54,38,49,67,65,59,42,39,51,64,25,47,74,36,77,40,83,47,75,57,48,99,88,65,49,73,44,77,40,62,35,48,49,86,39,57,46,73,61,56,46,98,45,70,67,55,37,11,68,76,45,85,69,42,70,66,63,59,41,32,44,43,38,74,75,39,80,71,18,60,29,30,56,32,42,47,67,73,38,64,51,82,66,57,95,87,66,79,77,59,94,78,45,37,40,24,56,50,39,55,58,26,61,35,75,64,74,89,83,71,50,72,66,77,55,86,47,94,85,68,56,79,34,36,41,68,50,48,36,54,16,30,38,45,23,31,41,38,59,48,40,79,56,52,51,63,50,38,58,48,45,53,54,47,53,57,51,52,50,53,52,48,55,50,50,53,48,52,49,51,61,74,42,38,67,75,73,68,60,81,85,84,83,78,69,72,55,59,61,56,52,45,52,50,51,56,62,72,64,57,47,96,90,36,43,70,56,41,54,48,54,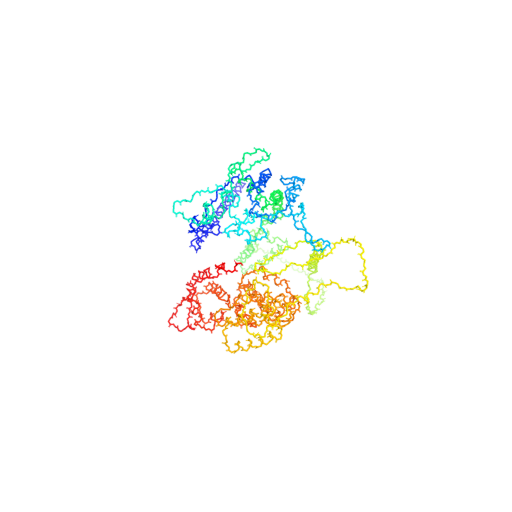53,52,47,57,53,48,51,29,52,76,70,66,37,61,9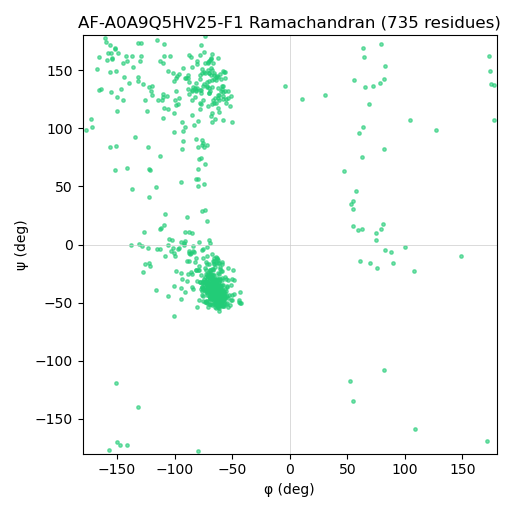1,71,60,68,56,90,79,63,77,69,71,64,73,53,86,79,79,86,86,82,91,85,82,89,81,86,88,84,92,85,83,89,86,93,88,81,90,88,82,89,82,90,81,90,84,90,80,93,77,79,61,74,66,56,57,57,53,50,48,69,45,54,59,48,54,55,51,52,55,48,52,52,52,50,48,67,74,63,67,82,74,90,82,84,83,81,83,80,78,81,84,74,97,70,92,89,89,87,87,84,88,90,87,86,89,83,90,84,83,86,89,86,82,82,90,80,94,76,86,85,73,81,66,60,71,86,72,50,60,67,30,66,22,84,65,67,76,57,79,55,76,84,79,87,61,87,83,58,42,67,76,26,42,26,69,83,42,48,58,51,29,53,54,51,51,64,45,45,53,78,69,69,54,64,57,74,61,53,52,35,43,50,50,26,51,53,46,36,34,57,71,46,66,53,84,47,54,66,46,45,50,54,38,54,51,52,28,51,49,23,55,62,38,89,69,96,57,53,41,62,68,59,26,48,57,28,50,59,52,48,52,54,45,47,75,72,67,48,67,73,68,58,60,52,56,53,17,49,53,48,41,50,36,59,60,72,63,40,63,65,61,48,54,51,52,62,71,69,52,51,74,71,54,52,66,36,74,41,31,36,46,38,55,46,44,54,47,19,62,73,70,67,36,51,59,62,32,32,54,47,51,80,63,41,58,84,73,45,42,65,55,43,60,82,40,45,62,61,52,46,52,53,46,48,61,50,50,31,72,76,38,67,64,44,53,41,48,58,53,19,66,54,59,64,42,98,41,48,66,55,48,53,48,54,27,50,79,32,70,32,67,41,53,76,47,75,90,51,62,57,68,74,20,30,34,35,20,70,70,22,49,60,35,41,50,50,44,39,48,61,68,65,64,53,67,74,94,75,82,89,113